Protein AF-A0A0F9J992-F1 (afdb_monomer_lite)

Radius of gyration: 27.51 Å; chains: 1; bounding box: 79×53×74 Å

Secondary structure (DSSP, 8-state):
--------SS----EE--SGGGGGGGGG-S-EEEPPPPBPTTS-BS---SSPPPPGGG-GGGTTSS-EEE-EE--S---TT--HHHHHHTTEE--TT-HHHHHHHHHHHTT-SEEEEETB-S-TT-B-TTS----TTPPTTHHHHHHHHHHHHHHHHT-EEEEE-GGGGS-PPPSEEEEE--SS--HHHHHHHHHHHHH-TTSEEEEE-SPPP--HHHHHHHHT-SBHHHHHHHHHHHHHHHH-EEEE-TTEEE-S--GGGGGT-SEEEEBSSTT--PBP-SEEEE-TT-HHHHHHHHHHHHHHHHHHHHT---TTTTTHHHHIIIIIIT---SSEEE-GGGT-SS-GGGHHHHHGGGTS-HHHHHHHHHHGGGG-TTSPPPSEEE----TTTTT-B--S----

Structure (mmCIF, N/CA/C/O backbone):
data_AF-A0A0F9J992-F1
#
_entry.id   AF-A0A0F9J992-F1
#
loop_
_atom_site.group_PDB
_atom_site.id
_atom_site.type_symbol
_atom_site.label_atom_id
_atom_site.label_alt_id
_atom_site.label_comp_id
_atom_site.label_asym_id
_atom_site.label_entity_id
_atom_site.label_seq_id
_atom_site.pdbx_PDB_ins_code
_atom_site.Cartn_x
_atom_site.Cartn_y
_atom_site.Cartn_z
_atom_site.occupancy
_atom_site.B_iso_or_equiv
_atom_site.auth_seq_id
_atom_site.auth_comp_id
_atom_site.auth_asym_id
_atom_site.auth_atom_id
_atom_site.pdbx_PDB_model_num
ATOM 1 N N . VAL A 1 1 ? -15.199 -30.678 34.421 1.00 35.31 1 VAL A N 1
ATOM 2 C CA . VAL A 1 1 ? -14.205 -30.899 33.346 1.00 35.31 1 VAL A CA 1
ATOM 3 C C . VAL A 1 1 ? -13.360 -29.644 33.270 1.00 35.31 1 VAL A C 1
ATOM 5 O O . VAL A 1 1 ? -13.901 -28.582 32.999 1.00 35.31 1 VAL A O 1
ATOM 8 N N . GLN A 1 2 ? -12.106 -29.754 33.705 1.00 25.53 2 GLN A N 1
ATOM 9 C CA . GLN A 1 2 ? -11.169 -28.647 33.888 1.00 25.53 2 GLN A CA 1
ATOM 10 C C . GLN A 1 2 ? -10.833 -28.001 32.538 1.00 25.53 2 GLN A C 1
ATOM 12 O O . GLN A 1 2 ? -10.327 -28.669 31.642 1.00 25.53 2 GLN A O 1
ATOM 17 N N . LEU A 1 3 ? -11.100 -26.701 32.407 1.00 29.53 3 LEU A N 1
ATOM 18 C CA . LEU A 1 3 ? -10.503 -25.858 31.373 1.00 29.53 3 LEU A CA 1
ATOM 19 C C . LEU A 1 3 ? -9.068 -25.552 31.812 1.00 29.53 3 LEU A C 1
ATOM 21 O O . LEU A 1 3 ? -8.793 -24.552 32.473 1.00 29.53 3 LEU A O 1
ATOM 25 N N . GLU A 1 4 ? -8.156 -26.474 31.514 1.00 32.84 4 GLU A N 1
ATOM 26 C CA . GLU A 1 4 ? -6.731 -26.217 31.661 1.00 32.84 4 GLU A CA 1
ATOM 27 C C . GLU A 1 4 ? -6.272 -25.183 30.630 1.00 32.84 4 GLU A C 1
ATOM 29 O O . GLU A 1 4 ? -6.379 -25.363 29.418 1.00 32.84 4 GLU A O 1
ATOM 34 N N . ARG A 1 5 ? -5.749 -24.088 31.184 1.00 39.53 5 ARG A N 1
ATOM 35 C CA . ARG A 1 5 ? -4.789 -23.132 30.626 1.00 39.53 5 ARG A CA 1
ATOM 36 C C . ARG A 1 5 ? -4.160 -23.566 29.293 1.00 39.53 5 ARG A C 1
ATOM 38 O O . ARG A 1 5 ? -3.114 -24.211 29.267 1.00 39.53 5 ARG A O 1
ATOM 45 N N . ARG A 1 6 ? -4.695 -23.049 28.188 1.00 32.31 6 ARG A N 1
ATOM 46 C CA . ARG A 1 6 ? -3.885 -22.708 27.015 1.00 32.31 6 ARG A CA 1
ATOM 47 C C . ARG A 1 6 ? -3.824 -21.195 26.903 1.00 32.31 6 ARG A C 1
ATOM 49 O O . ARG A 1 6 ? -4.733 -20.554 26.400 1.00 32.31 6 ARG A O 1
ATOM 56 N N . ALA A 1 7 ? -2.728 -20.636 27.406 1.00 33.66 7 ALA A N 1
ATOM 57 C CA . ALA A 1 7 ? -2.295 -19.298 27.048 1.00 33.66 7 ALA A CA 1
ATOM 58 C C . ALA A 1 7 ? -1.817 -19.334 25.589 1.00 33.66 7 ALA A C 1
ATOM 60 O O . ALA A 1 7 ? -0.647 -19.590 25.314 1.00 33.66 7 ALA A O 1
ATOM 61 N N . THR A 1 8 ? -2.731 -19.141 24.641 1.00 34.56 8 THR A N 1
ATOM 62 C CA . THR A 1 8 ? -2.375 -18.802 23.261 1.00 34.56 8 THR A CA 1
ATOM 63 C C . THR A 1 8 ? -2.476 -17.296 23.097 1.00 34.56 8 THR A C 1
ATOM 65 O O . THR A 1 8 ? -3.529 -16.703 23.289 1.00 34.56 8 THR A O 1
ATOM 68 N N . ASN A 1 9 ? -1.348 -16.686 22.738 1.00 35.44 9 ASN A N 1
ATOM 69 C CA . ASN A 1 9 ? -1.116 -15.247 22.586 1.00 35.44 9 ASN A CA 1
ATOM 70 C C . ASN A 1 9 ? -1.857 -14.609 21.385 1.00 35.44 9 ASN A C 1
ATOM 72 O O . ASN A 1 9 ? -1.446 -13.574 20.866 1.00 35.44 9 ASN A O 1
ATOM 76 N N . SER A 1 10 ? -2.937 -15.227 20.906 1.00 39.41 10 SER A N 1
ATOM 77 C CA . SER A 1 10 ? -3.894 -14.586 20.012 1.00 39.41 10 SER A CA 1
ATOM 78 C C . SER A 1 10 ? -4.966 -13.966 20.892 1.00 39.41 10 SER A C 1
ATOM 80 O O . SER A 1 10 ? -5.672 -14.704 21.571 1.00 39.41 10 SER A O 1
ATOM 82 N N . ALA A 1 11 ? -5.093 -12.640 20.901 1.00 43.09 11 ALA A N 1
ATOM 83 C CA . ALA A 1 11 ? -6.225 -11.981 21.544 1.00 43.09 11 ALA A CA 1
ATOM 84 C C . ALA A 1 11 ? -7.520 -12.587 20.976 1.00 43.09 11 ALA A C 1
ATOM 86 O O . ALA A 1 11 ? -7.867 -12.330 19.821 1.00 43.09 11 ALA A O 1
ATOM 87 N N . GLU A 1 12 ? -8.167 -13.466 21.741 1.00 47.00 12 GLU A N 1
ATOM 88 C CA . GLU A 1 12 ? -9.389 -14.139 21.322 1.00 47.00 12 GLU A CA 1
ATOM 89 C C . GLU A 1 12 ? -10.444 -13.064 21.063 1.00 47.00 12 GLU A C 1
ATOM 91 O O . GLU A 1 12 ? -10.779 -12.255 21.930 1.00 47.00 12 GLU A O 1
ATOM 96 N N . ARG A 1 13 ? -10.909 -12.990 19.815 1.00 43.50 13 ARG A N 1
ATOM 97 C CA . ARG A 1 13 ? -11.912 -12.013 19.400 1.00 43.50 13 ARG A CA 1
ATOM 98 C C . ARG A 1 13 ? -13.280 -12.649 19.569 1.00 43.50 13 ARG A C 1
ATOM 100 O O . ARG A 1 13 ? -13.627 -13.589 18.856 1.00 43.50 13 ARG A O 1
ATOM 107 N N . PHE A 1 14 ? -14.050 -12.122 20.508 1.00 47.00 14 PHE A N 1
ATOM 108 C CA . PHE A 1 14 ? -15.417 -12.551 20.765 1.00 47.00 14 PHE A CA 1
ATOM 109 C C . PHE A 1 14 ? -16.395 -11.686 19.966 1.00 47.00 14 PHE A C 1
ATOM 111 O O . PHE A 1 14 ? -16.237 -10.468 19.886 1.00 47.00 14 PHE A O 1
ATOM 118 N N . PHE A 1 15 ? -17.411 -12.313 19.375 1.00 46.41 15 PHE A N 1
ATOM 119 C CA . PHE A 1 15 ? -18.495 -11.623 18.679 1.00 46.41 15 PHE A CA 1
ATOM 120 C C . PHE A 1 15 ? -19.804 -11.831 19.438 1.00 46.41 15 PHE A C 1
ATOM 122 O O . PHE A 1 15 ? -20.145 -12.955 19.811 1.00 46.41 15 PHE A O 1
ATOM 129 N N . PHE A 1 16 ? -20.536 -10.741 19.655 1.00 50.75 16 PHE A N 1
ATOM 130 C CA . PHE A 1 16 ? -21.818 -10.739 20.346 1.00 50.75 16 PHE A CA 1
ATOM 131 C C . PHE A 1 16 ? -22.928 -10.437 19.336 1.00 50.75 16 PHE A C 1
ATOM 133 O O . PHE A 1 16 ? -23.025 -9.312 18.848 1.00 50.75 16 PHE A O 1
ATOM 140 N N . ALA A 1 17 ? -23.741 -11.446 19.014 1.00 47.53 17 ALA A N 1
ATOM 141 C CA . ALA A 1 17 ? -24.901 -11.305 18.139 1.00 47.53 17 ALA A CA 1
ATOM 142 C C . ALA A 1 17 ? -26.158 -11.040 18.980 1.00 47.53 17 ALA A C 1
ATOM 144 O O . ALA A 1 17 ? -26.460 -11.794 19.903 1.00 47.53 17 ALA A O 1
ATOM 145 N N . HIS A 1 18 ? -26.901 -9.984 18.662 1.00 51.16 18 HIS A N 1
ATOM 146 C CA . HIS A 1 18 ? -28.066 -9.547 19.430 1.00 51.16 18 HIS A CA 1
ATOM 147 C C . HIS A 1 18 ? -29.374 -9.499 18.628 1.00 51.16 18 HIS A C 1
ATOM 149 O O . HIS A 1 18 ? -30.433 -9.277 19.211 1.00 51.16 18 HIS A O 1
ATOM 155 N N . ASP A 1 19 ? -29.314 -9.657 17.304 1.00 48.47 19 ASP A N 1
ATOM 156 C CA . ASP A 1 19 ? -30.484 -9.755 16.428 1.00 48.47 19 ASP A CA 1
ATOM 157 C C . ASP A 1 19 ? -30.247 -10.727 15.261 1.00 48.47 19 ASP A C 1
ATOM 159 O O . ASP A 1 19 ? -29.107 -11.086 14.946 1.00 48.47 19 ASP A O 1
ATOM 163 N N . ASP A 1 20 ? -31.338 -11.140 14.610 1.00 49.56 20 ASP A N 1
ATOM 164 C CA . ASP A 1 20 ? -31.317 -12.059 13.466 1.00 49.56 20 ASP A CA 1
ATOM 165 C C . ASP A 1 20 ? -30.449 -11.542 12.306 1.00 49.56 20 ASP A C 1
ATOM 167 O O . ASP A 1 20 ? -29.869 -12.336 11.565 1.00 49.56 20 ASP A O 1
ATOM 171 N N . CYS A 1 21 ? -30.302 -10.223 12.143 1.00 45.94 21 CYS A N 1
ATOM 172 C CA . CYS A 1 21 ? -29.504 -9.624 11.071 1.00 45.94 21 CYS A CA 1
ATOM 173 C C . CYS A 1 21 ? -27.996 -9.832 11.284 1.00 45.94 21 CYS A C 1
ATOM 175 O O . CYS A 1 21 ? -27.225 -9.804 10.320 1.00 45.94 21 CYS A O 1
ATOM 177 N N . GLN A 1 22 ? -27.563 -10.053 12.527 1.00 47.12 22 GLN A N 1
ATOM 178 C CA . GLN A 1 22 ? -26.169 -10.323 12.882 1.00 47.12 22 GLN A CA 1
ATOM 179 C C . GLN A 1 22 ? -25.774 -11.800 12.723 1.00 47.12 22 GLN A C 1
ATOM 181 O O . GLN A 1 22 ? -24.580 -12.107 12.734 1.00 47.12 22 GLN A O 1
ATOM 186 N N . SER A 1 23 ? -26.735 -12.702 12.480 1.00 52.25 23 SER A N 1
ATOM 187 C CA . SER A 1 23 ? -26.487 -14.131 12.208 1.00 52.25 23 SER A CA 1
ATOM 188 C C . SER A 1 23 ? -25.513 -14.364 11.043 1.00 52.25 23 SER A C 1
ATOM 190 O O . SER A 1 23 ? -24.700 -15.286 11.086 1.00 52.25 23 SER A O 1
ATOM 192 N N . ARG A 1 24 ? -25.500 -13.464 10.050 1.00 53.06 24 ARG A N 1
ATOM 193 C CA . ARG A 1 24 ? -24.595 -13.510 8.886 1.00 53.06 24 ARG A CA 1
ATOM 194 C C . ARG A 1 24 ? -23.103 -13.461 9.232 1.00 53.06 24 ARG A C 1
ATOM 196 O O . ARG A 1 24 ? -22.276 -13.813 8.396 1.00 53.06 24 ARG A O 1
ATOM 203 N N . TYR A 1 25 ? -22.750 -13.007 10.434 1.00 48.34 25 TYR A N 1
ATOM 204 C CA . TYR A 1 25 ? -21.362 -12.918 10.890 1.00 48.34 25 TYR A CA 1
ATOM 205 C C . TYR A 1 25 ? -20.925 -14.132 11.720 1.00 48.34 25 TYR A C 1
ATOM 207 O O . TYR A 1 25 ? -19.733 -14.299 11.953 1.00 48.34 25 TYR A O 1
ATOM 215 N N . VAL A 1 26 ? -21.853 -15.015 12.117 1.00 51.19 26 VAL A N 1
ATOM 216 C CA . VAL A 1 26 ? -21.596 -16.163 13.012 1.00 51.19 26 VAL A CA 1
ATOM 217 C C . VAL A 1 26 ? -20.560 -17.132 12.442 1.00 51.19 26 VAL A C 1
ATOM 219 O O . VAL A 1 26 ? -19.774 -17.716 13.192 1.00 51.19 26 VAL A O 1
ATOM 222 N N . SER A 1 27 ? -20.502 -17.292 11.118 1.00 51.50 27 SER A N 1
ATOM 223 C CA . SER A 1 27 ? -19.497 -18.129 10.448 1.00 51.50 27 SER A CA 1
ATOM 224 C C . SER A 1 27 ? -18.062 -17.642 10.684 1.00 51.50 27 SER A C 1
ATOM 226 O O . SER A 1 27 ? -17.146 -18.458 10.695 1.00 51.50 27 SER A O 1
ATOM 228 N N . GLN A 1 28 ? -17.876 -16.350 10.965 1.00 45.25 28 GLN A N 1
ATOM 229 C CA . GLN A 1 28 ? -16.576 -15.707 11.178 1.00 45.25 28 GLN A CA 1
ATOM 230 C C . GLN A 1 28 ? -16.123 -15.747 12.648 1.00 45.25 28 GLN A C 1
ATOM 232 O O . GLN A 1 28 ? -15.045 -15.261 12.983 1.00 45.25 28 GLN A O 1
ATOM 237 N N . CYS A 1 29 ? -16.942 -16.309 13.542 1.00 45.56 29 CYS A N 1
ATOM 238 C CA . CYS A 1 29 ? -16.702 -16.307 14.981 1.00 45.56 29 CYS A CA 1
ATOM 239 C C . CYS A 1 29 ? -16.107 -17.633 15.468 1.00 45.56 29 CYS A C 1
ATOM 241 O O . CYS A 1 29 ? -16.583 -18.713 15.097 1.00 45.56 29 CYS A O 1
ATOM 243 N N . VAL A 1 30 ? -15.124 -17.532 16.369 1.00 41.19 30 VAL A N 1
ATOM 244 C CA . VAL A 1 30 ? -14.524 -18.669 17.094 1.00 41.19 30 VAL A CA 1
ATOM 245 C C . VAL A 1 30 ? -15.463 -19.179 18.198 1.00 41.19 30 VAL A C 1
ATOM 247 O O . VAL A 1 30 ? -15.529 -20.378 18.449 1.00 41.19 30 VAL A O 1
ATOM 250 N N . ALA A 1 31 ? -16.248 -18.282 18.803 1.00 45.59 31 ALA A N 1
ATOM 251 C CA . ALA A 1 31 ? -17.290 -18.593 19.779 1.00 45.59 31 ALA A CA 1
ATOM 252 C C . ALA A 1 31 ? -18.469 -17.610 19.643 1.00 45.59 31 ALA A C 1
ATOM 254 O O . ALA A 1 31 ? -18.282 -16.468 19.214 1.00 45.59 31 ALA A O 1
ATOM 255 N N . THR A 1 32 ? -19.680 -18.046 20.005 1.00 49.09 32 THR A N 1
ATOM 256 C CA . THR A 1 32 ? -20.909 -17.239 19.917 1.00 49.09 32 THR A CA 1
ATOM 257 C C . THR A 1 32 ? -21.755 -17.452 21.168 1.00 49.09 32 THR A C 1
ATOM 259 O O . THR A 1 32 ? -22.108 -18.583 21.491 1.00 49.09 32 THR A O 1
ATOM 262 N N . ALA A 1 33 ? -22.110 -16.370 21.860 1.00 50.81 33 ALA A N 1
ATOM 263 C CA . ALA A 1 33 ? -23.090 -16.409 22.941 1.00 50.81 33 ALA A CA 1
ATOM 264 C C . ALA A 1 33 ? -24.429 -15.850 22.482 1.00 50.81 33 ALA A C 1
ATOM 266 O O . ALA A 1 33 ? -24.483 -14.869 21.741 1.00 50.81 33 ALA A O 1
ATOM 267 N N . VAL A 1 34 ? -25.503 -16.490 22.941 1.00 51.31 34 VAL A N 1
ATOM 268 C CA . VAL A 1 34 ? -26.868 -16.191 22.516 1.00 51.31 34 VAL A CA 1
ATOM 269 C C . VAL A 1 34 ? -27.725 -15.957 23.752 1.00 51.31 34 VAL A C 1
ATOM 271 O O . VAL A 1 34 ? -27.772 -16.781 24.666 1.00 51.31 34 VAL A O 1
ATOM 274 N N . LEU A 1 35 ? -28.445 -14.840 23.765 1.00 50.41 35 LEU A N 1
ATOM 275 C CA . LEU A 1 35 ? -29.527 -14.613 24.715 1.00 50.41 35 LEU A CA 1
ATOM 276 C C . LEU A 1 35 ? -30.754 -15.427 24.278 1.00 50.41 35 LEU A C 1
ATOM 278 O O . LEU A 1 35 ? -31.278 -15.162 23.196 1.00 50.41 35 LEU A O 1
ATOM 282 N N . PRO A 1 36 ? -31.240 -16.402 25.065 1.00 49.19 36 PRO A N 1
ATOM 283 C CA . PRO A 1 36 ? -32.439 -17.133 24.692 1.00 49.19 36 PRO A CA 1
ATOM 284 C C . PRO A 1 36 ? -33.660 -16.208 24.715 1.00 49.19 36 PRO A C 1
ATOM 286 O O . PRO A 1 36 ? -33.842 -15.395 25.627 1.00 49.19 36 PRO A O 1
ATOM 289 N N . GLY A 1 37 ? -34.539 -16.366 23.725 1.00 47.72 37 GLY A N 1
ATOM 290 C CA . GLY A 1 37 ? -35.885 -15.814 23.796 1.00 47.72 37 GLY A CA 1
ATOM 291 C C . GLY A 1 37 ? -36.647 -16.429 24.974 1.00 47.72 37 GLY A C 1
ATOM 292 O O . GLY A 1 37 ? -36.711 -17.649 25.119 1.00 47.72 37 GLY A O 1
ATOM 293 N N . VAL A 1 38 ? -37.226 -15.590 25.833 1.00 44.75 38 VAL A N 1
ATOM 294 C CA . VAL A 1 38 ? -38.049 -16.049 26.960 1.00 44.75 38 VAL A CA 1
ATOM 295 C C . VAL A 1 38 ? -39.442 -16.415 26.449 1.00 44.75 38 VAL A C 1
ATOM 297 O O . VAL A 1 38 ? -40.130 -15.587 25.842 1.00 44.75 38 VAL A O 1
ATOM 300 N N . ARG A 1 39 ? -39.866 -17.652 26.724 1.00 44.75 39 ARG A N 1
ATOM 301 C CA . ARG A 1 39 ? -41.284 -18.020 26.744 1.00 44.75 39 ARG A CA 1
ATOM 302 C C . ARG A 1 39 ? -41.830 -17.730 28.142 1.00 44.75 39 ARG A C 1
ATOM 304 O O . ARG A 1 39 ? -41.157 -18.014 29.127 1.00 44.75 39 ARG A O 1
ATOM 311 N N . LEU A 1 40 ? -43.017 -17.140 28.210 1.00 42.88 40 LEU A N 1
ATOM 312 C CA . LEU A 1 40 ? -43.847 -17.086 29.408 1.00 42.88 40 LEU A CA 1
ATOM 313 C C . LEU A 1 40 ? -44.065 -18.506 29.952 1.00 42.88 40 LEU A C 1
ATOM 315 O O . LEU A 1 40 ? -43.948 -19.479 29.204 1.00 42.88 40 LEU A O 1
ATOM 319 N N . ASP A 1 41 ? -44.442 -18.622 31.225 1.00 41.81 41 ASP A N 1
ATOM 320 C CA . ASP A 1 41 ? -44.742 -19.913 31.871 1.00 41.81 41 ASP A CA 1
ATOM 321 C C . ASP A 1 41 ? -45.839 -20.716 31.137 1.00 41.81 41 ASP A C 1
ATOM 323 O O . ASP A 1 41 ? -45.936 -21.931 31.281 1.00 41.81 41 ASP A O 1
ATOM 327 N N . ASP A 1 42 ? -46.634 -20.051 30.294 1.00 48.22 42 ASP A N 1
ATOM 328 C CA . ASP A 1 42 ? -47.663 -20.642 29.431 1.00 48.22 42 ASP A CA 1
ATOM 329 C C . ASP A 1 42 ? -47.179 -20.997 28.007 1.00 48.22 42 ASP A C 1
ATOM 331 O O . ASP A 1 42 ? -47.975 -21.347 27.134 1.00 48.22 42 ASP A O 1
ATOM 335 N N . GLY A 1 43 ? -45.875 -20.898 27.745 1.00 51.66 43 GLY A N 1
ATOM 336 C CA . GLY A 1 43 ? -45.254 -21.233 26.466 1.00 51.66 43 GLY A CA 1
ATOM 337 C C . GLY A 1 43 ? -45.343 -20.150 25.386 1.00 51.66 43 GLY A C 1
ATOM 338 O O . GLY A 1 43 ? -44.780 -20.362 24.303 1.00 51.66 43 GLY A O 1
ATOM 339 N N . ARG A 1 44 ? -45.991 -19.003 25.644 1.00 49.19 44 ARG A N 1
ATOM 340 C CA . ARG A 1 44 ? -46.085 -17.880 24.693 1.00 49.19 44 ARG A CA 1
ATOM 341 C C . ARG A 1 44 ? -44.816 -17.016 24.706 1.00 49.19 44 ARG A C 1
ATOM 343 O O . ARG A 1 44 ? -44.224 -16.830 25.763 1.00 49.19 44 ARG A O 1
ATOM 350 N N . PRO A 1 45 ? -44.368 -16.444 23.576 1.00 49.94 45 PRO A N 1
ATOM 351 C CA . PRO A 1 45 ? -43.257 -15.490 23.574 1.00 49.94 45 PRO A CA 1
ATOM 352 C C . PRO A 1 45 ? -43.581 -14.261 24.436 1.00 49.94 45 PRO A C 1
ATOM 354 O O . PRO A 1 45 ? -44.671 -13.696 24.332 1.00 49.94 45 PRO A O 1
ATOM 357 N N . TRP A 1 46 ? -42.643 -13.820 25.279 1.00 39.72 46 TRP A N 1
ATOM 358 C CA . TRP A 1 46 ? -42.819 -12.590 26.053 1.00 39.72 46 TRP A CA 1
ATOM 359 C C . TRP A 1 46 ? -42.678 -11.360 25.129 1.00 39.72 46 TRP A C 1
ATOM 361 O O . TRP A 1 46 ? -41.565 -10.919 24.837 1.00 39.72 46 TRP A O 1
ATOM 371 N N . ALA A 1 47 ? -43.839 -10.843 24.700 1.00 40.78 47 ALA A N 1
ATOM 372 C CA . ALA A 1 47 ? -44.127 -9.674 23.849 1.00 40.78 47 ALA A CA 1
ATOM 373 C C . ALA A 1 47 ? -44.146 -9.890 22.316 1.00 40.78 47 ALA A C 1
ATOM 375 O O . ALA A 1 47 ? -43.140 -10.221 21.697 1.00 40.78 47 ALA A O 1
ATOM 376 N N . GLU A 1 48 ? -45.284 -9.548 21.694 1.00 41.25 48 GLU A N 1
ATOM 377 C CA . GLU A 1 48 ? -45.484 -9.324 20.246 1.00 41.25 48 GLU A CA 1
ATOM 378 C C . GLU A 1 48 ? -44.797 -8.028 19.749 1.00 41.25 48 G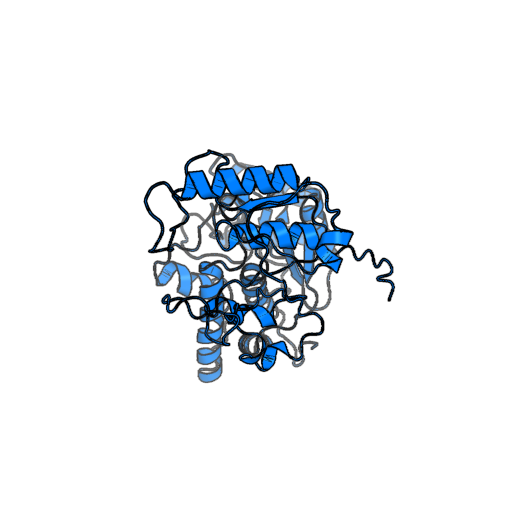LU A C 1
ATOM 380 O O . GLU A 1 48 ? -45.339 -7.286 18.927 1.00 41.25 48 GLU A O 1
ATOM 385 N N . SER A 1 49 ? -43.618 -7.674 20.270 1.00 41.25 49 SER A N 1
ATOM 386 C CA . SER A 1 49 ? -42.898 -6.503 19.765 1.00 41.25 49 SER A CA 1
ATOM 387 C C . SER A 1 49 ? -42.118 -6.869 18.499 1.00 41.25 49 SER A C 1
ATOM 389 O O . SER A 1 49 ? -41.549 -7.949 18.380 1.00 41.25 49 SER A O 1
ATOM 391 N N . ARG A 1 50 ? -42.116 -5.951 17.525 1.00 40.41 50 ARG A N 1
ATOM 392 C CA . ARG A 1 50 ? -41.650 -6.089 16.126 1.00 40.41 50 ARG A CA 1
ATOM 393 C C . ARG A 1 50 ? -40.183 -6.521 15.908 1.00 40.41 50 ARG A C 1
ATOM 395 O O . ARG A 1 50 ? -39.718 -6.494 14.773 1.00 40.41 50 ARG A O 1
ATOM 402 N N . GLN A 1 51 ? -39.444 -6.908 16.943 1.00 42.66 51 GLN A N 1
ATOM 403 C CA . GLN A 1 51 ? -38.099 -7.468 16.822 1.00 42.66 51 GLN A CA 1
ATOM 404 C C . GLN A 1 51 ? -38.189 -8.994 16.898 1.00 42.66 51 GLN A C 1
ATOM 406 O O . GLN A 1 51 ? -38.387 -9.549 17.977 1.00 42.66 51 GLN A O 1
ATOM 411 N N . LYS A 1 52 ? -38.048 -9.674 15.751 1.00 44.50 52 LYS A N 1
ATOM 412 C CA . LYS A 1 52 ? -37.823 -11.127 15.717 1.00 44.50 52 LYS A CA 1
ATOM 413 C C . LYS A 1 52 ? -36.597 -11.432 16.587 1.00 44.50 52 LYS A C 1
ATOM 415 O O . LYS A 1 52 ? -35.550 -10.814 16.404 1.00 44.50 52 LYS A O 1
ATOM 420 N N . ARG A 1 53 ? -36.777 -12.268 17.612 1.00 51.84 53 ARG A N 1
ATOM 421 C CA . ARG A 1 53 ? -35.718 -12.653 18.554 1.00 51.84 53 ARG A CA 1
ATOM 422 C C . ARG A 1 53 ? -35.169 -14.021 18.162 1.00 51.84 53 ARG A C 1
ATOM 424 O O . ARG A 1 53 ? -35.947 -14.926 17.871 1.00 51.84 53 ARG A O 1
ATOM 431 N N . LEU A 1 54 ? -33.848 -14.154 18.253 1.00 50.00 54 LEU A N 1
ATOM 432 C CA . LEU A 1 54 ? -33.078 -15.360 17.962 1.00 50.00 54 LEU A CA 1
ATOM 433 C C . LEU A 1 54 ? -33.434 -16.504 18.926 1.00 50.00 54 LEU A C 1
ATOM 435 O O . LEU A 1 54 ? -33.145 -16.434 20.123 1.00 50.00 54 LEU A O 1
ATOM 439 N N . PHE A 1 55 ? -33.995 -17.594 18.407 1.00 53.06 55 PHE A N 1
ATOM 440 C CA . PHE A 1 55 ? -34.034 -18.873 19.114 1.00 53.06 55 PHE A CA 1
ATOM 441 C C . PHE A 1 55 ? -32.984 -19.805 18.508 1.00 53.06 55 PHE A C 1
ATOM 443 O O . PHE A 1 55 ? -32.968 -20.039 17.303 1.00 53.06 55 PHE A O 1
ATOM 450 N N . VAL A 1 56 ? -32.117 -20.382 19.348 1.00 50.94 56 VAL A N 1
ATOM 451 C CA . VAL A 1 56 ? -31.086 -21.348 18.912 1.00 50.94 56 VAL A CA 1
ATOM 452 C C . VAL A 1 56 ? -31.712 -22.546 18.184 1.00 50.94 56 VAL A C 1
ATOM 454 O O . VAL A 1 56 ? -31.108 -23.109 17.276 1.00 50.94 56 VAL A O 1
ATOM 457 N N . SER A 1 57 ? -32.943 -22.924 18.548 1.00 51.72 57 SER A N 1
ATOM 458 C CA . SER A 1 57 ? -33.701 -23.994 17.888 1.00 51.72 57 SER A CA 1
ATOM 459 C C . SER A 1 57 ? -34.009 -23.720 16.417 1.00 51.72 57 SER A C 1
ATOM 461 O O . SER A 1 57 ? -34.184 -24.676 15.660 1.00 51.72 57 SER A O 1
ATOM 463 N N . ASP A 1 58 ? -34.052 -22.448 16.026 1.00 57.03 58 ASP A N 1
ATOM 464 C CA . ASP A 1 58 ? -34.577 -21.992 14.739 1.00 57.03 58 ASP A CA 1
ATOM 465 C C . ASP A 1 58 ? -33.452 -21.781 13.706 1.00 57.03 58 ASP A C 1
ATOM 467 O O . ASP A 1 58 ? -33.724 -21.550 12.530 1.00 57.03 58 ASP A O 1
ATOM 471 N N . HIS A 1 59 ? -32.187 -21.935 14.123 1.00 57.03 59 HIS A N 1
ATOM 472 C CA . HIS A 1 59 ? -31.001 -21.828 13.272 1.00 57.03 59 HIS A CA 1
ATOM 473 C C . HIS A 1 59 ? -30.209 -23.149 13.265 1.00 57.03 59 HIS A C 1
ATOM 475 O O . HIS A 1 59 ? -29.405 -23.393 14.167 1.00 57.03 59 HIS A O 1
ATOM 481 N N . PRO A 1 60 ? -30.400 -24.018 12.250 1.00 62.91 60 PRO A N 1
ATOM 482 C CA . PRO A 1 60 ? -29.733 -25.324 12.153 1.00 62.91 60 PRO A CA 1
ATOM 483 C C . PRO A 1 60 ? -28.205 -25.235 12.251 1.00 62.91 60 PRO A C 1
ATOM 485 O O . PRO A 1 60 ? -27.570 -26.071 12.879 1.00 62.91 60 PRO A O 1
ATOM 488 N N . GLU A 1 61 ? -27.643 -24.162 11.706 1.00 56.56 61 GLU A N 1
ATOM 489 C CA . GLU A 1 61 ? -26.208 -23.863 11.627 1.00 56.56 61 GLU A CA 1
ATOM 490 C C . GLU A 1 61 ? -25.566 -23.561 12.992 1.00 56.56 61 GLU A C 1
ATOM 492 O O . GLU A 1 61 ? -24.344 -23.529 13.122 1.00 56.56 61 GLU A O 1
ATOM 497 N N . TRP A 1 62 ? -26.376 -23.347 14.032 1.00 58.44 62 TRP A N 1
ATOM 498 C CA . TRP A 1 62 ? -25.895 -23.079 15.388 1.00 58.44 62 TRP A CA 1
ATOM 499 C C . TRP A 1 62 ? -25.748 -24.357 16.216 1.00 58.44 62 TRP A C 1
ATOM 501 O O . TRP A 1 62 ? -25.043 -24.346 17.223 1.00 58.44 62 TRP A O 1
ATOM 511 N N . LYS A 1 63 ? -26.375 -25.462 15.789 1.00 55.81 63 LYS A N 1
ATOM 512 C CA . LYS A 1 63 ? -26.315 -26.758 16.485 1.00 55.81 63 LYS A CA 1
ATOM 513 C C . LYS A 1 63 ? -24.934 -27.408 16.407 1.00 55.81 63 LYS A C 1
ATOM 515 O O . LYS A 1 63 ? -24.561 -28.130 17.326 1.00 55.81 63 LYS A O 1
ATOM 520 N N . ASP A 1 64 ? -24.178 -27.099 15.357 1.00 53.00 64 ASP A N 1
ATOM 521 C CA . ASP A 1 64 ? -22.882 -27.721 15.077 1.00 53.00 64 ASP A CA 1
ATOM 522 C C . ASP A 1 64 ? -21.693 -26.929 15.657 1.00 53.00 64 ASP A C 1
ATOM 524 O O . ASP A 1 64 ? -20.550 -27.383 15.598 1.00 53.00 64 ASP A O 1
ATOM 528 N N . LYS A 1 65 ? -21.928 -25.748 16.253 1.00 53.94 65 LYS A N 1
ATOM 529 C CA . LYS A 1 65 ? -20.872 -24.966 16.916 1.00 53.94 65 LYS A CA 1
ATOM 530 C C . LYS A 1 65 ? -20.744 -25.376 18.384 1.00 53.94 65 LYS A C 1
ATOM 532 O O . LYS A 1 65 ? -21.663 -25.211 19.178 1.00 53.94 65 LYS A O 1
ATOM 537 N N . HIS A 1 66 ? -19.561 -25.865 18.754 1.00 41.50 66 HIS A N 1
ATOM 538 C CA . HIS A 1 66 ? -19.288 -26.570 20.013 1.00 41.50 66 HIS A CA 1
ATOM 539 C C . HIS A 1 66 ? -19.518 -25.795 21.331 1.00 41.50 66 HIS A C 1
ATOM 541 O O . HIS A 1 66 ? -19.423 -26.405 22.394 1.00 41.50 66 HIS A O 1
ATOM 547 N N . HIS A 1 67 ? -19.853 -24.498 21.315 1.00 49.81 67 HIS A N 1
ATOM 548 C CA . HIS A 1 67 ? -19.984 -23.693 22.538 1.00 49.81 67 HIS A CA 1
ATOM 549 C C . HIS A 1 67 ? -21.109 -22.650 22.457 1.00 49.81 67 HIS A C 1
ATOM 551 O O . HIS A 1 67 ? -20.850 -21.449 22.458 1.00 49.81 67 HIS A O 1
ATOM 557 N N . VAL A 1 68 ? -22.367 -23.097 22.406 1.00 46.81 68 VAL A N 1
ATOM 558 C CA . VAL A 1 68 ? -23.519 -22.209 22.634 1.00 46.81 68 VAL A CA 1
ATOM 559 C C . VAL A 1 68 ? -23.833 -22.182 24.130 1.00 46.81 68 VAL A C 1
ATOM 561 O O . VAL A 1 68 ? -24.234 -23.194 24.703 1.00 46.81 68 VAL A O 1
ATOM 564 N N . VAL A 1 69 ? -23.661 -21.024 24.771 1.00 49.81 69 VAL A N 1
ATOM 565 C CA . VAL A 1 69 ? -24.057 -20.806 26.172 1.00 49.81 69 VAL A CA 1
ATOM 566 C C . VAL A 1 69 ? -25.358 -20.012 26.200 1.00 49.81 69 VAL A C 1
ATOM 568 O O . VAL A 1 69 ? -25.420 -18.895 25.688 1.00 49.81 69 VAL A O 1
ATOM 571 N N . THR A 1 70 ? -26.400 -20.599 26.790 1.00 48.09 70 THR A N 1
ATOM 572 C CA . THR A 1 70 ? -27.702 -19.956 27.003 1.00 48.09 70 THR A CA 1
ATOM 573 C C . THR A 1 70 ? -27.780 -19.377 28.408 1.00 48.09 70 THR A C 1
ATOM 575 O O . THR A 1 70 ? -27.434 -20.066 29.367 1.00 48.09 70 THR A O 1
ATOM 578 N N . TYR A 1 71 ? -28.301 -18.159 28.542 1.00 52.00 71 TYR A N 1
ATOM 579 C CA . TYR A 1 71 ? -28.426 -17.485 29.833 1.00 52.00 71 TYR A CA 1
ATOM 580 C C . TYR A 1 71 ? -29.884 -17.255 30.248 1.00 52.00 71 TYR A C 1
ATOM 582 O O . TYR A 1 71 ? -30.715 -16.869 29.433 1.00 52.00 71 TYR A O 1
ATOM 590 N N . LYS A 1 72 ? -30.205 -17.449 31.528 1.00 51.28 72 LYS A N 1
ATOM 591 C CA . LYS A 1 72 ? -31.511 -17.145 32.120 1.00 51.28 72 LYS A CA 1
ATOM 592 C C . LYS A 1 72 ? -31.651 -15.648 32.392 1.00 51.28 72 LYS A C 1
ATOM 594 O O . LYS A 1 72 ? -30.701 -14.972 32.793 1.00 51.28 72 LYS A O 1
ATOM 599 N N . TRP A 1 73 ? -32.866 -15.142 32.202 1.00 48.91 73 TRP A N 1
ATOM 600 C CA . TRP A 1 73 ? -33.198 -13.747 32.455 1.00 48.91 73 TRP A CA 1
ATOM 601 C C . TRP A 1 73 ? -33.396 -13.507 33.961 1.00 48.91 73 TRP A C 1
ATOM 603 O O . TRP A 1 73 ? -34.368 -13.980 34.545 1.00 48.91 73 TRP A O 1
ATOM 613 N N . GLY A 1 74 ? -32.457 -12.798 34.594 1.00 49.78 74 GLY A N 1
ATOM 614 C CA . GLY A 1 74 ? -32.540 -12.403 36.004 1.00 49.78 74 GLY A CA 1
ATOM 615 C C . GLY A 1 74 ? -33.164 -11.015 36.168 1.00 49.78 74 GLY A C 1
ATOM 616 O O . GLY A 1 74 ? -32.698 -10.036 35.578 1.00 49.78 74 GLY A O 1
ATOM 617 N N . GLY A 1 75 ? -34.227 -10.911 36.966 1.00 43.69 75 GLY A N 1
ATOM 618 C CA . GLY A 1 75 ? -34.843 -9.633 37.316 1.00 43.69 75 GLY A CA 1
ATOM 619 C C . GLY A 1 75 ? -33.947 -8.775 38.219 1.00 43.69 75 GLY A C 1
ATOM 620 O O . GLY A 1 75 ? -33.440 -9.242 39.227 1.00 43.69 75 GLY A O 1
ATOM 621 N N . LEU A 1 76 ? -33.795 -7.501 37.844 1.00 41.06 76 LEU A N 1
ATOM 622 C CA . LEU A 1 76 ? -33.498 -6.334 38.690 1.00 41.06 76 LEU A CA 1
ATOM 623 C C . LEU A 1 76 ? -32.550 -6.515 39.894 1.00 41.06 76 LEU A C 1
ATOM 625 O O . LEU A 1 76 ? -32.942 -6.407 41.050 1.00 41.06 76 LEU A O 1
ATOM 629 N N . GLY A 1 77 ? -31.257 -6.563 39.579 1.00 45.34 77 GLY A N 1
ATOM 630 C CA . GLY A 1 77 ? -30.181 -6.184 40.489 1.00 45.34 77 GLY A CA 1
ATOM 631 C C . GLY A 1 77 ? -29.034 -7.167 40.400 1.00 45.34 77 GLY A C 1
ATOM 632 O O . GLY A 1 77 ? -29.189 -8.312 40.797 1.00 45.34 77 GLY A O 1
ATOM 633 N N . LEU A 1 78 ? -27.868 -6.717 39.932 1.00 47.94 78 LEU A N 1
ATOM 634 C CA . LEU A 1 78 ? -26.629 -7.332 40.393 1.00 47.94 78 LEU A CA 1
ATOM 635 C C . LEU A 1 78 ? -26.623 -7.139 41.913 1.00 47.94 78 LEU A C 1
ATOM 637 O O . LEU A 1 78 ? -26.263 -6.075 42.419 1.00 47.94 78 LEU A O 1
ATOM 641 N N . SER A 1 79 ? -27.122 -8.129 42.646 1.00 47.25 79 SER A N 1
ATOM 642 C CA . SER A 1 79 ? -26.725 -8.302 44.027 1.00 47.25 79 SER A CA 1
ATOM 643 C C . SER A 1 79 ? -25.238 -8.611 43.939 1.00 47.25 79 SER A C 1
ATOM 645 O O . SER A 1 79 ? -24.867 -9.710 43.548 1.00 47.25 79 SER A O 1
ATOM 647 N N . LEU A 1 80 ? -24.406 -7.619 44.261 1.00 49.59 80 LEU A N 1
ATOM 648 C CA . LEU A 1 80 ? -22.934 -7.634 44.350 1.00 49.59 80 LEU A CA 1
ATOM 649 C C . LEU A 1 80 ? -22.345 -8.746 45.257 1.00 49.59 80 LEU A C 1
ATOM 651 O O . LEU A 1 80 ? -21.209 -8.653 45.705 1.00 49.59 80 LEU A O 1
ATOM 655 N N . LYS A 1 81 ? -23.134 -9.765 45.599 1.00 55.81 81 LYS A N 1
ATOM 656 C CA . LYS A 1 81 ? -22.770 -10.885 46.461 1.00 55.81 81 LYS A CA 1
ATOM 657 C C . LYS A 1 81 ? -22.306 -12.114 45.684 1.00 55.81 81 LYS A C 1
ATOM 659 O O . LYS A 1 81 ? -21.679 -12.962 46.299 1.00 55.81 81 LYS A O 1
ATOM 664 N N . GLU A 1 82 ? -22.627 -12.216 44.395 1.00 62.44 82 GLU A N 1
ATOM 665 C CA . GLU A 1 82 ? -22.267 -13.372 43.570 1.00 62.44 82 GLU A CA 1
ATOM 666 C C . GLU A 1 82 ? -20.942 -13.116 42.832 1.00 62.44 82 GLU A C 1
ATOM 668 O O . GLU A 1 82 ? -20.733 -12.070 42.216 1.00 62.44 82 GLU A O 1
ATOM 673 N N . THR A 1 83 ? -20.039 -14.084 42.909 1.00 72.56 83 THR A N 1
ATOM 674 C CA . THR A 1 83 ? -18.774 -14.166 42.172 1.00 72.56 83 THR A CA 1
ATOM 675 C C . THR A 1 83 ? -19.016 -14.492 40.696 1.00 72.56 83 THR A C 1
ATOM 677 O O . THR A 1 83 ? -20.082 -14.977 40.310 1.00 72.56 83 THR A O 1
ATOM 680 N N . ARG A 1 84 ? -18.008 -14.275 39.840 1.00 69.06 84 ARG A N 1
ATOM 681 C CA . ARG A 1 84 ? -18.070 -14.667 38.421 1.00 69.06 84 ARG A CA 1
ATOM 682 C C . ARG A 1 84 ? -18.410 -16.146 38.263 1.00 69.06 84 ARG A C 1
ATOM 684 O O . ARG A 1 84 ? -19.225 -16.500 37.417 1.00 69.06 84 ARG A O 1
ATOM 691 N N . GLU A 1 85 ? -17.819 -16.996 39.090 1.00 74.00 85 GLU A N 1
ATOM 692 C CA . GLU A 1 85 ? -18.036 -18.438 39.104 1.00 74.00 85 GLU A CA 1
ATOM 693 C C . GLU A 1 85 ? -19.487 -18.787 39.462 1.00 74.00 85 GLU A C 1
ATOM 695 O O . GLU A 1 85 ? -20.080 -19.656 38.821 1.00 74.00 85 GLU A O 1
ATOM 700 N N . GLU A 1 86 ? -20.089 -18.076 40.417 1.00 69.81 86 GLU A N 1
ATOM 701 C CA . GLU A 1 86 ? -21.494 -18.253 40.806 1.00 69.81 86 GLU A CA 1
ATOM 702 C C . GLU A 1 86 ? -22.457 -17.794 39.703 1.00 69.81 86 GLU A C 1
ATOM 704 O O . GLU A 1 86 ? -23.414 -18.504 39.386 1.00 69.81 86 GLU A O 1
ATOM 709 N N . VAL A 1 87 ? -22.164 -16.673 39.036 1.00 65.56 87 VAL A N 1
ATOM 710 C CA . VAL A 1 87 ? -22.959 -16.184 37.895 1.00 65.56 87 VAL A CA 1
ATOM 711 C C . VAL A 1 87 ? -22.868 -17.136 36.695 1.00 65.56 87 VAL A C 1
ATOM 713 O O . VAL A 1 87 ? -23.884 -17.420 36.053 1.00 65.56 87 VAL A O 1
ATOM 716 N N . VAL A 1 88 ? -21.674 -17.674 36.408 1.00 65.19 88 VAL A N 1
ATOM 717 C CA . VAL A 1 88 ? -21.461 -18.697 35.367 1.00 65.19 88 VAL A CA 1
ATOM 718 C C . VAL A 1 88 ? -22.226 -19.977 35.707 1.00 65.19 88 VAL A C 1
ATOM 720 O O . VAL A 1 88 ? -22.934 -20.505 34.848 1.00 65.19 88 VAL A O 1
ATOM 723 N N . ALA A 1 89 ? -22.133 -20.457 36.950 1.00 68.81 89 ALA A N 1
ATOM 724 C CA . ALA A 1 89 ? -22.836 -21.655 37.405 1.00 68.81 89 ALA A CA 1
ATOM 725 C C . ALA A 1 89 ? -24.365 -21.485 37.358 1.00 68.81 89 ALA A C 1
ATOM 727 O O . ALA A 1 89 ? -25.085 -22.415 36.995 1.00 68.81 89 ALA A O 1
ATOM 728 N N . GLY A 1 90 ? -24.859 -20.284 37.669 1.00 65.88 90 GLY A N 1
ATOM 729 C CA . GLY A 1 90 ? -26.272 -19.923 37.585 1.00 65.88 90 GLY A CA 1
ATOM 730 C C . GLY A 1 90 ? -26.774 -19.624 36.168 1.00 65.88 90 GLY A C 1
ATOM 731 O O . GLY A 1 90 ? -27.983 -19.457 35.986 1.00 65.88 90 GLY A O 1
ATOM 732 N N . GLN A 1 91 ? -25.876 -19.551 35.176 1.00 63.06 91 GLN A N 1
ATOM 733 C CA . GLN A 1 91 ? -26.163 -19.136 33.799 1.00 63.06 91 GLN A CA 1
ATOM 734 C C . GLN A 1 91 ? -26.960 -17.823 33.736 1.00 63.06 91 GLN A C 1
ATOM 736 O O . GLN A 1 91 ? -27.893 -17.706 32.948 1.00 63.06 91 GLN A O 1
ATOM 741 N N . GLN A 1 92 ? -26.646 -16.827 34.565 1.00 61.28 92 GLN A N 1
ATOM 742 C CA . GLN A 1 92 ? -27.408 -15.572 34.603 1.00 61.28 92 GLN A CA 1
ATOM 743 C C . GLN A 1 92 ? -26.750 -14.492 33.734 1.00 61.28 92 GLN A C 1
ATOM 745 O O . GLN A 1 92 ? -25.526 -14.376 33.708 1.00 61.28 92 GLN A O 1
ATOM 750 N N . LEU A 1 93 ? -27.545 -13.688 33.014 1.00 60.00 93 LEU A N 1
ATOM 751 C CA . LEU A 1 93 ? -27.030 -12.546 32.246 1.00 60.00 93 LEU A CA 1
ATOM 752 C C . LEU A 1 93 ? -27.817 -11.269 32.537 1.00 60.00 93 LEU A C 1
ATOM 754 O O . LEU A 1 93 ? -29.047 -11.273 32.588 1.00 60.00 93 LEU A O 1
ATOM 758 N N . PHE A 1 94 ? -27.096 -10.162 32.725 1.00 59.94 94 PHE A N 1
ATOM 759 C CA . PHE A 1 94 ? -27.702 -8.860 32.979 1.00 59.94 94 PHE A CA 1
ATOM 760 C C . PHE A 1 94 ? -28.200 -8.231 31.669 1.00 59.94 94 PHE A C 1
ATOM 762 O O . PHE A 1 94 ? -27.439 -8.036 30.721 1.00 59.94 94 PHE A O 1
ATOM 769 N N . VAL A 1 95 ? -29.494 -7.902 31.605 1.00 55.62 95 VAL A N 1
ATOM 770 C CA . VAL A 1 95 ? -30.152 -7.437 30.361 1.00 55.62 95 VAL A CA 1
ATOM 771 C C . VAL A 1 95 ? -30.935 -6.130 30.554 1.00 55.62 95 VAL A C 1
ATOM 773 O O . VAL A 1 95 ? -31.742 -5.755 29.708 1.00 55.62 95 VAL A O 1
ATOM 776 N N . ARG A 1 96 ? -30.735 -5.419 31.676 1.00 51.22 96 ARG A N 1
ATOM 777 C CA . ARG A 1 96 ? -31.666 -4.379 32.167 1.00 51.22 96 ARG A CA 1
ATOM 778 C C . ARG A 1 96 ? -31.875 -3.181 31.221 1.00 51.22 96 ARG A C 1
ATOM 780 O O . ARG A 1 96 ? -32.843 -2.452 31.407 1.00 51.22 96 ARG A O 1
ATOM 787 N N . SER A 1 97 ? -31.018 -2.952 30.226 1.00 53.22 97 SER A N 1
ATOM 788 C CA . SER A 1 97 ? -31.027 -1.675 29.491 1.00 53.22 97 SER A CA 1
ATOM 789 C C . SER A 1 97 ? -30.636 -1.759 28.007 1.00 53.22 97 SER A C 1
ATOM 791 O O . SER A 1 97 ? -30.208 -0.767 27.425 1.00 53.22 97 SER A O 1
ATOM 793 N N . GLY A 1 98 ? -30.783 -2.920 27.364 1.00 61.81 98 GLY A N 1
ATOM 794 C CA . GLY A 1 98 ? -30.529 -3.087 25.923 1.00 61.81 98 GLY A CA 1
ATOM 795 C C . GLY A 1 98 ? -29.240 -3.844 25.596 1.00 61.81 98 GLY A C 1
ATOM 796 O O . GLY A 1 98 ? -28.459 -4.182 26.484 1.00 61.81 98 GLY A O 1
ATOM 797 N N . THR A 1 99 ? -29.039 -4.119 24.306 1.00 65.94 99 THR A N 1
ATOM 798 C CA . THR A 1 99 ? -28.093 -5.116 23.767 1.00 65.94 99 THR A CA 1
ATOM 799 C C . THR A 1 99 ? -26.638 -4.917 24.193 1.00 65.94 99 THR A C 1
ATOM 801 O O . THR A 1 99 ? -25.929 -5.887 24.451 1.00 65.94 99 THR A O 1
ATOM 804 N N . ILE A 1 100 ? -26.197 -3.670 24.352 1.00 72.31 100 ILE A N 1
ATOM 805 C CA . ILE A 1 100 ? -24.817 -3.354 24.733 1.00 72.31 100 ILE A CA 1
ATOM 806 C C . ILE A 1 100 ? -24.464 -3.739 26.178 1.00 72.31 100 ILE A C 1
ATOM 808 O O . ILE A 1 100 ? -23.331 -4.114 26.460 1.00 72.31 100 ILE A O 1
ATOM 812 N N . HIS A 1 101 ? -25.430 -3.721 27.095 1.00 78.38 101 HIS A N 1
ATOM 813 C CA . HIS A 1 101 ? -25.203 -4.123 28.488 1.00 78.38 101 HIS A CA 1
ATOM 814 C C . HIS A 1 101 ? -24.945 -5.621 28.599 1.00 78.38 101 HIS A C 1
ATOM 816 O O . HIS A 1 101 ? -24.092 -6.070 29.363 1.00 78.38 101 HIS A O 1
ATOM 822 N N . SER A 1 102 ? -25.650 -6.393 27.779 1.00 74.00 102 SER A N 1
ATOM 823 C CA . SER A 1 102 ? -25.446 -7.828 27.694 1.00 74.00 102 SER A CA 1
ATOM 824 C C . SER A 1 102 ? -24.083 -8.184 27.109 1.00 74.00 102 SER A C 1
ATOM 826 O O . SER A 1 102 ? -23.454 -9.120 27.595 1.00 74.00 102 SER A O 1
ATOM 828 N N . ALA A 1 103 ? -23.588 -7.396 26.149 1.00 75.94 103 ALA A N 1
ATOM 829 C CA . ALA A 1 103 ? -22.236 -7.546 25.617 1.00 75.94 103 ALA A CA 1
ATOM 830 C C . ALA A 1 103 ? -21.155 -7.280 26.682 1.00 75.94 103 ALA A C 1
ATOM 832 O O . ALA A 1 103 ? -20.209 -8.056 26.790 1.00 75.94 103 ALA A O 1
ATOM 833 N N . ILE A 1 104 ? -21.320 -6.239 27.510 1.00 81.06 104 ILE A N 1
ATOM 834 C CA . ILE A 1 104 ? -20.404 -5.930 28.626 1.00 81.06 104 ILE A CA 1
ATOM 835 C C . ILE A 1 104 ? -20.344 -7.095 29.618 1.00 81.06 104 ILE A C 1
ATOM 837 O O . ILE A 1 104 ? -19.265 -7.564 29.977 1.00 81.06 104 ILE A O 1
ATOM 841 N N . HIS A 1 105 ? -21.511 -7.600 30.025 1.00 76.88 105 HIS A N 1
ATOM 842 C CA . HIS A 1 105 ? -21.587 -8.727 30.949 1.00 76.88 105 HIS A CA 1
ATOM 843 C C . HIS A 1 105 ? -20.972 -9.999 30.350 1.00 76.88 105 HIS A C 1
ATOM 845 O O . HIS A 1 105 ? -20.266 -10.731 31.038 1.00 76.88 105 HIS A O 1
ATOM 851 N N . PHE A 1 106 ? -21.191 -10.245 29.057 1.00 76.88 106 PHE A N 1
ATOM 852 C CA . PHE A 1 106 ? -20.575 -11.365 28.354 1.00 76.88 106 PHE A CA 1
ATOM 853 C C . PHE A 1 106 ? -19.045 -11.250 28.299 1.00 76.88 106 PHE A C 1
ATOM 855 O O . PHE A 1 106 ? -18.358 -12.215 28.620 1.00 76.88 106 PHE A O 1
ATOM 862 N N . ALA A 1 107 ? -18.500 -10.073 27.973 1.00 78.12 107 ALA A N 1
ATOM 863 C CA . ALA A 1 107 ? -17.054 -9.851 27.944 1.00 78.12 107 ALA A CA 1
ATOM 864 C C . ALA A 1 107 ? -16.407 -10.135 29.313 1.00 78.12 107 ALA A C 1
ATOM 866 O O . ALA A 1 107 ? -15.380 -10.811 29.392 1.00 78.12 107 ALA A O 1
ATOM 867 N N . TRP A 1 108 ? -17.057 -9.703 30.398 1.00 82.62 108 TRP A N 1
ATOM 868 C CA . TRP A 1 108 ? -16.645 -10.027 31.764 1.00 82.62 108 TRP A CA 1
ATOM 869 C C . TRP A 1 108 ? -16.698 -11.530 32.065 1.00 82.62 108 TRP A C 1
ATOM 871 O O . TRP A 1 108 ? -15.738 -12.092 32.593 1.00 82.62 108 TRP A O 1
ATOM 881 N N . LEU A 1 109 ? -17.773 -12.220 31.665 1.00 75.25 109 LEU A N 1
ATOM 882 C CA . LEU A 1 109 ? -17.884 -13.677 31.807 1.00 75.25 109 LEU A CA 1
ATOM 883 C C . LEU A 1 109 ? -16.801 -14.428 31.020 1.00 75.25 109 LEU A C 1
ATOM 885 O O . LEU A 1 109 ? -16.373 -15.495 31.463 1.00 75.25 109 LEU A O 1
ATOM 889 N N . CYS A 1 110 ? -16.316 -13.867 29.911 1.00 73.75 110 CYS A N 1
ATOM 890 C CA . CYS A 1 110 ? -15.169 -14.365 29.146 1.00 73.75 110 CYS A CA 1
ATOM 891 C C . CYS A 1 110 ? -13.811 -14.023 29.781 1.00 73.75 110 CYS A C 1
ATOM 893 O O . CYS A 1 110 ? -12.799 -14.604 29.407 1.00 73.75 110 CYS A O 1
ATOM 895 N N . GLY A 1 111 ? -13.773 -13.156 30.794 1.00 78.69 111 GLY A N 1
ATOM 896 C CA . GLY A 1 111 ? -12.554 -12.795 31.516 1.00 78.69 111 GLY A CA 1
ATOM 897 C C . GLY A 1 111 ? -11.786 -11.645 30.895 1.00 78.69 111 GLY A C 1
ATOM 898 O O . GLY A 1 111 ? -10.592 -11.514 31.153 1.00 78.69 111 GLY A O 1
ATOM 899 N N . ALA A 1 112 ? -12.460 -10.816 30.097 1.00 77.00 112 ALA A N 1
ATOM 900 C CA . ALA A 1 112 ? -11.909 -9.531 29.712 1.00 77.00 112 ALA A CA 1
ATOM 901 C C . ALA A 1 112 ? -11.644 -8.685 30.966 1.00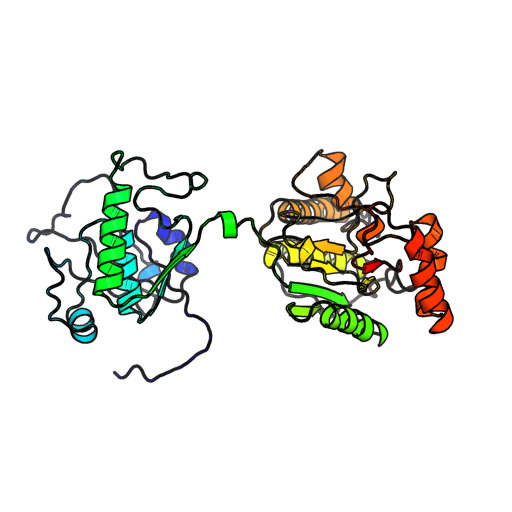 77.00 112 ALA A C 1
ATOM 903 O O . ALA A 1 112 ? -12.459 -8.661 31.887 1.00 77.00 112 ALA A O 1
ATOM 904 N N . SER A 1 113 ? -10.511 -7.988 30.979 1.00 81.50 113 SER A N 1
ATOM 905 C CA . SER A 1 113 ? -10.180 -6.978 31.987 1.00 81.50 113 SER A CA 1
ATOM 906 C C . SER A 1 113 ? -10.427 -5.553 31.491 1.00 81.50 113 SER A C 1
ATOM 908 O O . SER A 1 113 ? -10.470 -4.643 32.303 1.00 81.50 113 SER A O 1
ATOM 910 N N . GLU A 1 114 ? -10.600 -5.352 30.178 1.00 84.88 114 GLU A N 1
ATOM 911 C CA . GLU A 1 114 ? -10.836 -4.047 29.548 1.00 84.88 114 GLU A CA 1
ATOM 912 C C . GLU A 1 114 ? -11.991 -4.128 28.534 1.00 84.88 114 GLU A C 1
ATOM 914 O O . GLU A 1 114 ? -12.122 -5.113 27.802 1.00 84.88 114 GLU A O 1
ATOM 919 N N . ILE A 1 115 ? -12.788 -3.060 28.439 1.00 81.69 115 ILE A N 1
ATOM 920 C CA . ILE A 1 115 ? -13.706 -2.791 27.328 1.00 81.69 115 ILE A CA 1
ATOM 921 C C . ILE A 1 115 ? -13.349 -1.460 26.661 1.00 81.69 115 ILE A C 1
ATOM 923 O O . ILE A 1 115 ? -13.308 -0.407 27.300 1.00 81.69 115 ILE A O 1
ATOM 927 N N . ALA A 1 116 ? -13.172 -1.501 25.338 1.00 77.25 116 ALA A N 1
ATOM 928 C CA . ALA A 1 116 ? -13.008 -0.316 24.507 1.00 77.25 116 ALA A CA 1
ATOM 929 C C . ALA A 1 116 ? -14.322 0.037 23.789 1.00 77.25 116 ALA A C 1
ATOM 931 O O . ALA A 1 116 ? -14.799 -0.715 22.937 1.00 77.25 116 ALA A O 1
ATOM 932 N N . PHE A 1 117 ? -14.888 1.202 24.096 1.00 77.50 117 PHE A N 1
ATOM 933 C CA . PHE A 1 117 ? -16.051 1.749 23.400 1.00 77.50 117 PHE A CA 1
ATOM 934 C C . PHE A 1 117 ? -15.583 2.616 22.229 1.00 77.50 117 PHE A C 1
ATOM 936 O O . PHE A 1 117 ? -15.082 3.728 22.413 1.00 77.50 117 PHE A O 1
ATOM 943 N N . ILE A 1 118 ? -15.728 2.082 21.018 1.00 67.81 118 ILE A N 1
ATOM 944 C CA . ILE A 1 118 ? -15.353 2.756 19.774 1.00 67.81 118 ILE A CA 1
ATOM 945 C C . ILE A 1 118 ? -16.472 3.704 19.356 1.00 67.81 118 ILE A C 1
ATOM 947 O O . ILE A 1 118 ? -17.638 3.309 19.338 1.00 67.81 118 ILE A O 1
ATOM 951 N N . GLY A 1 119 ? -16.112 4.932 18.981 1.00 62.66 119 GLY A N 1
ATOM 952 C CA . GLY A 1 119 ? -17.092 5.903 18.511 1.00 62.66 119 GLY A CA 1
ATOM 953 C C . GLY A 1 119 ? -17.767 6.725 19.595 1.00 62.66 119 GLY A C 1
ATOM 954 O O . GLY A 1 119 ? -18.781 7.374 19.346 1.00 62.66 119 GLY A O 1
ATOM 955 N N . CYS A 1 120 ? -17.195 6.682 20.791 1.00 66.94 120 CYS A N 1
ATOM 956 C CA . CYS A 1 120 ? -17.615 7.453 21.943 1.00 66.94 120 CYS A CA 1
ATOM 957 C C . CYS A 1 120 ? -16.468 8.394 22.308 1.00 66.94 120 CYS A C 1
ATOM 959 O O . CYS A 1 120 ? -15.318 7.964 22.408 1.00 66.94 120 CYS A O 1
ATOM 961 N N . ASP A 1 121 ? -16.782 9.662 22.542 1.00 62.84 121 ASP A N 1
ATOM 962 C CA . ASP A 1 121 ? -15.808 10.694 22.908 1.00 62.84 121 ASP A CA 1
ATOM 963 C C . ASP A 1 121 ? -15.514 10.752 24.417 1.00 62.84 121 ASP A C 1
ATOM 965 O O . ASP A 1 121 ? -14.810 11.636 24.902 1.00 62.84 121 ASP A O 1
ATOM 969 N N . GLY A 1 122 ? -16.082 9.815 25.181 1.00 59.69 122 GLY A N 1
ATOM 970 C CA . GLY A 1 122 ? -16.017 9.803 26.638 1.00 59.69 122 GLY A CA 1
ATOM 971 C C . GLY A 1 122 ? -16.876 10.881 27.304 1.00 59.69 122 GLY A C 1
ATOM 972 O O . GLY A 1 122 ? -16.900 10.944 28.534 1.00 59.69 122 GLY A O 1
ATOM 973 N N . LYS A 1 123 ? -17.615 11.709 26.549 1.00 67.69 123 LYS A N 1
ATOM 974 C CA . LYS A 1 123 ? -18.534 12.683 27.136 1.00 67.69 123 LYS A CA 1
ATOM 975 C C . LYS A 1 123 ? -19.852 11.997 27.515 1.00 67.69 123 LYS A C 1
ATOM 977 O O . LYS A 1 123 ? -20.291 11.064 26.843 1.00 67.69 123 LYS A O 1
ATOM 982 N N . PRO A 1 124 ? -20.530 12.453 28.584 1.00 58.00 124 PRO A N 1
ATOM 983 C CA . PRO A 1 124 ? -21.723 11.780 29.102 1.00 58.00 124 PRO A CA 1
ATOM 984 C C . PRO A 1 124 ? -22.916 11.727 28.141 1.00 58.00 124 PRO A C 1
ATOM 986 O O . PRO A 1 124 ? -23.851 10.980 28.412 1.00 58.00 124 PRO A O 1
ATOM 989 N N . ASN A 1 125 ? -22.921 12.529 27.068 1.00 58.69 125 ASN A N 1
ATOM 990 C CA . ASN A 1 125 ? -24.147 12.862 26.345 1.00 58.69 125 ASN A CA 1
ATOM 991 C C . ASN A 1 125 ? -24.126 12.649 24.829 1.00 58.69 125 ASN A C 1
ATOM 993 O O . ASN A 1 125 ? -25.169 12.893 24.229 1.00 58.69 125 ASN A O 1
ATOM 997 N N . ASP A 1 126 ? -23.031 12.199 24.210 1.00 58.75 126 ASP A N 1
ATOM 998 C CA . ASP A 1 126 ? -23.011 12.099 22.749 1.00 58.75 126 ASP A CA 1
ATOM 999 C C . ASP A 1 126 ? -22.215 10.910 22.212 1.00 58.75 126 ASP A C 1
ATOM 1001 O O . ASP A 1 126 ? -21.212 10.478 22.781 1.00 58.75 126 ASP A O 1
ATOM 1005 N N . TYR A 1 127 ? -22.709 10.363 21.104 1.00 62.66 127 TYR A N 1
ATOM 1006 C CA . TYR A 1 127 ? -21.879 9.560 20.214 1.00 62.66 127 TYR A CA 1
ATOM 1007 C C . TYR A 1 127 ? -21.001 10.513 19.413 1.00 62.66 127 TYR A C 1
ATOM 1009 O O . TYR A 1 127 ? -21.306 11.695 19.272 1.00 62.66 127 TYR A O 1
ATOM 1017 N N . GLU A 1 128 ? -19.924 9.997 18.836 1.00 60.19 128 GLU A N 1
ATOM 1018 C CA . GLU A 1 128 ? -19.235 10.736 17.793 1.00 60.19 128 GLU A CA 1
ATOM 1019 C C . GLU A 1 128 ? -20.247 11.175 16.705 1.00 60.19 128 GLU A C 1
ATOM 1021 O O . GLU A 1 128 ? -20.896 10.305 16.116 1.00 60.19 128 GLU A O 1
ATOM 1026 N N . PRO A 1 129 ? -20.330 12.476 16.357 1.00 60.25 129 PRO A N 1
ATOM 1027 C CA . PRO A 1 129 ? -21.281 12.987 15.362 1.00 60.25 129 PRO A CA 1
ATOM 1028 C C . PRO A 1 129 ? -21.177 12.332 13.975 1.00 60.25 129 PRO A C 1
ATOM 1030 O O . PRO A 1 129 ? -22.115 12.386 13.185 1.00 60.25 129 PRO A O 1
ATOM 1033 N N . ARG A 1 130 ? -20.028 11.716 13.666 1.00 53.53 130 ARG A N 1
ATOM 1034 C CA . ARG A 1 130 ? -19.764 10.994 12.411 1.00 53.53 130 ARG A CA 1
ATOM 1035 C C . ARG A 1 130 ? -20.352 9.584 12.373 1.00 53.53 130 ARG A C 1
ATOM 1037 O O . ARG A 1 130 ? -20.441 8.999 11.297 1.00 53.53 130 ARG A O 1
ATOM 1044 N N . ILE A 1 131 ? -20.738 9.019 13.514 1.00 56.03 131 ILE A N 1
ATOM 1045 C CA . ILE A 1 131 ? -21.398 7.717 13.557 1.00 56.03 131 ILE A CA 1
ATOM 1046 C C . ILE A 1 131 ? -22.892 7.946 13.396 1.00 56.03 131 ILE A C 1
ATOM 1048 O O . ILE A 1 131 ? -23.585 8.360 14.324 1.00 56.03 131 ILE A O 1
ATOM 1052 N N . GLU A 1 132 ? -23.394 7.651 12.198 1.00 53.81 132 GLU A N 1
ATOM 1053 C CA . GLU A 1 132 ? -24.826 7.661 11.925 1.00 53.81 132 GLU A CA 1
ATOM 1054 C C . GLU A 1 132 ? -25.520 6.619 12.814 1.00 53.81 132 GLU A C 1
ATOM 1056 O O . GLU A 1 132 ? -25.443 5.406 12.585 1.00 53.81 132 GLU A O 1
ATOM 1061 N N . ASN A 1 133 ? -26.226 7.086 13.842 1.00 56.84 133 ASN A N 1
ATOM 1062 C CA . ASN A 1 133 ? -27.061 6.210 14.639 1.00 56.84 133 ASN A CA 1
ATOM 1063 C C . ASN A 1 133 ? -28.322 5.825 13.847 1.00 56.84 133 ASN A C 1
ATOM 1065 O O . ASN A 1 133 ? -29.284 6.583 13.758 1.00 56.84 133 ASN A O 1
ATOM 1069 N N . ARG A 1 134 ? -28.338 4.598 13.321 1.00 60.38 134 ARG A N 1
ATOM 1070 C CA . ARG A 1 134 ? -29.483 4.036 12.584 1.00 60.38 134 ARG A CA 1
ATOM 1071 C C . ARG A 1 134 ? -30.562 3.408 13.464 1.00 60.38 134 ARG A C 1
ATOM 1073 O O . ARG A 1 134 ? -31.523 2.847 12.938 1.00 60.38 134 ARG A O 1
ATOM 1080 N N . SER A 1 135 ? -30.432 3.461 14.790 1.00 59.88 135 SER A N 1
ATOM 1081 C CA . SER A 1 135 ? -31.480 2.964 15.684 1.00 59.88 135 SER A CA 1
ATOM 1082 C C . SER A 1 135 ? -32.684 3.913 15.649 1.00 59.88 135 SER A C 1
ATOM 1084 O O . SER A 1 135 ? -32.779 4.882 16.390 1.00 59.88 135 SER A O 1
ATOM 1086 N N . GLN A 1 136 ? -33.643 3.618 14.770 1.00 48.91 136 GLN A N 1
ATOM 1087 C CA . GLN A 1 136 ? -34.849 4.431 14.543 1.00 48.91 136 GLN A CA 1
ATOM 1088 C C . GLN A 1 136 ? -35.843 4.471 15.726 1.00 48.91 136 GLN A C 1
ATOM 1090 O O . GLN A 1 136 ? -36.987 4.879 15.557 1.00 48.91 136 GLN A O 1
ATOM 1095 N N . GLY A 1 137 ? -35.452 4.012 16.918 1.00 54.81 137 GLY A N 1
ATOM 1096 C CA . GLY A 1 137 ? -36.368 3.766 18.036 1.00 54.81 137 GLY A CA 1
ATOM 1097 C C . GLY A 1 137 ? -35.958 4.366 19.376 1.00 54.81 137 GLY A C 1
ATOM 1098 O O . GLY A 1 137 ? -36.613 4.075 20.374 1.00 54.81 137 GLY A O 1
ATOM 1099 N N . ILE A 1 138 ? -34.883 5.154 19.444 1.00 58.25 138 ILE A N 1
ATOM 1100 C CA . ILE A 1 138 ? -34.395 5.676 20.722 1.00 58.25 138 ILE A CA 1
ATOM 1101 C C . ILE A 1 138 ? -34.844 7.129 20.900 1.00 58.25 138 ILE A C 1
ATOM 1103 O O . ILE A 1 138 ? -34.504 7.997 20.102 1.00 58.25 138 ILE A O 1
ATOM 1107 N N . ASN A 1 139 ? -35.610 7.387 21.966 1.00 67.19 139 ASN A N 1
ATOM 1108 C CA . ASN A 1 139 ? -35.998 8.739 22.368 1.00 67.19 139 ASN A CA 1
ATOM 1109 C C . ASN A 1 139 ? -34.752 9.637 22.510 1.00 67.19 139 ASN A C 1
ATOM 1111 O O . ASN A 1 139 ? -33.756 9.186 23.092 1.00 67.19 139 ASN A O 1
ATOM 1115 N N . PRO A 1 140 ? -34.810 10.910 22.071 1.00 59.25 140 PRO A N 1
ATOM 1116 C CA . PRO A 1 140 ? -33.772 11.892 22.367 1.00 59.25 140 PRO A CA 1
ATOM 1117 C C . PRO A 1 140 ? -33.438 11.866 23.868 1.00 59.25 140 PRO A C 1
ATOM 1119 O O . PRO A 1 140 ? -34.321 12.040 24.706 1.00 59.25 140 PRO A O 1
ATOM 1122 N N . GLY A 1 141 ? -32.182 11.571 24.214 1.00 65.50 141 GLY A N 1
ATOM 1123 C CA . GLY A 1 141 ? -31.717 11.476 25.606 1.00 65.50 141 GLY A CA 1
ATOM 1124 C C . GLY A 1 141 ? -31.560 10.064 26.190 1.00 65.50 141 GLY A C 1
ATOM 1125 O O . GLY A 1 141 ? -31.026 9.934 27.292 1.00 65.50 141 GLY A O 1
ATOM 1126 N N . ALA A 1 142 ? -31.925 8.987 25.483 1.00 71.62 142 ALA A N 1
ATOM 1127 C CA . ALA A 1 142 ? -31.653 7.638 26.002 1.00 71.62 142 ALA A CA 1
ATOM 1128 C C . ALA A 1 142 ? -30.165 7.245 25.934 1.00 71.62 142 ALA A C 1
ATOM 1130 O O . ALA A 1 142 ? -29.728 6.399 26.711 1.00 71.62 142 ALA A O 1
ATOM 1131 N N . HIS A 1 143 ? -29.365 7.881 25.075 1.00 72.50 143 HIS A N 1
ATOM 1132 C CA . HIS A 1 143 ? -27.921 7.633 24.988 1.00 72.50 143 HIS A CA 1
ATOM 1133 C C . HIS A 1 143 ? -27.159 7.995 26.269 1.00 72.50 143 HIS A C 1
ATOM 1135 O O . HIS A 1 143 ? -26.481 7.106 26.784 1.00 72.50 143 HIS A O 1
ATOM 1141 N N . PRO A 1 144 ? -27.326 9.198 26.858 1.00 73.94 144 PRO A N 1
ATOM 1142 C CA . PRO A 1 144 ? -26.762 9.503 28.170 1.00 73.94 144 PRO A CA 1
ATOM 1143 C C . PRO A 1 144 ? -27.114 8.479 29.251 1.00 73.94 144 PRO A C 1
ATOM 1145 O O . PRO A 1 144 ? -26.278 8.088 30.067 1.00 73.94 144 PRO A O 1
ATOM 1148 N N . TYR A 1 145 ? -28.365 8.010 29.251 1.00 77.19 145 TYR A N 1
ATOM 1149 C CA . TYR A 1 145 ? -28.817 7.000 30.199 1.00 77.19 145 TYR A CA 1
ATOM 1150 C C . TYR A 1 145 ? -28.125 5.653 29.968 1.00 77.19 145 TYR A C 1
ATOM 1152 O O . TYR A 1 145 ? -27.579 5.085 30.912 1.00 77.19 145 TYR A O 1
ATOM 1160 N N . ILE A 1 146 ? -28.104 5.164 28.723 1.00 77.25 146 ILE A N 1
ATOM 1161 C CA . ILE A 1 146 ? -27.401 3.933 28.337 1.00 77.25 146 ILE A CA 1
ATOM 1162 C C . ILE A 1 146 ? -25.933 4.029 28.755 1.00 77.25 146 ILE A C 1
ATOM 1164 O O . ILE A 1 146 ? -25.432 3.129 29.419 1.00 77.25 146 ILE A O 1
ATOM 1168 N N . ARG A 1 147 ? -25.272 5.151 28.459 1.00 79.06 147 ARG A N 1
ATOM 1169 C CA . ARG A 1 147 ? -23.872 5.408 28.802 1.00 79.06 147 ARG A CA 1
ATOM 1170 C C . ARG A 1 147 ? -23.614 5.318 30.303 1.00 79.06 147 ARG A C 1
ATOM 1172 O O . ARG A 1 147 ? -22.751 4.569 30.744 1.00 79.06 147 ARG A O 1
ATOM 1179 N N . LYS A 1 148 ? -24.434 6.001 31.103 1.00 80.75 148 LYS A N 1
ATOM 1180 C CA . LYS A 1 148 ? -24.346 5.955 32.566 1.00 80.75 148 LYS A CA 1
ATOM 1181 C C . LYS A 1 148 ? -24.508 4.535 33.113 1.00 80.75 148 LYS A C 1
ATOM 1183 O O . LYS A 1 148 ? -23.892 4.190 34.119 1.00 80.75 148 LYS A O 1
ATOM 1188 N N . VAL A 1 149 ? -25.350 3.715 32.482 1.00 80.19 149 VAL A N 1
ATOM 1189 C CA . VAL A 1 149 ? -25.516 2.315 32.882 1.00 80.19 149 VAL A CA 1
ATOM 1190 C C . VAL A 1 149 ? -24.322 1.460 32.448 1.00 80.19 149 VAL A C 1
ATOM 1192 O O . VAL A 1 149 ? -23.879 0.645 33.252 1.00 80.19 149 VAL A O 1
ATOM 1195 N N . GLN A 1 150 ? -23.763 1.667 31.252 1.00 84.38 150 GLN A N 1
ATOM 1196 C CA . GLN A 1 150 ? -22.533 1.000 30.801 1.00 84.38 150 GLN A CA 1
ATOM 1197 C C . GLN A 1 150 ? -21.370 1.258 31.760 1.00 84.38 150 GLN A C 1
ATOM 1199 O O . GLN A 1 150 ? -20.758 0.305 32.229 1.00 84.38 150 GLN A O 1
ATOM 1204 N N . ASP A 1 151 ? -21.117 2.523 32.098 1.00 83.50 151 ASP A N 1
ATOM 1205 C CA . ASP A 1 151 ? -19.987 2.911 32.949 1.00 83.50 151 ASP A CA 1
ATOM 1206 C C . ASP A 1 151 ? -20.130 2.303 34.342 1.00 83.50 151 ASP A C 1
ATOM 1208 O O . ASP A 1 151 ? -19.203 1.682 34.856 1.00 83.50 151 ASP A O 1
ATOM 1212 N N . ARG A 1 152 ? -21.342 2.375 34.908 1.00 82.75 152 ARG A N 1
ATOM 1213 C CA . ARG A 1 152 ? -21.652 1.730 36.185 1.00 82.75 152 ARG A CA 1
ATOM 1214 C C . ARG A 1 152 ? -21.462 0.218 36.115 1.00 82.75 152 ARG A C 1
ATOM 1216 O O . ARG A 1 152 ? -21.009 -0.371 37.090 1.00 82.75 152 ARG A O 1
ATOM 1223 N N . MET A 1 153 ? -21.841 -0.429 35.013 1.00 84.12 153 MET A N 1
ATOM 1224 C CA . MET A 1 153 ? -21.631 -1.866 34.841 1.00 84.12 153 MET A CA 1
ATOM 1225 C C . MET A 1 153 ? -20.147 -2.207 34.775 1.00 84.12 153 MET A C 1
ATOM 1227 O O . MET A 1 153 ? -19.731 -3.102 35.498 1.00 84.12 153 MET A O 1
ATOM 1231 N N . CYS A 1 154 ? -19.354 -1.497 33.970 1.00 85.88 154 CYS A N 1
ATOM 1232 C CA . CYS A 1 154 ? -17.914 -1.724 33.898 1.00 85.88 154 CYS A CA 1
ATOM 1233 C C . CYS A 1 154 ? -17.243 -1.528 35.263 1.00 85.88 154 CYS A C 1
ATOM 1235 O O . CYS A 1 154 ? -16.519 -2.413 35.705 1.00 85.88 154 CYS A O 1
ATOM 1237 N N . GLU A 1 155 ? -17.570 -0.446 35.975 1.00 84.75 155 GLU A N 1
ATOM 1238 C CA . GLU A 1 155 ? -17.087 -0.190 37.339 1.00 84.75 155 GLU A CA 1
ATOM 1239 C C . GLU A 1 155 ? -17.475 -1.326 38.300 1.00 84.75 155 GLU A C 1
ATOM 1241 O O . GLU A 1 155 ? -16.630 -1.868 39.007 1.00 84.75 155 GLU A O 1
ATOM 1246 N N . THR A 1 156 ? -18.746 -1.744 38.281 1.00 79.56 156 THR A N 1
ATOM 1247 C CA . THR A 1 156 ? -19.267 -2.823 39.144 1.00 79.56 156 THR A CA 1
ATOM 1248 C C . THR A 1 156 ? -18.589 -4.165 38.857 1.00 79.56 156 THR A C 1
ATOM 1250 O O . THR A 1 156 ? -18.381 -4.957 39.772 1.00 79.56 156 THR A O 1
ATOM 1253 N N . LEU A 1 157 ? -18.263 -4.435 37.592 1.00 81.94 157 LEU A N 1
ATOM 1254 C CA . LEU A 1 157 ? -17.658 -5.689 37.140 1.00 81.94 157 LEU A CA 1
ATOM 1255 C C . LEU A 1 157 ? -16.120 -5.671 37.194 1.00 81.94 157 LEU A C 1
ATOM 1257 O O . LEU A 1 157 ? -15.499 -6.687 36.884 1.00 81.94 157 LEU A O 1
ATOM 1261 N N . GLY A 1 158 ? -15.504 -4.549 37.583 1.00 85.50 158 GLY A N 1
ATOM 1262 C CA . GLY A 1 158 ? -14.049 -4.391 37.608 1.00 85.50 158 GLY A CA 1
ATOM 1263 C C . GLY A 1 158 ? -13.411 -4.406 36.215 1.00 85.50 158 GLY A C 1
ATOM 1264 O O . GLY A 1 158 ? -12.319 -4.942 36.053 1.00 85.50 158 GLY A O 1
ATOM 1265 N N . LEU A 1 159 ? -14.109 -3.876 35.207 1.00 83.56 159 LEU A N 1
ATOM 1266 C CA . LEU A 1 159 ? -13.608 -3.742 33.840 1.00 83.56 159 LEU A CA 1
ATOM 1267 C C . LEU A 1 159 ? -13.003 -2.352 33.639 1.00 83.56 159 LEU A C 1
ATOM 1269 O O . LEU A 1 159 ? -13.703 -1.339 33.762 1.00 83.56 159 LEU A O 1
ATOM 1273 N N . ASP A 1 160 ? -11.739 -2.304 33.232 1.00 84.62 160 ASP A N 1
ATOM 1274 C CA . ASP A 1 160 ? -11.128 -1.076 32.743 1.00 84.62 160 ASP A CA 1
ATOM 1275 C C . ASP A 1 160 ? -11.889 -0.594 31.511 1.00 84.62 160 ASP A C 1
ATOM 1277 O O . ASP A 1 160 ? -12.256 -1.370 30.626 1.00 84.62 160 ASP A O 1
ATOM 1281 N N . THR A 1 161 ? -12.168 0.704 31.454 1.00 84.06 161 THR A N 1
ATOM 1282 C CA . THR A 1 161 ? -12.947 1.265 30.356 1.00 84.06 161 THR A CA 1
ATOM 1283 C C . THR A 1 161 ? -12.143 2.283 29.577 1.00 84.06 161 THR A C 1
ATOM 1285 O O . THR A 1 161 ? -11.621 3.244 30.139 1.00 84.06 161 THR A O 1
ATOM 1288 N N . ARG A 1 162 ? -12.094 2.100 28.257 1.00 78.94 162 ARG A N 1
ATOM 1289 C CA . ARG A 1 162 ? -11.427 3.013 27.331 1.00 78.94 162 ARG A CA 1
ATOM 1290 C C . ARG A 1 162 ? -12.410 3.549 26.296 1.00 78.94 162 ARG A C 1
ATOM 1292 O O . ARG A 1 162 ? -13.144 2.786 25.674 1.00 78.94 162 ARG A O 1
ATOM 1299 N N . TYR A 1 163 ? -12.386 4.858 26.071 1.00 74.25 163 TYR A N 1
ATOM 1300 C CA . TYR A 1 163 ? -13.164 5.516 25.017 1.00 74.25 163 TYR A CA 1
ATOM 1301 C C . TYR A 1 163 ? -12.256 5.836 23.848 1.00 74.25 163 TYR A C 1
ATOM 1303 O O . TYR A 1 163 ? -11.230 6.496 24.012 1.00 74.25 163 TYR A O 1
ATOM 1311 N N . VAL A 1 164 ? -12.612 5.323 22.675 1.00 61.19 164 VAL A N 1
ATOM 1312 C CA . VAL A 1 164 ? -11.834 5.518 21.456 1.00 61.19 164 VAL A CA 1
ATOM 1313 C C . VAL A 1 164 ? -12.635 6.426 20.535 1.00 61.19 164 VAL A C 1
ATOM 1315 O O . VAL A 1 164 ? -13.563 5.986 19.852 1.00 61.19 164 VAL A O 1
ATOM 1318 N N . HIS A 1 165 ? -12.260 7.704 20.537 1.00 57.00 165 HIS A N 1
ATOM 1319 C CA . HIS A 1 165 ? -12.766 8.715 19.613 1.00 57.00 165 HIS A CA 1
ATOM 1320 C C . HIS A 1 165 ? -12.473 8.291 18.171 1.00 57.00 165 HIS A C 1
ATOM 1322 O O . HIS A 1 165 ? -11.364 7.827 17.884 1.00 57.00 165 HIS A O 1
ATOM 1328 N N . THR A 1 166 ? -13.402 8.502 17.235 1.00 51.59 166 THR A N 1
ATOM 1329 C CA . THR A 1 166 ? -13.107 8.206 15.823 1.00 51.59 166 THR A CA 1
ATOM 1330 C C . THR A 1 166 ? -12.185 9.243 15.178 1.00 51.59 166 THR A C 1
ATOM 1332 O O . THR A 1 166 ? -11.697 9.010 14.083 1.00 51.59 166 THR A O 1
ATOM 1335 N N . GLU A 1 167 ? -11.856 10.358 15.850 1.00 43.91 167 GLU A N 1
ATOM 1336 C CA . GLU A 1 167 ? -10.769 11.260 15.408 1.00 43.91 167 GLU A CA 1
ATOM 1337 C C . GLU A 1 167 ? -9.408 10.558 15.503 1.00 43.91 167 GLU A C 1
ATOM 1339 O O . GLU A 1 167 ? -8.509 10.829 14.720 1.00 43.91 167 GLU A O 1
ATOM 1344 N N . SER A 1 168 ? -9.282 9.561 16.388 1.00 45.12 168 SER A N 1
ATOM 1345 C CA . SER A 1 168 ? -8.134 8.643 16.403 1.00 45.12 168 SER A CA 1
ATOM 1346 C C . SER A 1 168 ? -8.249 7.492 15.389 1.00 45.12 168 SER A C 1
ATOM 1348 O O . SER A 1 168 ? -7.362 6.640 15.319 1.00 45.12 168 SER A O 1
ATOM 1350 N N . LEU A 1 169 ? -9.342 7.460 14.618 1.00 50.16 169 LEU A N 1
ATOM 1351 C CA . LEU A 1 169 ? -9.664 6.464 13.597 1.00 50.16 169 LEU A CA 1
ATOM 1352 C C . LEU A 1 169 ? -9.831 7.091 12.214 1.00 50.16 169 LEU A C 1
ATOM 1354 O O . LEU A 1 169 ? -10.455 6.446 11.375 1.00 50.16 169 LEU A O 1
ATOM 1358 N N . ASP A 1 170 ? -9.288 8.284 11.936 1.00 56.75 170 ASP A N 1
ATOM 1359 C CA . ASP A 1 170 ? -8.938 8.577 10.542 1.00 56.75 170 ASP A CA 1
ATOM 1360 C C . ASP A 1 170 ? -8.121 7.376 10.087 1.00 56.75 170 ASP A C 1
ATOM 1362 O O . ASP A 1 170 ? -7.114 7.094 10.743 1.00 56.75 170 ASP A O 1
ATOM 1366 N N . PRO A 1 171 ? -8.584 6.578 9.106 1.00 60.88 171 PRO A N 1
ATOM 1367 C CA . PRO A 1 171 ? -7.937 5.306 8.859 1.00 60.88 171 PRO A CA 1
ATOM 1368 C C . PRO A 1 171 ? -6.463 5.567 8.562 1.00 60.88 171 PRO A C 1
ATOM 1370 O O . PRO A 1 171 ? -6.109 6.178 7.556 1.00 60.88 171 PRO A O 1
ATOM 1373 N N . VAL A 1 172 ? -5.616 5.175 9.513 1.00 87.50 172 VAL A N 1
ATOM 1374 C CA . VAL A 1 172 ? -4.184 5.404 9.441 1.00 87.50 172 VAL A CA 1
ATOM 1375 C C . VAL A 1 172 ? -3.613 4.195 8.743 1.00 87.50 172 VAL A C 1
ATOM 1377 O O . VAL A 1 172 ? -3.809 3.065 9.200 1.00 87.50 172 VAL A O 1
ATOM 1380 N N . ILE A 1 173 ? -2.867 4.428 7.671 1.00 95.44 173 ILE A N 1
ATOM 1381 C CA . ILE A 1 173 ? -2.192 3.362 6.936 1.00 95.44 173 ILE A CA 1
ATOM 1382 C C . ILE A 1 173 ? -1.410 2.481 7.931 1.00 95.44 173 ILE A C 1
ATOM 1384 O O . ILE A 1 173 ? -0.627 3.005 8.737 1.00 95.44 173 ILE A O 1
ATOM 1388 N N . PRO A 1 174 ? -1.643 1.158 7.962 1.00 95.06 174 PRO A N 1
ATOM 1389 C CA . PRO A 1 174 ? -0.932 0.243 8.848 1.00 95.06 174 PRO A CA 1
ATOM 1390 C C . PRO A 1 174 ? 0.586 0.327 8.683 1.00 95.06 174 PRO A C 1
ATOM 1392 O O . PRO A 1 174 ? 1.094 0.640 7.611 1.00 95.06 174 PRO A O 1
ATOM 1395 N N . ARG A 1 175 ? 1.339 0.010 9.740 1.00 97.19 175 ARG A N 1
ATOM 1396 C CA . ARG A 1 175 ? 2.808 -0.070 9.669 1.00 97.19 175 ARG A CA 1
ATOM 1397 C C . ARG A 1 175 ? 3.256 -1.396 9.057 1.00 97.19 175 ARG A C 1
ATOM 1399 O O . ARG A 1 175 ? 3.927 -2.190 9.709 1.00 97.19 175 ARG A O 1
ATOM 1406 N N . ILE A 1 176 ? 2.818 -1.655 7.835 1.00 98.31 176 ILE A N 1
ATOM 1407 C CA . ILE A 1 176 ? 3.163 -2.841 7.056 1.00 98.31 176 ILE A CA 1
ATOM 1408 C C . ILE A 1 176 ? 3.829 -2.339 5.785 1.00 98.31 176 ILE A C 1
ATOM 1410 O O . ILE A 1 176 ? 3.242 -1.526 5.079 1.00 98.31 176 ILE A O 1
ATOM 1414 N N . ALA A 1 177 ? 5.040 -2.801 5.504 1.00 98.62 177 ALA A N 1
ATOM 1415 C CA . ALA A 1 177 ? 5.733 -2.513 4.256 1.00 98.62 177 ALA A CA 1
ATOM 1416 C C . ALA A 1 177 ? 5.942 -3.816 3.491 1.00 98.62 177 ALA A C 1
ATOM 1418 O O . ALA A 1 177 ? 6.510 -4.768 4.025 1.00 98.62 177 ALA A O 1
ATOM 1419 N N . THR A 1 178 ? 5.444 -3.867 2.260 1.00 98.69 178 THR A N 1
ATOM 1420 C CA . THR A 1 178 ? 5.474 -5.061 1.418 1.00 98.69 178 THR A CA 1
ATOM 1421 C C . THR A 1 178 ? 6.324 -4.813 0.185 1.00 98.69 178 THR A C 1
ATOM 1423 O O . THR A 1 178 ? 6.038 -3.928 -0.616 1.00 98.69 178 THR A O 1
ATOM 1426 N N . PHE A 1 179 ? 7.331 -5.653 0.012 1.00 98.44 179 PHE A N 1
ATOM 1427 C CA . PHE A 1 179 ? 8.154 -5.728 -1.184 1.00 98.44 179 PHE A CA 1
ATOM 1428 C C . PHE A 1 179 ? 7.848 -7.031 -1.914 1.00 98.44 179 PHE A C 1
ATOM 1430 O O . PHE A 1 179 ? 7.472 -8.016 -1.278 1.00 98.44 179 PHE A O 1
ATOM 1437 N N . VAL A 1 180 ? 8.026 -7.063 -3.231 1.00 97.31 180 VAL A N 1
ATOM 1438 C CA . VAL A 1 180 ? 7.836 -8.274 -4.039 1.00 97.31 180 VAL A CA 1
ATOM 1439 C C . VAL A 1 180 ? 9.106 -8.535 -4.837 1.00 97.31 180 VAL A C 1
ATOM 1441 O O . VAL A 1 180 ? 9.591 -7.657 -5.543 1.00 97.31 180 VAL A O 1
ATOM 1444 N N . TRP A 1 181 ? 9.627 -9.757 -4.744 1.00 96.00 181 TRP A N 1
ATOM 1445 C CA . TRP A 1 181 ? 10.693 -10.245 -5.611 1.00 96.00 181 TRP A CA 1
ATOM 1446 C C . TRP A 1 181 ? 10.475 -11.718 -5.938 1.00 96.00 181 TRP A C 1
ATOM 1448 O O . TRP A 1 181 ? 10.685 -12.573 -5.084 1.00 96.00 181 TRP A O 1
ATOM 1458 N N . LEU A 1 182 ? 10.085 -12.031 -7.171 1.00 93.75 182 LEU A N 1
ATOM 1459 C CA . LEU A 1 182 ? 9.810 -13.407 -7.585 1.00 93.75 182 LEU A CA 1
ATOM 1460 C C . LEU A 1 182 ? 10.988 -13.974 -8.388 1.00 93.75 182 LEU A C 1
ATOM 1462 O O . LEU A 1 182 ? 11.445 -13.357 -9.352 1.00 93.75 182 LEU A O 1
ATOM 1466 N N . GLY A 1 183 ? 11.453 -15.165 -8.004 1.00 90.50 183 GLY A N 1
ATOM 1467 C CA . GLY A 1 183 ? 12.607 -15.842 -8.605 1.00 90.50 183 GLY A CA 1
ATOM 1468 C C . GLY A 1 183 ? 13.921 -15.584 -7.861 1.00 90.50 183 GLY A C 1
ATOM 1469 O O . GLY A 1 183 ? 13.923 -15.280 -6.667 1.00 90.50 183 GLY A O 1
ATOM 1470 N N . ASP A 1 184 ? 15.048 -15.721 -8.565 1.00 90.88 184 ASP A N 1
ATOM 1471 C CA . ASP A 1 184 ? 16.382 -15.579 -7.970 1.00 90.88 184 ASP A CA 1
ATOM 1472 C C . ASP A 1 18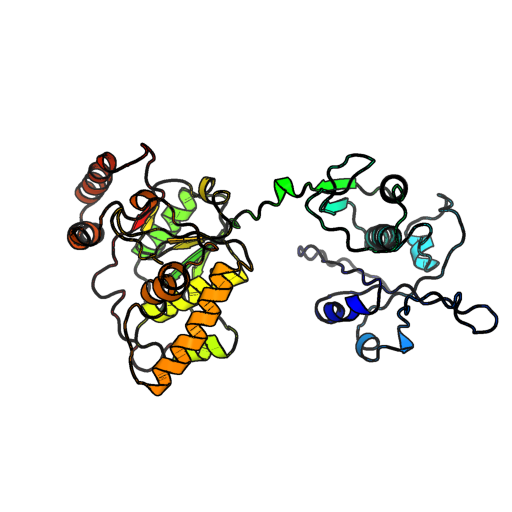4 ? 16.604 -14.170 -7.425 1.00 90.88 184 ASP A C 1
ATOM 1474 O O . ASP A 1 184 ? 16.592 -13.187 -8.172 1.00 90.88 184 ASP A O 1
ATOM 1478 N N . LYS A 1 185 ? 16.800 -14.077 -6.109 1.00 91.69 185 LYS A N 1
ATOM 1479 C CA . LYS A 1 185 ? 16.931 -12.816 -5.380 1.00 91.69 185 LYS A CA 1
ATOM 1480 C C . LYS A 1 185 ? 18.387 -12.359 -5.285 1.00 91.69 185 LYS A C 1
ATOM 1482 O O . LYS A 1 185 ? 19.165 -13.017 -4.594 1.00 91.69 185 LYS A O 1
ATOM 1487 N N . PRO A 1 186 ? 18.767 -11.231 -5.910 1.00 91.06 186 PRO A N 1
ATOM 1488 C CA . PRO A 1 186 ? 20.097 -10.669 -5.753 1.00 91.06 186 PRO A CA 1
ATOM 1489 C C . PRO A 1 186 ? 20.255 -10.025 -4.370 1.00 91.06 186 PRO A C 1
ATOM 1491 O O . PRO A 1 186 ? 19.282 -9.597 -3.749 1.00 91.06 186 PRO A O 1
ATOM 1494 N N . GLN A 1 187 ? 21.500 -9.924 -3.903 1.00 91.19 187 GLN A N 1
ATOM 1495 C CA . GLN A 1 187 ? 21.827 -9.419 -2.566 1.00 91.19 187 GLN A CA 1
ATOM 1496 C C . GLN A 1 187 ? 21.297 -8.000 -2.304 1.00 91.19 187 GLN A C 1
ATOM 1498 O O . GLN A 1 187 ? 20.777 -7.733 -1.224 1.00 91.19 187 GLN A O 1
ATOM 1503 N N . TRP A 1 188 ? 21.358 -7.107 -3.296 1.00 90.19 188 TRP A N 1
ATOM 1504 C CA . TRP A 1 188 ? 20.922 -5.715 -3.138 1.00 90.19 188 TRP A CA 1
ATOM 1505 C C . TRP A 1 188 ? 19.431 -5.576 -2.789 1.00 90.19 188 TRP A C 1
ATOM 1507 O O . TRP A 1 188 ? 19.035 -4.562 -2.224 1.00 90.19 188 TRP A O 1
ATOM 1517 N N . VAL A 1 189 ? 18.594 -6.587 -3.062 1.00 94.00 189 VAL A N 1
ATOM 1518 C CA . VAL A 1 189 ? 17.190 -6.581 -2.616 1.00 94.00 189 VAL A CA 1
ATOM 1519 C C . VAL A 1 189 ? 17.112 -6.626 -1.091 1.00 94.00 189 VAL A C 1
ATOM 1521 O O . VAL A 1 189 ? 16.332 -5.877 -0.507 1.00 94.00 189 VAL A O 1
ATOM 1524 N N . ASP A 1 190 ? 17.935 -7.449 -0.432 1.00 95.50 190 ASP A N 1
ATOM 1525 C CA . ASP A 1 190 ? 17.974 -7.494 1.036 1.00 95.50 190 ASP A CA 1
ATOM 1526 C C . ASP A 1 190 ? 18.505 -6.185 1.614 1.00 95.50 190 ASP A C 1
ATOM 1528 O O . ASP A 1 190 ? 17.993 -5.714 2.626 1.00 95.50 190 ASP A O 1
ATOM 1532 N N . GLU A 1 191 ? 19.487 -5.572 0.951 1.00 94.31 191 GLU A N 1
ATOM 1533 C CA . GLU A 1 191 ? 20.042 -4.276 1.354 1.00 94.31 191 GLU A CA 1
ATOM 1534 C C . GLU A 1 191 ? 18.970 -3.179 1.308 1.00 94.31 191 GLU A C 1
ATOM 1536 O O . GLU A 1 191 ? 18.853 -2.393 2.246 1.00 94.31 191 GLU A O 1
ATOM 1541 N N . ILE A 1 192 ? 18.126 -3.159 0.272 1.00 94.81 192 ILE A N 1
ATOM 1542 C CA . ILE A 1 192 ? 17.031 -2.186 0.151 1.00 94.81 192 ILE A CA 1
ATOM 1543 C C . ILE A 1 192 ? 15.937 -2.415 1.192 1.00 94.81 192 ILE A C 1
ATOM 1545 O O . ILE A 1 192 ? 15.489 -1.468 1.845 1.00 94.81 192 ILE A O 1
ATOM 1549 N N . VAL A 1 193 ? 15.520 -3.668 1.380 1.00 97.62 193 VAL A N 1
ATOM 1550 C CA . VAL A 1 193 ? 14.513 -4.025 2.388 1.00 97.62 193 VAL A CA 1
ATOM 1551 C C . VAL A 1 193 ? 15.034 -3.724 3.801 1.00 97.62 193 VAL A C 1
ATOM 1553 O O . VAL A 1 193 ? 14.296 -3.189 4.632 1.00 97.62 193 VAL A O 1
ATOM 1556 N N . GLY A 1 194 ? 16.313 -4.008 4.064 1.00 97.69 194 GLY A N 1
ATOM 1557 C CA . GLY A 1 194 ? 17.002 -3.690 5.314 1.00 97.69 194 GLY A CA 1
ATOM 1558 C C . GLY A 1 194 ? 17.076 -2.186 5.569 1.00 97.69 194 GLY A C 1
ATOM 1559 O O . GLY A 1 194 ? 16.635 -1.725 6.621 1.00 97.69 194 GLY A O 1
ATOM 1560 N N . ALA A 1 195 ? 17.510 -1.405 4.576 1.00 95.81 195 ALA A N 1
ATOM 1561 C CA . ALA A 1 195 ? 17.570 0.053 4.668 1.00 95.81 195 ALA A CA 1
ATOM 1562 C C . ALA A 1 195 ? 16.192 0.680 4.942 1.00 95.81 195 ALA A C 1
ATOM 1564 O O . ALA A 1 195 ? 16.089 1.651 5.698 1.00 95.81 195 ALA A O 1
ATOM 1565 N N . PHE A 1 196 ? 15.110 0.125 4.377 1.00 98.00 196 PHE A N 1
ATOM 1566 C CA . PHE A 1 196 ? 13.756 0.553 4.731 1.00 98.00 196 PHE A CA 1
ATOM 1567 C C . PHE A 1 196 ? 13.467 0.315 6.216 1.00 98.00 196 PHE A C 1
ATOM 1569 O O . PHE A 1 196 ? 12.993 1.229 6.895 1.00 98.00 196 PHE A O 1
ATOM 1576 N N . ALA A 1 197 ? 13.752 -0.888 6.724 1.00 97.81 197 ALA A N 1
ATOM 1577 C CA . ALA A 1 197 ? 13.497 -1.260 8.114 1.00 97.81 197 ALA A CA 1
ATOM 1578 C C . ALA A 1 197 ? 14.312 -0.415 9.109 1.00 97.81 197 ALA A C 1
ATOM 1580 O O . ALA A 1 197 ? 13.777 -0.016 10.143 1.00 97.81 197 ALA A O 1
ATOM 1581 N N . GLU A 1 198 ? 15.559 -0.069 8.778 1.00 97.75 198 GLU A N 1
ATOM 1582 C CA . GLU A 1 198 ? 16.410 0.818 9.584 1.00 97.75 198 GLU A CA 1
ATOM 1583 C C . GLU A 1 198 ? 15.797 2.215 9.759 1.00 97.75 198 GLU A C 1
ATOM 1585 O O . GLU A 1 198 ? 15.736 2.741 10.871 1.00 97.75 198 GLU A O 1
ATOM 1590 N N . HIS A 1 199 ? 15.264 2.799 8.682 1.00 97.12 199 HIS A N 1
ATOM 1591 C CA . HIS A 1 199 ? 14.575 4.095 8.732 1.00 97.12 199 HIS A CA 1
ATOM 1592 C C . HIS A 1 199 ? 13.164 4.011 9.334 1.00 97.12 199 HIS A C 1
ATOM 1594 O O . HIS A 1 199 ? 12.556 5.035 9.663 1.00 97.12 199 HIS A O 1
ATOM 1600 N N . ASN A 1 200 ? 12.616 2.801 9.460 1.00 97.62 200 ASN A N 1
ATOM 1601 C CA . ASN A 1 200 ? 11.239 2.543 9.860 1.00 97.62 200 ASN A CA 1
ATOM 1602 C C . ASN A 1 200 ? 11.154 1.417 10.908 1.00 97.62 200 ASN A C 1
ATOM 1604 O O . ASN A 1 200 ? 10.412 0.454 10.713 1.00 97.62 200 ASN A O 1
ATOM 1608 N N . PRO A 1 201 ? 11.814 1.541 12.076 1.00 96.38 201 PRO A N 1
ATOM 1609 C CA . PRO A 1 201 ? 11.976 0.436 13.033 1.00 96.38 201 PRO A CA 1
ATOM 1610 C C . PRO A 1 201 ? 10.661 -0.051 13.664 1.00 96.38 201 PRO A C 1
ATOM 1612 O O . PRO A 1 201 ? 10.610 -1.101 14.297 1.00 96.38 201 PRO A O 1
ATOM 1615 N N . ARG A 1 202 ? 9.576 0.720 13.518 1.00 94.44 202 ARG A N 1
ATOM 1616 C CA . ARG A 1 202 ? 8.227 0.371 13.996 1.00 94.44 202 ARG A CA 1
ATOM 1617 C C . ARG A 1 202 ? 7.383 -0.357 12.948 1.00 94.44 202 ARG A C 1
ATOM 1619 O O . ARG A 1 202 ? 6.218 -0.648 13.224 1.00 94.44 202 ARG A O 1
ATOM 1626 N N . TRP A 1 203 ? 7.915 -0.566 11.747 1.00 97.19 203 TRP A N 1
ATOM 1627 C CA . TRP A 1 203 ? 7.201 -1.174 10.634 1.00 97.19 203 TRP A CA 1
ATOM 1628 C C . TRP A 1 203 ? 7.466 -2.669 10.555 1.00 97.19 203 TRP A C 1
ATOM 1630 O O . TRP A 1 203 ? 8.592 -3.135 10.708 1.00 97.19 203 TRP A O 1
ATOM 1640 N N . HIS A 1 204 ? 6.404 -3.424 10.292 1.00 97.69 204 HIS A N 1
ATOM 1641 C CA . HIS A 1 204 ? 6.514 -4.814 9.899 1.00 97.69 204 HIS A CA 1
ATOM 1642 C C . HIS A 1 204 ? 6.851 -4.872 8.409 1.00 97.69 204 HIS A C 1
ATOM 1644 O O . HIS A 1 204 ? 5.989 -4.677 7.549 1.00 97.69 204 HIS A O 1
ATOM 1650 N N . THR A 1 205 ? 8.126 -5.101 8.122 1.00 98.31 205 THR A N 1
ATOM 1651 C CA . THR A 1 205 ? 8.647 -5.189 6.761 1.00 98.31 205 THR A CA 1
ATOM 1652 C C . THR A 1 205 ? 8.634 -6.639 6.299 1.00 98.31 205 THR A C 1
ATOM 1654 O O . THR A 1 205 ? 9.116 -7.519 7.013 1.00 98.31 205 THR A O 1
ATOM 1657 N N . ARG A 1 206 ? 8.097 -6.897 5.105 1.00 97.94 206 ARG A N 1
ATOM 1658 C CA . ARG A 1 206 ? 8.074 -8.231 4.497 1.00 97.94 206 ARG A CA 1
ATOM 1659 C C . ARG A 1 206 ? 8.489 -8.185 3.034 1.00 97.94 206 ARG A C 1
ATOM 1661 O O . ARG A 1 206 ? 8.103 -7.281 2.294 1.00 97.94 206 ARG A O 1
ATOM 1668 N N . LEU A 1 207 ? 9.224 -9.212 2.629 1.00 98.31 207 LEU A N 1
ATOM 1669 C CA . LEU A 1 207 ? 9.566 -9.486 1.244 1.00 98.31 207 LEU A CA 1
ATOM 1670 C C . LEU A 1 207 ? 8.804 -10.727 0.784 1.00 98.31 207 LEU A C 1
ATOM 1672 O O . LEU A 1 207 ? 8.936 -11.801 1.367 1.00 98.31 207 LEU A O 1
ATOM 1676 N N . ILE A 1 208 ? 7.997 -10.564 -0.253 1.00 98.12 208 ILE A N 1
ATOM 1677 C CA . ILE A 1 208 ? 7.189 -11.621 -0.844 1.00 98.12 208 ILE A CA 1
ATOM 1678 C C . ILE A 1 208 ? 7.993 -12.258 -1.968 1.00 98.12 208 ILE A C 1
ATOM 1680 O O . ILE A 1 208 ? 8.274 -11.612 -2.978 1.00 98.12 208 ILE A O 1
ATOM 1684 N N . THR A 1 209 ? 8.361 -13.521 -1.775 1.00 96.75 209 THR A N 1
ATOM 1685 C CA . THR A 1 209 ? 9.177 -14.291 -2.725 1.00 96.75 209 THR A CA 1
ATOM 1686 C C . THR A 1 209 ? 8.399 -15.345 -3.502 1.00 96.75 209 THR A C 1
ATOM 1688 O O . THR A 1 209 ? 8.935 -15.963 -4.419 1.00 96.75 209 THR A O 1
ATOM 1691 N N . GLN A 1 210 ? 7.129 -15.539 -3.149 1.00 96.06 210 GLN A N 1
ATOM 1692 C CA . GLN A 1 210 ? 6.217 -16.495 -3.765 1.00 96.06 210 GLN A CA 1
ATOM 1693 C C . GLN A 1 210 ? 4.840 -15.860 -3.910 1.00 96.06 210 GLN A C 1
ATOM 1695 O O . GLN A 1 210 ? 4.448 -15.017 -3.099 1.00 96.06 210 GLN A O 1
ATOM 1700 N N . VAL A 1 211 ? 4.111 -16.272 -4.945 1.00 96.69 211 VAL A N 1
ATOM 1701 C CA . VAL A 1 211 ? 2.736 -15.829 -5.163 1.00 96.69 211 VAL A CA 1
ATOM 1702 C C . VAL A 1 211 ? 1.852 -16.481 -4.092 1.00 96.69 211 VAL A C 1
ATOM 1704 O O . VAL A 1 211 ? 1.786 -17.705 -4.023 1.00 96.69 211 VAL A O 1
ATOM 1707 N N . PRO A 1 212 ? 1.186 -15.705 -3.225 1.00 95.62 212 PRO A N 1
ATOM 1708 C CA . PRO A 1 212 ? 0.274 -16.260 -2.236 1.00 95.62 212 PRO A CA 1
ATOM 1709 C C . PRO A 1 212 ? -1.035 -16.715 -2.890 1.00 95.62 212 PRO A C 1
ATOM 1711 O O . PRO A 1 212 ? -1.400 -16.248 -3.967 1.00 95.62 212 PRO A O 1
ATOM 1714 N N . THR A 1 213 ? -1.794 -17.557 -2.190 1.00 94.50 213 THR A N 1
ATOM 1715 C CA . THR A 1 213 ? -3.177 -17.876 -2.572 1.00 94.50 213 THR A CA 1
ATOM 1716 C C . THR A 1 213 ? -4.043 -16.618 -2.535 1.00 94.50 213 THR A C 1
ATOM 1718 O O . THR A 1 213 ? -4.006 -15.852 -1.564 1.00 94.50 213 THR A O 1
ATOM 1721 N N . MET A 1 214 ? -4.843 -16.420 -3.580 1.00 94.69 214 MET A N 1
ATOM 1722 C CA . MET A 1 214 ? -5.742 -15.276 -3.736 1.00 94.69 214 MET A CA 1
ATOM 1723 C C . MET A 1 214 ? -7.153 -15.772 -4.089 1.00 94.69 214 MET A C 1
ATOM 1725 O O . MET A 1 214 ? -7.429 -16.964 -4.152 1.00 94.69 214 MET A O 1
ATOM 1729 N N . TRP A 1 215 ? -8.097 -14.860 -4.300 1.00 92.44 215 TRP A N 1
ATOM 1730 C CA . TRP A 1 215 ? -9.343 -15.216 -4.986 1.00 92.44 215 TRP A CA 1
ATOM 1731 C C . TRP A 1 215 ? -9.074 -15.659 -6.437 1.00 92.44 215 TRP A C 1
ATOM 1733 O O . TRP A 1 215 ? -8.128 -15.222 -7.096 1.00 92.44 215 TRP A O 1
ATOM 1743 N N . LYS A 1 216 ? -9.937 -16.539 -6.944 1.00 94.19 216 LYS A N 1
ATOM 1744 C CA . LYS A 1 216 ? -9.705 -17.268 -8.194 1.00 94.19 216 LYS A CA 1
ATOM 1745 C C . LYS A 1 216 ? -9.420 -16.367 -9.406 1.00 94.19 216 LYS A C 1
ATOM 1747 O O . LYS A 1 216 ? -8.532 -16.665 -10.196 1.00 94.19 216 LYS A O 1
ATOM 1752 N N . SER A 1 217 ? -10.136 -15.256 -9.530 1.00 95.62 217 SER A N 1
ATOM 1753 C CA . SER A 1 217 ? -10.001 -14.302 -10.635 1.00 95.62 217 SER A CA 1
ATOM 1754 C C . SER A 1 217 ? -8.608 -13.668 -10.728 1.00 95.62 217 SER A C 1
ATOM 1756 O O . SER A 1 217 ? -8.047 -13.604 -11.820 1.00 95.62 217 SER A O 1
ATOM 1758 N N . LEU A 1 218 ? -7.998 -13.251 -9.610 1.00 97.00 218 LEU A N 1
ATOM 1759 C CA . LEU A 1 218 ? -6.617 -12.747 -9.652 1.00 97.00 218 LEU A CA 1
ATOM 1760 C C . LEU A 1 218 ? -5.581 -13.853 -9.806 1.00 97.00 218 LEU A C 1
ATOM 1762 O O . LEU A 1 218 ? -4.537 -13.598 -10.395 1.00 97.00 218 LEU A O 1
ATOM 1766 N N . GLU A 1 219 ? -5.833 -15.061 -9.299 1.00 96.94 219 GLU A N 1
ATOM 1767 C CA . GLU A 1 219 ? -4.942 -16.196 -9.575 1.00 96.94 219 GLU A CA 1
ATOM 1768 C C . GLU A 1 219 ? -4.892 -16.495 -11.075 1.00 96.94 219 GLU A C 1
ATOM 1770 O O . GLU A 1 219 ? -3.822 -16.757 -11.623 1.00 96.94 219 GLU A O 1
ATOM 1775 N N . ASP A 1 220 ? -6.038 -16.407 -11.752 1.00 95.81 220 ASP A N 1
ATOM 1776 C CA . ASP A 1 220 ? -6.120 -16.542 -13.202 1.00 95.81 220 ASP A CA 1
ATOM 1777 C C . ASP A 1 220 ? -5.380 -15.391 -13.909 1.00 95.81 220 ASP A C 1
ATOM 1779 O O . ASP A 1 220 ? -4.571 -15.651 -14.799 1.00 95.81 220 ASP A O 1
ATOM 1783 N N . ALA A 1 221 ? -5.546 -14.144 -13.450 1.00 96.75 221 ALA A N 1
ATOM 1784 C CA . ALA A 1 221 ? -4.799 -13.000 -13.981 1.00 96.75 221 ALA A CA 1
ATOM 1785 C C . ALA A 1 221 ? -3.277 -13.136 -13.805 1.00 96.75 221 ALA A C 1
ATOM 1787 O O . ALA A 1 221 ? -2.527 -12.827 -14.729 1.00 96.75 221 ALA A O 1
ATOM 1788 N N . VAL A 1 222 ? -2.820 -13.619 -12.645 1.00 96.56 222 VAL A N 1
ATOM 1789 C CA . VAL A 1 222 ? -1.400 -13.861 -12.352 1.00 96.56 222 VAL A CA 1
ATOM 1790 C C . VAL A 1 222 ? -0.833 -14.988 -13.206 1.00 96.56 222 VAL A C 1
ATOM 1792 O O . VAL A 1 222 ? 0.275 -14.849 -13.721 1.00 96.56 222 VAL A O 1
ATOM 1795 N N . ARG A 1 223 ? -1.576 -16.086 -13.383 1.00 95.06 223 ARG A N 1
ATOM 1796 C CA . ARG A 1 223 ? -1.142 -17.218 -14.214 1.00 95.06 223 ARG A CA 1
ATOM 1797 C C . ARG A 1 223 ? -0.918 -16.810 -15.669 1.00 95.06 223 ARG A C 1
ATOM 1799 O O . ARG A 1 223 ? -0.002 -17.327 -16.301 1.00 95.06 223 ARG A O 1
ATOM 1806 N N . ASP A 1 224 ? -1.738 -15.896 -16.177 1.00 94.38 224 ASP A N 1
ATOM 1807 C CA . ASP A 1 224 ? -1.689 -15.474 -17.577 1.00 94.38 224 ASP A CA 1
ATOM 1808 C C . ASP A 1 224 ? -0.699 -14.313 -17.827 1.00 94.38 224 ASP A C 1
ATOM 1810 O O . ASP A 1 224 ? -0.464 -13.932 -18.977 1.00 94.38 224 ASP A O 1
ATOM 1814 N N . CYS A 1 225 ? -0.086 -13.751 -16.776 1.00 94.12 225 CYS A N 1
ATOM 1815 C CA . CYS A 1 225 ? 0.968 -12.744 -16.910 1.00 94.12 225 CYS A CA 1
ATOM 1816 C C . CYS A 1 225 ? 2.137 -13.258 -17.768 1.00 94.12 225 CYS A C 1
ATOM 1818 O O . CYS A 1 225 ? 2.578 -14.400 -17.658 1.00 94.12 225 CYS A O 1
ATOM 1820 N N . ARG A 1 226 ? 2.708 -12.366 -18.585 1.00 92.12 226 ARG A N 1
ATOM 1821 C CA . ARG A 1 226 ? 3.888 -12.633 -19.428 1.00 92.12 226 ARG A CA 1
ATOM 1822 C C . ARG A 1 226 ? 5.196 -12.164 -18.795 1.00 92.12 226 ARG A C 1
ATOM 1824 O O . ARG A 1 226 ? 6.271 -12.565 -19.235 1.00 92.12 226 ARG A O 1
ATOM 1831 N N . GLN A 1 227 ? 5.120 -11.281 -17.802 1.00 91.56 227 GLN A N 1
ATOM 1832 C CA . GLN A 1 227 ? 6.275 -10.681 -17.135 1.00 91.56 227 GLN A CA 1
ATOM 1833 C C . GLN A 1 227 ? 6.077 -10.662 -15.622 1.00 91.56 227 GLN A C 1
ATOM 1835 O O . GLN A 1 227 ? 4.978 -10.420 -15.128 1.00 91.56 227 GLN A O 1
ATOM 1840 N N . VAL A 1 228 ? 7.170 -10.841 -14.879 1.00 92.44 228 VAL A N 1
ATOM 1841 C CA . VAL A 1 228 ? 7.148 -10.844 -13.406 1.00 92.44 228 VAL A CA 1
ATOM 1842 C C . VAL A 1 228 ? 6.630 -9.520 -12.832 1.00 92.44 228 VAL A C 1
ATOM 1844 O O . VAL A 1 228 ? 5.912 -9.523 -11.834 1.00 92.44 228 VAL A O 1
ATOM 1847 N N . CYS A 1 229 ? 6.923 -8.387 -13.482 1.00 92.94 229 CYS A N 1
ATOM 1848 C CA . CYS A 1 229 ? 6.416 -7.087 -13.036 1.00 92.94 229 CYS A CA 1
ATOM 1849 C C . CYS A 1 229 ? 4.883 -7.000 -13.072 1.00 92.94 229 CYS A C 1
ATOM 1851 O O . CYS A 1 229 ? 4.297 -6.409 -12.177 1.00 92.94 229 CYS A O 1
ATOM 1853 N N . GLN A 1 230 ? 4.220 -7.663 -14.025 1.00 95.62 230 GLN A N 1
ATOM 1854 C CA . GLN A 1 230 ? 2.756 -7.703 -14.078 1.00 95.62 230 GLN A CA 1
ATOM 1855 C C . GLN A 1 230 ? 2.174 -8.445 -12.866 1.00 95.62 230 GLN A C 1
ATOM 1857 O O . GLN A 1 230 ? 1.148 -8.037 -12.331 1.00 95.62 230 GLN A O 1
ATOM 1862 N N . ILE A 1 231 ? 2.845 -9.509 -12.404 1.00 96.62 231 ILE A N 1
ATOM 1863 C CA . ILE A 1 231 ? 2.459 -10.219 -11.178 1.00 96.62 231 ILE A CA 1
ATOM 1864 C C . ILE A 1 231 ? 2.646 -9.304 -9.963 1.00 96.62 231 ILE A C 1
ATOM 1866 O O . ILE A 1 231 ? 1.744 -9.209 -9.134 1.00 96.62 231 ILE A O 1
ATOM 1870 N N . ALA A 1 232 ? 3.783 -8.607 -9.864 1.00 96.62 232 ALA A N 1
ATOM 1871 C CA . ALA A 1 232 ? 4.038 -7.668 -8.772 1.00 96.62 232 ALA A CA 1
ATOM 1872 C C . ALA A 1 232 ? 2.974 -6.558 -8.705 1.00 96.62 232 ALA A C 1
ATOM 1874 O O . ALA A 1 232 ? 2.444 -6.300 -7.626 1.00 96.62 232 ALA A O 1
ATOM 1875 N N . ASP A 1 233 ? 2.584 -5.990 -9.850 1.00 97.81 233 ASP A N 1
ATOM 1876 C CA . ASP A 1 233 ? 1.534 -4.970 -9.945 1.00 97.81 233 ASP A CA 1
ATOM 1877 C C . ASP A 1 233 ? 0.186 -5.466 -9.378 1.00 97.81 233 ASP A C 1
ATOM 1879 O O . ASP A 1 233 ? -0.478 -4.751 -8.617 1.00 97.81 233 ASP A O 1
ATOM 1883 N N . ILE A 1 234 ? -0.203 -6.712 -9.695 1.00 98.31 234 ILE A N 1
ATOM 1884 C CA . ILE A 1 234 ? -1.410 -7.348 -9.140 1.00 98.31 234 ILE A CA 1
ATOM 1885 C C . ILE A 1 234 ? -1.271 -7.539 -7.626 1.00 98.31 234 ILE A C 1
ATOM 1887 O O . ILE A 1 234 ? -2.170 -7.170 -6.864 1.00 98.31 234 ILE A O 1
ATOM 1891 N N . LEU A 1 235 ? -0.144 -8.106 -7.184 1.00 98.44 235 LEU A N 1
ATOM 1892 C CA . LEU A 1 235 ? 0.112 -8.383 -5.772 1.00 98.44 235 LEU A CA 1
ATOM 1893 C C . LEU A 1 235 ? 0.089 -7.105 -4.938 1.00 98.44 235 LEU A C 1
ATOM 1895 O O . LEU A 1 235 ? -0.475 -7.106 -3.847 1.00 98.44 235 LEU A O 1
ATOM 1899 N N . TYR A 1 236 ? 0.636 -6.005 -5.449 1.00 98.50 236 TYR A N 1
ATOM 1900 C CA . TYR A 1 236 ? 0.596 -4.710 -4.782 1.00 98.50 236 TYR A CA 1
ATOM 1901 C C . TYR A 1 236 ? -0.830 -4.233 -4.526 1.00 98.50 236 TYR A C 1
ATOM 1903 O O . TYR A 1 236 ? -1.166 -3.916 -3.383 1.00 98.50 236 TYR A O 1
ATOM 1911 N N . CYS A 1 237 ? -1.691 -4.250 -5.545 1.00 98.50 237 CYS A N 1
ATOM 1912 C CA . CYS A 1 237 ? -3.091 -3.864 -5.374 1.00 98.50 237 CYS A CA 1
ATOM 1913 C C . CYS A 1 237 ? -3.814 -4.788 -4.381 1.00 98.50 237 CYS A C 1
ATOM 1915 O O . CYS A 1 237 ? -4.555 -4.318 -3.515 1.00 98.50 237 CYS A O 1
ATOM 1917 N N . TRP A 1 238 ? -3.554 -6.096 -4.456 1.00 98.56 238 TRP A N 1
ATOM 1918 C CA . TRP A 1 238 ? -4.154 -7.078 -3.557 1.00 98.56 238 TRP A CA 1
ATOM 1919 C C . TRP A 1 238 ? -3.712 -6.908 -2.099 1.00 98.56 238 TRP A C 1
ATOM 1921 O O . TRP A 1 238 ? -4.558 -6.894 -1.204 1.00 98.56 238 TRP A O 1
ATOM 1931 N N . PHE A 1 239 ? -2.415 -6.720 -1.839 1.00 98.56 239 PHE A N 1
ATOM 1932 C CA . PHE A 1 239 ? -1.903 -6.490 -0.488 1.00 98.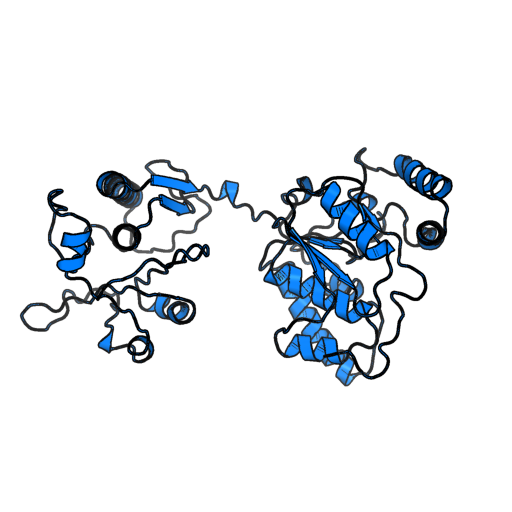56 239 PHE A CA 1
ATOM 1933 C C . PHE A 1 239 ? -2.407 -5.175 0.102 1.00 98.56 239 PHE A C 1
ATOM 1935 O O . PHE A 1 239 ? -2.807 -5.161 1.264 1.00 98.56 239 PHE A O 1
ATOM 1942 N N . LEU A 1 240 ? -2.444 -4.094 -0.682 1.00 98.50 240 LEU A N 1
ATOM 1943 C CA . LEU A 1 240 ? -2.964 -2.809 -0.212 1.00 98.50 240 LEU A CA 1
ATOM 1944 C C . LEU A 1 240 ? -4.456 -2.869 0.110 1.00 98.50 240 LEU A C 1
ATOM 1946 O O . LEU A 1 240 ? -4.882 -2.301 1.112 1.00 98.50 240 LEU A O 1
ATOM 1950 N N . TYR A 1 241 ? -5.248 -3.593 -0.679 1.00 97.94 241 TYR A N 1
ATOM 1951 C CA . TYR A 1 241 ? -6.653 -3.810 -0.348 1.00 97.94 241 TYR A CA 1
ATOM 1952 C C . TYR A 1 241 ? -6.823 -4.707 0.886 1.00 97.94 241 TYR A C 1
ATOM 1954 O O . TYR A 1 241 ? -7.593 -4.376 1.782 1.00 97.94 241 TYR A O 1
ATOM 1962 N N . ARG A 1 242 ? -6.117 -5.839 0.968 1.00 96.50 242 ARG A N 1
ATOM 1963 C CA . ARG A 1 242 ? -6.310 -6.823 2.045 1.00 96.50 242 ARG A CA 1
ATOM 1964 C C . ARG A 1 242 ? -5.759 -6.345 3.389 1.00 96.50 242 ARG A C 1
ATOM 1966 O O . ARG A 1 242 ? -6.443 -6.440 4.404 1.00 96.50 242 ARG A O 1
ATOM 1973 N N . ASP A 1 243 ? -4.524 -5.854 3.385 1.00 96.06 243 ASP A N 1
ATOM 1974 C CA . ASP A 1 243 ? -3.750 -5.565 4.596 1.00 96.06 243 ASP A CA 1
ATOM 1975 C C . ASP A 1 243 ? -3.545 -4.068 4.830 1.00 96.06 243 ASP A C 1
ATOM 1977 O O . ASP A 1 243 ? -3.133 -3.676 5.923 1.00 96.06 243 ASP A O 1
ATOM 1981 N N . GLY A 1 244 ? -3.780 -3.230 3.816 1.00 97.50 244 GLY A N 1
ATOM 1982 C CA . GLY A 1 244 ? -3.283 -1.861 3.813 1.00 97.50 244 GLY A CA 1
ATOM 1983 C C . GLY A 1 244 ? -1.754 -1.810 3.858 1.00 97.50 244 GLY A C 1
ATOM 1984 O O . GLY A 1 244 ? -1.050 -2.719 3.417 1.00 97.50 244 GLY A O 1
ATOM 1985 N N . GLY A 1 245 ? -1.237 -0.730 4.428 1.00 98.19 245 GLY A N 1
ATOM 1986 C CA . GLY A 1 245 ? 0.188 -0.486 4.558 1.00 98.19 245 GLY A CA 1
ATOM 1987 C C . GLY A 1 245 ? 0.750 0.219 3.337 1.00 98.19 245 GLY A C 1
ATOM 1988 O O . GLY A 1 245 ? 0.084 1.048 2.718 1.00 98.19 245 GLY A O 1
ATOM 1989 N N . ILE A 1 246 ? 2.001 -0.087 3.029 1.00 98.50 246 ILE A N 1
ATOM 1990 C CA . ILE A 1 246 ? 2.742 0.459 1.901 1.00 98.50 246 ILE A CA 1
ATOM 1991 C C . ILE A 1 246 ? 3.308 -0.698 1.095 1.00 98.50 246 ILE A C 1
ATOM 1993 O O . ILE A 1 246 ? 3.762 -1.702 1.648 1.00 98.50 246 ILE A O 1
ATOM 1997 N N . VAL A 1 247 ? 3.284 -0.542 -0.219 1.00 98.69 247 VAL A N 1
ATOM 1998 C CA . VAL A 1 247 ? 4.024 -1.383 -1.155 1.00 98.69 247 VAL A CA 1
ATOM 1999 C C . VAL A 1 247 ? 5.111 -0.548 -1.802 1.00 98.69 247 VAL A C 1
ATOM 2001 O O . VAL A 1 247 ? 4.926 0.651 -2.029 1.00 98.69 247 VAL A O 1
ATOM 2004 N N . MET A 1 248 ? 6.248 -1.178 -2.068 1.00 97.94 248 MET A N 1
ATOM 2005 C CA . MET A 1 248 ? 7.386 -0.503 -2.667 1.00 97.94 248 MET A CA 1
ATOM 2006 C C . MET A 1 248 ? 8.150 -1.446 -3.594 1.00 97.94 248 MET A C 1
ATOM 2008 O O . MET A 1 248 ? 8.318 -2.635 -3.292 1.00 97.94 248 MET A O 1
ATOM 2012 N N . ASP A 1 249 ? 8.610 -0.909 -4.721 1.00 96.81 249 ASP A N 1
ATOM 2013 C CA . ASP A 1 249 ? 9.541 -1.593 -5.608 1.00 96.81 249 ASP A CA 1
ATOM 2014 C C . ASP A 1 249 ? 10.860 -1.846 -4.868 1.00 96.81 249 ASP A C 1
ATOM 2016 O O . ASP A 1 249 ? 11.348 -1.027 -4.084 1.00 96.81 249 ASP A O 1
ATOM 2020 N N . THR A 1 250 ? 11.486 -2.988 -5.137 1.00 95.69 250 THR A N 1
ATOM 2021 C CA . THR A 1 250 ? 12.760 -3.369 -4.506 1.00 95.69 250 THR A CA 1
ATOM 2022 C C . THR A 1 250 ? 13.950 -2.540 -4.983 1.00 95.69 250 THR A C 1
ATOM 2024 O O . THR A 1 250 ? 15.059 -2.740 -4.507 1.00 95.69 250 THR A O 1
ATOM 2027 N N . ASP A 1 251 ? 13.747 -1.627 -5.927 1.00 94.12 251 ASP A N 1
ATOM 2028 C CA . ASP A 1 251 ? 14.742 -0.697 -6.454 1.00 94.12 251 ASP A CA 1
ATOM 2029 C C . ASP A 1 251 ? 14.569 0.728 -5.889 1.00 94.12 251 ASP A C 1
ATOM 2031 O O . ASP A 1 251 ? 15.041 1.693 -6.488 1.00 94.12 251 ASP A O 1
ATOM 2035 N N . SER A 1 252 ? 13.866 0.872 -4.763 1.00 95.44 252 SER A N 1
ATOM 2036 C CA . SER A 1 252 ? 13.602 2.163 -4.127 1.00 95.44 252 SER A CA 1
ATOM 2037 C C . SER A 1 252 ? 14.447 2.353 -2.868 1.00 95.44 252 SER A C 1
ATOM 2039 O O . SER A 1 252 ? 14.237 1.696 -1.849 1.00 95.44 252 SER A O 1
ATOM 2041 N N . VAL A 1 253 ? 15.402 3.285 -2.915 1.00 94.44 253 VAL A N 1
ATOM 2042 C CA . VAL A 1 253 ? 16.336 3.561 -1.811 1.00 94.44 253 VAL A CA 1
ATOM 2043 C C . VAL A 1 253 ? 15.661 4.447 -0.769 1.00 94.44 253 VAL A C 1
ATOM 2045 O O . VAL A 1 253 ? 15.348 5.600 -1.056 1.00 94.44 253 VAL A O 1
ATOM 2048 N N . THR A 1 254 ? 15.447 3.938 0.445 1.00 96.00 254 THR A N 1
ATOM 2049 C CA . THR A 1 254 ? 14.817 4.704 1.537 1.00 96.00 254 THR A CA 1
ATOM 2050 C C . THR A 1 254 ? 15.774 5.753 2.099 1.00 96.00 254 THR A C 1
ATOM 2052 O O . THR A 1 254 ? 16.908 5.428 2.435 1.00 96.00 254 THR A O 1
ATOM 2055 N N . LEU A 1 255 ? 15.306 6.998 2.232 1.00 93.69 255 LEU A N 1
ATOM 2056 C CA . LEU A 1 255 ? 16.101 8.129 2.731 1.00 93.69 255 LEU A CA 1
ATOM 2057 C C . LEU A 1 255 ? 15.585 8.716 4.054 1.00 93.69 255 LEU A C 1
ATOM 2059 O O . LEU A 1 255 ? 16.316 9.443 4.729 1.00 93.69 255 LEU A O 1
ATOM 2063 N N . ARG A 1 256 ? 14.320 8.462 4.419 1.00 94.69 256 ARG A N 1
ATOM 2064 C CA . ARG A 1 256 ? 13.750 8.847 5.722 1.00 94.69 256 ARG A CA 1
ATOM 2065 C C . ARG A 1 256 ? 12.535 8.001 6.095 1.00 94.69 256 ARG A C 1
ATOM 2067 O O . ARG A 1 256 ? 12.027 7.218 5.299 1.00 94.69 256 ARG A O 1
ATOM 2074 N N . SER A 1 257 ? 12.051 8.192 7.322 1.00 96.56 257 SER A N 1
ATOM 2075 C CA . SER A 1 257 ? 10.870 7.491 7.826 1.00 96.56 257 SER A CA 1
ATOM 2076 C C . SER A 1 257 ? 9.597 7.845 7.054 1.00 96.56 257 SER A C 1
ATOM 2078 O O . SER A 1 257 ? 9.321 9.015 6.799 1.00 96.56 257 SER A O 1
ATOM 2080 N N . PHE A 1 258 ? 8.784 6.828 6.776 1.00 97.25 258 PHE A N 1
ATOM 2081 C CA . PHE A 1 258 ? 7.478 6.906 6.123 1.00 97.25 258 PHE A CA 1
ATOM 2082 C C . PHE A 1 258 ? 6.330 7.179 7.109 1.00 97.25 258 PHE A C 1
ATOM 2084 O O . PHE A 1 258 ? 5.180 7.314 6.697 1.00 97.25 258 PHE A O 1
ATOM 2091 N N . GLU A 1 259 ? 6.608 7.285 8.414 1.00 94.62 259 GLU A N 1
ATOM 2092 C CA . GLU A 1 259 ? 5.587 7.531 9.442 1.00 94.62 259 GLU A CA 1
ATOM 2093 C C . GLU A 1 259 ? 4.663 8.731 9.127 1.00 94.62 259 GLU A C 1
ATOM 2095 O O . GLU A 1 259 ? 3.448 8.569 9.272 1.00 94.62 259 GLU A O 1
ATOM 2100 N N . PRO A 1 260 ? 5.156 9.885 8.621 1.00 94.00 260 PRO A N 1
ATOM 2101 C CA . PRO A 1 260 ? 4.291 11.024 8.300 1.00 94.00 260 PRO A CA 1
ATOM 2102 C C . PRO A 1 260 ? 3.319 10.780 7.139 1.00 94.00 260 PRO A C 1
ATOM 2104 O O . PRO A 1 260 ? 2.335 11.504 7.022 1.00 94.00 260 PRO A O 1
ATOM 2107 N N . LEU A 1 261 ? 3.575 9.791 6.273 1.00 94.81 261 LEU A N 1
ATOM 2108 C CA . LEU A 1 261 ? 2.701 9.475 5.136 1.00 94.81 261 LEU A CA 1
ATOM 2109 C C . LEU A 1 261 ? 1.444 8.715 5.553 1.00 94.81 261 LEU A C 1
ATOM 2111 O O . LEU A 1 261 ? 0.477 8.647 4.793 1.00 94.81 261 LEU A O 1
ATOM 2115 N N . ARG A 1 262 ? 1.435 8.145 6.761 1.00 93.94 262 ARG A N 1
ATOM 2116 C CA . ARG A 1 262 ? 0.357 7.262 7.205 1.00 93.94 262 ARG A CA 1
ATOM 2117 C C . ARG A 1 262 ? -0.975 7.976 7.423 1.00 93.94 262 ARG A C 1
ATOM 2119 O O . ARG A 1 262 ? -2.014 7.328 7.360 1.00 93.94 262 ARG A O 1
ATOM 2126 N N . SER A 1 263 ? -0.928 9.276 7.699 1.00 89.69 263 SER A N 1
ATOM 2127 C CA . SER A 1 263 ? -2.090 10.131 7.959 1.00 89.69 263 SER A CA 1
ATOM 2128 C C . SER A 1 263 ? -2.380 11.118 6.824 1.00 89.69 263 SER A C 1
ATOM 2130 O O . SER A 1 263 ? -3.236 11.981 6.978 1.00 89.69 263 SER A O 1
ATOM 2132 N N . LYS A 1 264 ? -1.673 11.029 5.686 1.00 86.69 264 LYS A N 1
ATOM 2133 C CA . LYS A 1 264 ? -1.867 11.963 4.561 1.00 86.69 264 LYS A CA 1
ATOM 2134 C C . LYS A 1 264 ? -3.152 11.691 3.783 1.00 86.69 264 LYS A C 1
ATOM 2136 O O . LYS A 1 264 ? -3.755 12.636 3.290 1.00 86.69 264 LYS A O 1
ATOM 2141 N N . ALA A 1 265 ? -3.534 10.421 3.640 1.00 90.44 265 ALA A N 1
ATOM 2142 C CA . ALA A 1 265 ? -4.715 10.003 2.892 1.00 90.44 265 ALA A CA 1
ATOM 2143 C C . ALA A 1 265 ? -5.112 8.556 3.215 1.00 90.44 265 ALA A C 1
ATOM 2145 O O . ALA A 1 265 ? -4.308 7.781 3.731 1.00 90.44 265 ALA A O 1
ATOM 2146 N N . GLN A 1 266 ? -6.337 8.193 2.828 1.00 92.69 266 GLN A N 1
ATOM 2147 C CA . GLN A 1 266 ? -6.853 6.820 2.870 1.00 92.69 266 GLN A CA 1
ATOM 2148 C C . GLN A 1 266 ? -6.106 5.879 1.926 1.00 92.69 266 GLN A C 1
ATOM 2150 O O . GLN A 1 266 ? -5.817 4.737 2.273 1.00 92.69 266 GLN A O 1
ATOM 2155 N N . ALA A 1 267 ? -5.800 6.373 0.732 1.00 96.56 267 ALA A N 1
ATOM 2156 C CA . ALA A 1 267 ? -4.987 5.711 -0.265 1.00 96.56 267 ALA A CA 1
ATOM 2157 C C . ALA A 1 267 ? -4.203 6.775 -1.026 1.00 96.56 267 ALA A C 1
ATOM 2159 O O . ALA A 1 267 ? -4.719 7.863 -1.301 1.00 96.56 267 ALA A O 1
ATOM 2160 N N . TRP A 1 268 ? -2.956 6.472 -1.361 1.00 97.31 268 TRP A N 1
ATOM 2161 C CA . TRP A 1 268 ? -2.114 7.376 -2.117 1.00 97.31 268 TRP A CA 1
ATOM 2162 C C . TRP A 1 268 ? -1.141 6.657 -3.040 1.00 97.31 268 TRP A C 1
ATOM 2164 O O . TRP A 1 268 ? -0.736 5.515 -2.820 1.00 97.31 268 TRP A O 1
ATOM 2174 N N . THR A 1 269 ? -0.740 7.392 -4.066 1.00 96.94 269 THR A N 1
ATOM 2175 C CA . THR A 1 269 ? 0.409 7.106 -4.921 1.00 96.94 269 THR A CA 1
ATOM 2176 C C . THR A 1 269 ? 1.084 8.433 -5.279 1.00 96.94 269 THR A C 1
ATOM 2178 O O . THR A 1 269 ? 0.849 9.453 -4.631 1.00 96.94 269 THR A O 1
ATOM 2181 N N . THR A 1 270 ? 1.942 8.454 -6.287 1.00 94.50 270 THR A N 1
ATOM 2182 C CA . THR A 1 270 ? 2.610 9.648 -6.791 1.00 94.50 270 THR A CA 1
ATOM 2183 C C . THR A 1 270 ? 2.626 9.658 -8.323 1.00 94.50 270 THR A C 1
ATOM 2185 O O . THR A 1 270 ? 2.067 8.778 -8.977 1.00 94.50 270 THR A O 1
ATOM 2188 N N . LYS A 1 271 ? 3.241 10.688 -8.904 1.00 92.31 271 LYS A N 1
ATOM 2189 C CA . LYS A 1 271 ? 3.452 10.891 -10.345 1.00 92.31 271 LYS A CA 1
ATOM 2190 C C . LYS A 1 271 ? 4.953 10.946 -10.640 1.00 92.31 271 LYS A C 1
ATOM 2192 O O . LYS A 1 271 ? 5.760 11.175 -9.747 1.00 92.31 271 LYS A O 1
ATOM 2197 N N . HIS A 1 272 ? 5.346 10.769 -11.900 1.00 88.25 272 HIS A N 1
ATOM 2198 C CA . HIS A 1 272 ? 6.767 10.784 -12.277 1.00 88.25 272 HIS A CA 1
ATOM 2199 C C . HIS A 1 272 ? 7.407 12.181 -12.320 1.00 88.25 272 HIS A C 1
ATOM 2201 O O . HIS A 1 272 ? 8.627 12.282 -12.250 1.00 88.25 272 HIS A O 1
ATOM 2207 N N . ASN A 1 273 ? 6.616 13.237 -12.519 1.00 85.38 273 ASN A N 1
ATOM 2208 C CA . ASN A 1 273 ? 7.052 14.636 -12.512 1.00 85.38 273 ASN A CA 1
ATOM 2209 C C . ASN A 1 273 ? 5.831 15.568 -12.433 1.00 85.38 273 ASN A C 1
ATOM 2211 O O . ASN A 1 273 ? 4.688 15.111 -12.517 1.00 85.38 273 ASN A O 1
ATOM 2215 N N . ASP A 1 274 ? 6.055 16.878 -12.313 1.00 79.88 274 ASP A N 1
ATOM 2216 C CA . ASP A 1 274 ? 4.958 17.836 -12.157 1.00 79.88 274 ASP A CA 1
ATOM 2217 C C . ASP A 1 274 ? 4.019 17.973 -13.356 1.00 79.88 274 ASP A C 1
ATOM 2219 O O . ASP A 1 274 ? 2.838 18.257 -13.154 1.00 79.88 274 ASP A O 1
ATOM 2223 N N . GLY A 1 275 ? 4.503 17.699 -14.569 1.00 80.25 275 GLY A N 1
ATOM 2224 C CA . GLY A 1 275 ? 3.736 17.810 -15.811 1.00 80.25 275 GLY A CA 1
ATOM 2225 C C . GLY A 1 275 ? 2.920 16.569 -16.183 1.00 80.25 275 GLY A C 1
ATOM 2226 O O . GLY A 1 275 ? 2.260 16.568 -17.222 1.00 80.25 275 GLY A O 1
ATOM 2227 N N . HIS A 1 276 ? 2.959 15.501 -15.381 1.00 79.88 276 HIS A N 1
ATOM 2228 C CA . HIS A 1 276 ? 2.248 14.258 -15.673 1.00 79.88 276 HIS A CA 1
ATOM 2229 C C . HIS A 1 276 ? 1.182 13.946 -14.630 1.00 79.88 276 HIS A C 1
ATOM 2231 O O . HIS A 1 276 ? 1.464 13.840 -13.445 1.00 79.88 276 HIS A O 1
ATOM 2237 N N . THR A 1 277 ? -0.044 13.698 -15.086 1.00 82.81 277 THR A N 1
ATOM 2238 C CA . THR A 1 277 ? -1.147 13.209 -14.244 1.00 82.81 277 THR A CA 1
ATOM 2239 C C . THR A 1 277 ? -1.143 11.692 -14.076 1.00 82.81 277 THR A C 1
ATOM 2241 O O . THR A 1 277 ? -1.900 11.172 -13.267 1.00 82.81 277 THR A O 1
ATOM 2244 N N . ARG A 1 278 ? -0.292 10.972 -14.823 1.00 91.00 278 ARG A N 1
ATOM 2245 C CA . ARG A 1 278 ? -0.232 9.507 -14.805 1.00 91.00 278 ARG A CA 1
ATOM 2246 C C . ARG A 1 278 ? 0.259 9.007 -13.436 1.00 91.00 278 ARG A C 1
ATOM 2248 O O . ARG A 1 278 ? 1.415 9.288 -13.098 1.00 91.00 278 ARG A O 1
ATOM 2255 N N . PRO A 1 279 ? -0.560 8.235 -12.698 1.00 94.69 279 PRO A N 1
ATOM 2256 C CA . PRO A 1 279 ? -0.139 7.630 -11.446 1.00 94.69 279 PRO A CA 1
ATOM 2257 C C . PRO A 1 279 ? 0.972 6.610 -11.667 1.00 94.69 279 PRO A C 1
ATOM 2259 O O . PRO A 1 279 ? 0.983 5.890 -12.669 1.00 94.69 279 PRO A O 1
ATOM 2262 N N . THR A 1 280 ? 1.905 6.541 -10.728 1.00 94.94 280 THR A N 1
ATOM 2263 C CA . THR A 1 280 ? 2.911 5.482 -10.672 1.00 94.94 280 THR A CA 1
ATOM 2264 C C . THR A 1 280 ? 2.448 4.384 -9.722 1.00 94.94 280 THR A C 1
ATOM 2266 O O . THR A 1 280 ? 1.453 4.532 -9.015 1.00 94.94 280 THR A O 1
ATOM 2269 N N . ASN A 1 281 ? 3.148 3.257 -9.718 1.00 96.06 281 ASN A N 1
ATOM 2270 C CA . ASN A 1 281 ? 2.858 2.145 -8.820 1.00 96.06 281 ASN A CA 1
ATOM 2271 C C . ASN A 1 281 ? 4.099 1.608 -8.097 1.00 96.06 281 ASN A C 1
ATOM 2273 O O . ASN A 1 281 ? 3.998 0.592 -7.419 1.00 96.06 281 ASN A O 1
ATOM 2277 N N . GLY A 1 282 ? 5.243 2.291 -8.222 1.00 95.25 282 GLY A N 1
ATOM 2278 C CA . GLY A 1 282 ? 6.485 1.857 -7.581 1.00 95.25 282 GLY A CA 1
ATOM 2279 C C . GLY A 1 282 ? 6.529 2.142 -6.081 1.00 95.25 282 GLY A C 1
ATOM 2280 O O . GLY A 1 282 ? 7.267 1.485 -5.358 1.00 95.25 282 GLY A O 1
ATOM 2281 N N . VAL A 1 283 ? 5.725 3.093 -5.591 1.00 97.69 283 VAL A N 1
ATOM 2282 C CA . VAL A 1 283 ? 5.478 3.295 -4.157 1.00 97.69 283 VAL A CA 1
ATOM 2283 C C . VAL A 1 283 ? 4.032 3.732 -3.965 1.00 97.69 283 VAL A C 1
ATOM 2285 O O . VAL A 1 283 ? 3.618 4.763 -4.494 1.00 97.69 283 VAL A O 1
ATOM 2288 N N . MET A 1 284 ? 3.259 2.956 -3.211 1.00 98.44 284 MET A N 1
ATOM 2289 C CA . MET A 1 284 ? 1.844 3.237 -2.953 1.00 98.44 284 MET A CA 1
ATOM 2290 C C . MET A 1 284 ? 1.491 2.903 -1.509 1.00 98.44 284 MET A C 1
ATOM 2292 O O . MET A 1 284 ? 2.097 2.016 -0.909 1.00 98.44 284 MET A O 1
ATOM 2296 N N . GLY A 1 285 ? 0.483 3.573 -0.960 1.00 98.31 285 GLY A N 1
ATOM 2297 C CA . GLY A 1 285 ? 0.012 3.332 0.400 1.00 98.31 285 GLY A CA 1
ATOM 2298 C C . GLY A 1 285 ? -1.502 3.325 0.497 1.00 98.31 285 GLY A C 1
ATOM 2299 O O . GLY A 1 285 ? -2.187 3.992 -0.274 1.00 98.31 285 GLY A O 1
ATOM 2300 N N . SER A 1 286 ? -2.038 2.556 1.442 1.00 97.88 286 SER A N 1
ATOM 2301 C CA . SER A 1 286 ? -3.479 2.448 1.650 1.00 97.88 286 SER A CA 1
ATOM 2302 C C . SER A 1 286 ? -3.841 1.946 3.036 1.00 97.88 286 SER A C 1
ATOM 2304 O O . SER A 1 286 ? -3.097 1.204 3.675 1.00 97.88 286 SER A O 1
ATOM 2306 N N . VAL A 1 287 ? -5.037 2.288 3.490 1.00 95.69 287 VAL A N 1
ATOM 2307 C CA . VAL A 1 287 ? -5.705 1.551 4.561 1.00 95.69 287 VAL A CA 1
ATOM 2308 C C . VAL A 1 287 ? -6.267 0.228 4.029 1.00 95.69 287 VAL A C 1
ATOM 2310 O O . VAL A 1 287 ? -6.524 0.125 2.823 1.00 95.69 287 VAL A O 1
ATOM 2313 N N . PRO A 1 288 ? -6.477 -0.781 4.891 1.00 94.88 288 PRO A N 1
ATOM 2314 C CA . PRO A 1 288 ? -7.168 -2.000 4.494 1.00 94.88 288 PRO A CA 1
ATOM 2315 C C . PRO A 1 288 ? -8.586 -1.681 4.011 1.00 94.88 288 PRO A C 1
ATOM 2317 O O . PRO A 1 288 ? -9.281 -0.855 4.602 1.00 94.88 288 PRO A O 1
ATOM 2320 N N . GLY A 1 289 ? -9.027 -2.357 2.956 1.00 92.19 289 GLY A N 1
ATOM 2321 C CA . GLY A 1 289 ? -10.366 -2.228 2.394 1.00 92.19 289 GLY A CA 1
ATOM 2322 C C . GLY A 1 289 ? -10.628 -0.909 1.666 1.00 92.19 289 GLY A C 1
ATOM 2323 O O . GLY A 1 289 ? -11.794 -0.553 1.493 1.00 92.19 289 GLY A O 1
ATOM 2324 N N . SER A 1 290 ? -9.591 -0.165 1.263 1.00 94.56 290 SER A N 1
ATOM 2325 C CA . SER A 1 290 ? -9.795 1.131 0.610 1.00 94.56 290 SER A CA 1
ATOM 2326 C C . SER A 1 290 ? -10.588 1.010 -0.691 1.00 94.56 290 SER A C 1
ATOM 2328 O O . SER A 1 290 ? -10.433 0.062 -1.468 1.00 94.56 290 SER A O 1
ATOM 2330 N N . VAL A 1 291 ? -11.434 2.014 -0.939 1.00 93.50 291 VAL A N 1
ATOM 2331 C CA . VAL A 1 291 ? -12.255 2.084 -2.155 1.00 93.50 291 VAL A CA 1
ATOM 2332 C C . VAL A 1 291 ? -11.367 2.149 -3.398 1.00 93.50 291 VAL A C 1
ATOM 2334 O O . VAL A 1 291 ? -11.644 1.448 -4.370 1.00 93.50 291 VAL A O 1
ATOM 2337 N N . ALA A 1 292 ? -10.256 2.892 -3.340 1.00 96.12 292 ALA A N 1
ATOM 2338 C CA . ALA A 1 292 ? -9.295 2.966 -4.434 1.00 96.12 292 ALA A CA 1
ATOM 2339 C C . ALA A 1 292 ? -8.753 1.581 -4.816 1.00 96.12 292 ALA A C 1
ATOM 2341 O O . ALA A 1 292 ? -8.944 1.132 -5.944 1.00 96.12 292 ALA A O 1
ATOM 2342 N N . PHE A 1 293 ? -8.135 0.843 -3.890 1.00 97.50 293 PHE A N 1
ATOM 2343 C CA . PHE A 1 293 ? -7.539 -0.444 -4.260 1.00 97.50 293 PHE A CA 1
ATOM 2344 C C . PHE A 1 293 ? -8.575 -1.532 -4.534 1.00 97.50 293 PHE A C 1
ATOM 2346 O O . PHE A 1 293 ? -8.296 -2.430 -5.322 1.00 97.50 293 PHE A O 1
ATOM 2353 N N . ARG A 1 294 ? -9.803 -1.407 -4.018 1.00 96.38 294 ARG A N 1
ATOM 2354 C CA . ARG A 1 294 ? -10.926 -2.213 -4.507 1.00 96.38 294 ARG A CA 1
ATOM 2355 C C . ARG A 1 294 ? -11.194 -1.974 -5.997 1.00 96.38 294 ARG A C 1
ATOM 2357 O O . ARG A 1 294 ? -11.266 -2.939 -6.751 1.00 96.38 294 ARG A O 1
ATOM 2364 N N . ARG A 1 295 ? -11.293 -0.713 -6.431 1.00 95.69 295 ARG A N 1
ATOM 2365 C CA . ARG A 1 295 ? -11.505 -0.355 -7.847 1.00 95.69 295 ARG A CA 1
ATOM 2366 C C . ARG A 1 295 ? -10.337 -0.775 -8.732 1.00 95.69 295 ARG A C 1
ATOM 2368 O O . ARG A 1 295 ? -10.556 -1.225 -9.851 1.00 95.69 295 ARG A O 1
ATOM 2375 N N . ALA A 1 296 ? -9.104 -0.674 -8.234 1.00 97.44 296 ALA A N 1
ATOM 2376 C CA . ALA A 1 296 ? -7.936 -1.186 -8.947 1.00 97.44 296 ALA A CA 1
ATOM 2377 C C . ALA A 1 296 ? -8.056 -2.701 -9.182 1.00 97.44 296 ALA A C 1
ATOM 2379 O O . ALA A 1 296 ? -7.860 -3.159 -10.301 1.00 97.44 296 ALA A O 1
ATOM 2380 N N . LEU A 1 297 ? -8.451 -3.472 -8.165 1.00 97.94 297 LEU A N 1
ATOM 2381 C CA . LEU A 1 297 ? -8.666 -4.914 -8.294 1.00 97.94 297 LEU A CA 1
ATOM 2382 C C . LEU A 1 297 ? -9.797 -5.262 -9.274 1.00 97.94 297 LEU A C 1
ATOM 2384 O O . LEU A 1 297 ? -9.591 -6.089 -10.158 1.00 97.94 297 LEU A O 1
ATOM 2388 N N . GLU A 1 298 ? -10.941 -4.581 -9.187 1.00 96.19 298 GLU A N 1
ATOM 2389 C CA . GLU A 1 298 ? -12.046 -4.718 -10.153 1.00 96.19 298 GLU A CA 1
ATOM 2390 C C . GLU A 1 298 ? -11.576 -4.372 -11.586 1.00 96.19 298 GLU A C 1
ATOM 2392 O O . GLU A 1 298 ? -11.929 -5.037 -12.563 1.00 96.19 298 GLU A O 1
ATOM 2397 N N . GLY A 1 299 ? -10.707 -3.364 -11.719 1.00 96.62 299 GLY A N 1
ATOM 2398 C CA . GLY A 1 299 ? -10.067 -2.985 -12.975 1.00 96.62 299 GLY A CA 1
ATOM 2399 C C . GLY A 1 299 ? -9.100 -4.042 -13.520 1.00 96.62 299 GLY A C 1
ATOM 2400 O O . GLY A 1 299 ? -9.079 -4.264 -14.732 1.00 96.62 299 GLY A O 1
ATOM 2401 N N . ILE A 1 300 ? -8.331 -4.721 -12.657 1.00 97.50 300 ILE A N 1
ATOM 2402 C CA . ILE A 1 300 ? -7.472 -5.855 -13.044 1.00 97.50 300 ILE A CA 1
ATOM 2403 C C . ILE A 1 300 ? -8.328 -6.960 -13.656 1.00 97.50 300 ILE A C 1
ATOM 2405 O O . ILE A 1 300 ? -8.028 -7.407 -14.760 1.00 97.50 300 ILE A O 1
ATOM 2409 N N . GLU A 1 301 ? -9.406 -7.365 -12.985 1.00 96.75 301 GLU A N 1
ATOM 2410 C CA . GLU A 1 301 ? -10.298 -8.430 -13.458 1.00 96.75 301 GLU A CA 1
ATOM 2411 C C . GLU A 1 301 ? -10.948 -8.067 -14.799 1.00 96.75 301 GLU A C 1
ATOM 2413 O O . GLU A 1 301 ? -10.905 -8.842 -15.760 1.00 96.75 301 GLU A O 1
ATOM 2418 N N . ALA A 1 302 ? -11.498 -6.853 -14.900 1.00 95.44 302 ALA A N 1
ATOM 2419 C CA . ALA A 1 302 ? -12.120 -6.371 -16.127 1.00 95.44 302 ALA A CA 1
ATOM 2420 C C . ALA A 1 302 ? -11.117 -6.305 -17.287 1.00 95.44 302 ALA A C 1
ATOM 2422 O O . ALA A 1 302 ? -11.454 -6.644 -18.424 1.00 95.44 302 ALA A O 1
ATOM 2423 N N . ARG A 1 303 ? -9.881 -5.869 -17.022 1.00 95.00 303 ARG A N 1
ATOM 2424 C CA . ARG A 1 303 ? -8.830 -5.768 -18.037 1.00 95.00 303 ARG A CA 1
ATOM 2425 C C . ARG A 1 303 ? -8.291 -7.137 -18.442 1.00 95.00 303 ARG A C 1
ATOM 2427 O O . ARG A 1 303 ? -8.153 -7.373 -19.640 1.00 95.00 303 ARG A O 1
ATOM 2434 N N . HIS A 1 304 ? -8.059 -8.039 -17.491 1.00 95.62 304 HIS A N 1
ATOM 2435 C CA . HIS A 1 304 ? -7.646 -9.421 -17.750 1.00 95.62 304 HIS A CA 1
ATOM 2436 C C . HIS A 1 304 ? -8.616 -10.112 -18.713 1.00 95.62 304 HIS A C 1
ATOM 2438 O O . HIS A 1 304 ? -8.195 -10.598 -19.762 1.00 95.62 304 HIS A O 1
ATOM 2444 N N . ALA A 1 305 ? -9.923 -10.027 -18.445 1.00 92.38 305 ALA A N 1
ATOM 2445 C CA . ALA A 1 305 ? -10.952 -10.606 -19.308 1.00 92.38 305 ALA A CA 1
ATOM 2446 C C . ALA A 1 305 ? -10.921 -10.055 -20.749 1.00 92.38 305 ALA A C 1
ATOM 2448 O O . ALA A 1 305 ? -11.096 -10.807 -21.710 1.00 92.38 305 ALA A O 1
ATOM 2449 N N . ARG A 1 306 ? -10.678 -8.745 -20.928 1.00 92.62 306 ARG A N 1
ATOM 2450 C CA . ARG A 1 306 ? -10.522 -8.138 -22.266 1.00 92.62 306 ARG A CA 1
ATOM 2451 C C . ARG A 1 306 ? -9.275 -8.657 -22.975 1.00 92.62 306 ARG A C 1
ATOM 2453 O O . ARG A 1 306 ? -9.309 -8.930 -24.167 1.00 92.62 306 ARG A O 1
ATOM 2460 N N . MET A 1 307 ? -8.186 -8.814 -22.242 1.00 89.94 307 MET A N 1
ATOM 2461 C CA . MET A 1 307 ? -6.889 -9.142 -22.817 1.00 89.94 307 MET A CA 1
ATOM 2462 C C . MET A 1 307 ? -6.737 -10.600 -23.200 1.00 89.94 307 MET A C 1
ATOM 2464 O O . MET A 1 307 ? -6.138 -10.883 -24.230 1.00 89.94 307 MET A O 1
ATOM 2468 N N . VAL A 1 308 ? -7.335 -11.510 -22.436 1.00 87.88 308 VAL A N 1
ATOM 2469 C CA . VAL A 1 308 ? -7.447 -12.915 -22.842 1.00 87.88 308 VAL A CA 1
ATOM 2470 C C . VAL A 1 308 ? -8.217 -13.032 -24.162 1.00 87.88 308 VAL A C 1
ATOM 2472 O O . VAL A 1 308 ? -7.831 -13.808 -25.029 1.00 87.88 308 VAL A O 1
ATOM 2475 N N . ARG A 1 309 ? -9.274 -12.231 -24.348 1.00 91.81 309 ARG A N 1
ATOM 2476 C CA . ARG A 1 309 ? -10.066 -12.221 -25.586 1.00 91.81 309 ARG A CA 1
ATOM 2477 C C . ARG A 1 309 ? -9.303 -11.625 -26.776 1.00 91.81 309 ARG A C 1
ATOM 2479 O O . ARG A 1 309 ? -9.420 -12.147 -27.879 1.00 91.81 309 ARG A O 1
ATOM 2486 N N . ASP A 1 310 ? -8.556 -10.545 -26.550 1.00 92.62 310 ASP A N 1
ATOM 2487 C CA . ASP A 1 310 ? -7.962 -9.730 -27.620 1.00 92.62 310 ASP A CA 1
ATOM 2488 C C . ASP A 1 310 ? -6.452 -10.010 -27.842 1.00 92.62 310 ASP A C 1
ATOM 2490 O O . ASP A 1 310 ? -5.830 -9.378 -28.691 1.00 92.62 310 ASP A O 1
ATOM 2494 N N . ASP A 1 311 ? -5.849 -10.913 -27.057 1.00 90.06 311 ASP A N 1
ATOM 2495 C CA . ASP A 1 311 ? -4.410 -11.251 -27.009 1.00 90.06 311 ASP A CA 1
ATOM 2496 C C . ASP A 1 311 ? -3.453 -10.036 -26.918 1.00 90.06 311 ASP A C 1
ATOM 2498 O O . ASP A 1 311 ? -2.330 -10.022 -27.426 1.00 90.06 311 ASP A O 1
ATOM 2502 N N . SER A 1 312 ? -3.886 -8.973 -26.242 1.00 88.19 312 SER A N 1
ATOM 2503 C CA . SER A 1 312 ? -3.261 -7.643 -26.301 1.00 88.19 312 SER A CA 1
ATOM 2504 C C . SER A 1 312 ? -2.341 -7.330 -25.113 1.00 88.19 312 SER A C 1
ATOM 2506 O O . SER A 1 312 ? -2.503 -6.335 -24.407 1.00 88.19 312 SER A O 1
ATOM 2508 N N . TRP A 1 313 ? -1.342 -8.181 -24.869 1.00 88.69 313 TRP A N 1
ATOM 2509 C CA . TRP A 1 313 ? -0.485 -8.093 -23.679 1.00 88.69 313 TRP A CA 1
ATOM 2510 C C . TRP A 1 313 ? 0.546 -6.960 -23.719 1.00 88.69 313 TRP A C 1
ATOM 2512 O O . TRP A 1 313 ? 1.480 -6.980 -24.519 1.00 88.69 313 TRP A O 1
ATOM 2522 N N . ALA A 1 314 ? 0.424 -6.011 -22.785 1.00 90.38 314 ALA A N 1
ATOM 2523 C CA . ALA A 1 314 ? 1.361 -4.905 -22.594 1.00 90.38 314 ALA A CA 1
ATOM 2524 C C . ALA A 1 314 ? 2.021 -4.966 -21.211 1.00 90.38 314 ALA A C 1
ATOM 2526 O O . ALA A 1 314 ? 1.408 -5.379 -20.234 1.00 90.38 314 ALA A O 1
ATOM 2527 N N . ARG A 1 315 ? 3.271 -4.506 -21.096 1.00 87.31 315 ARG A N 1
ATOM 2528 C CA . ARG A 1 315 ? 4.027 -4.548 -19.832 1.00 87.31 315 ARG A CA 1
ATOM 2529 C C . ARG A 1 315 ? 3.314 -3.835 -18.673 1.00 87.31 315 ARG A C 1
ATOM 2531 O O . ARG A 1 315 ? 3.148 -4.419 -17.615 1.00 87.31 315 ARG A O 1
ATOM 2538 N N . CYS A 1 316 ? 2.903 -2.582 -18.864 1.00 89.88 316 CYS A N 1
ATOM 2539 C CA . CYS A 1 316 ? 2.413 -1.711 -17.782 1.00 89.88 316 CYS A CA 1
ATOM 2540 C C . CYS A 1 316 ? 0.904 -1.849 -17.502 1.00 89.88 316 CYS A C 1
ATOM 2542 O O . CYS A 1 316 ? 0.306 -0.986 -16.858 1.00 89.88 316 CYS A O 1
ATOM 2544 N N . MET A 1 317 ? 0.292 -2.925 -17.998 1.00 93.62 317 MET A N 1
ATOM 2545 C CA . MET A 1 317 ? -1.155 -3.120 -18.051 1.00 93.62 317 MET A CA 1
ATOM 2546 C C . MET A 1 317 ? -1.844 -3.303 -16.696 1.00 93.62 317 MET A C 1
ATOM 2548 O O . MET A 1 317 ? -3.029 -3.020 -16.610 1.00 93.62 317 MET A O 1
ATOM 2552 N N . TYR A 1 318 ? -1.171 -3.789 -15.655 1.00 96.50 318 TYR A N 1
ATOM 2553 C CA . TYR A 1 318 ? -1.765 -3.892 -14.313 1.00 96.50 318 TYR A CA 1
ATOM 2554 C C . TYR A 1 318 ? -1.226 -2.817 -13.364 1.00 96.50 318 TYR A C 1
ATOM 2556 O O . TYR A 1 318 ? -1.808 -2.579 -12.312 1.00 96.50 318 TYR A O 1
ATOM 2564 N N . GLY A 1 319 ? -0.159 -2.125 -13.765 1.00 95.12 319 GLY A N 1
ATOM 2565 C CA . GLY A 1 319 ? 0.451 -1.026 -13.035 1.00 95.12 319 GLY A CA 1
ATOM 2566 C C . GLY A 1 319 ? -0.023 0.350 -13.523 1.00 95.12 319 GLY A C 1
ATOM 2567 O O . GLY A 1 319 ? -1.226 0.625 -13.512 1.00 95.12 319 GLY A O 1
ATOM 2568 N N . PRO A 1 320 ? 0.876 1.247 -13.980 1.00 94.88 320 PRO A N 1
ATOM 2569 C CA . PRO A 1 320 ? 0.530 2.647 -14.248 1.00 94.88 320 PRO A CA 1
ATOM 2570 C C . PRO A 1 320 ? -0.581 2.866 -15.285 1.00 94.88 320 PRO A C 1
ATOM 2572 O O . PRO A 1 320 ? -1.299 3.862 -15.205 1.00 94.88 320 PRO A O 1
ATOM 2575 N N . ASP A 1 321 ? -0.747 1.975 -16.272 1.00 95.06 321 ASP A N 1
ATOM 2576 C CA . ASP A 1 321 ? -1.830 2.116 -17.263 1.00 95.06 321 ASP A CA 1
ATOM 2577 C C . ASP A 1 321 ? -3.195 1.777 -16.674 1.00 95.06 321 ASP A C 1
ATOM 2579 O O . ASP A 1 321 ? -4.224 2.254 -17.153 1.00 95.06 321 ASP A O 1
ATOM 2583 N N . LEU A 1 322 ? -3.235 0.910 -15.661 1.00 96.25 322 LEU A N 1
ATOM 2584 C CA . LEU A 1 322 ? -4.468 0.600 -14.947 1.00 96.25 322 LEU A CA 1
ATOM 2585 C C . LEU A 1 322 ? -4.845 1.750 -14.042 1.00 96.25 322 LEU A C 1
ATOM 2587 O O . LEU A 1 322 ? -5.964 2.240 -14.126 1.00 96.25 322 LEU A O 1
ATOM 2591 N N . LEU A 1 323 ? -3.894 2.218 -13.239 1.00 96.06 323 LEU A N 1
ATOM 2592 C CA . LEU A 1 323 ? -4.139 3.322 -12.324 1.00 96.06 323 LEU A CA 1
ATOM 2593 C C . LEU A 1 323 ? -4.561 4.592 -13.075 1.00 96.06 323 LEU A C 1
ATOM 2595 O O . LEU A 1 323 ? -5.448 5.299 -12.611 1.00 96.06 323 LEU A O 1
ATOM 2599 N N . ARG A 1 324 ? -4.000 4.861 -14.263 1.00 95.00 324 ARG A N 1
ATOM 2600 C CA . ARG A 1 324 ? -4.471 5.964 -15.114 1.00 95.00 324 ARG A CA 1
ATOM 2601 C C . ARG A 1 324 ? -5.925 5.775 -15.561 1.00 95.00 324 ARG A C 1
ATOM 2603 O O . ARG A 1 324 ? -6.710 6.697 -15.378 1.00 95.00 324 ARG A O 1
ATOM 2610 N N . GLU A 1 325 ? -6.280 4.608 -16.111 1.00 93.50 325 GLU A N 1
ATOM 2611 C CA . GLU A 1 325 ? -7.662 4.334 -16.556 1.00 93.50 325 GLU A CA 1
ATOM 2612 C C . GLU A 1 325 ? -8.641 4.478 -15.385 1.00 93.50 325 GLU A C 1
ATOM 2614 O O . GLU A 1 325 ? -9.652 5.163 -15.500 1.00 93.50 325 GLU A O 1
ATOM 2619 N N . VAL A 1 326 ? -8.317 3.874 -14.239 1.00 93.50 326 VAL A N 1
ATOM 2620 C CA . VAL A 1 326 ? -9.197 3.848 -13.067 1.00 93.50 326 VAL A CA 1
ATOM 2621 C C . VAL A 1 326 ? -9.325 5.231 -12.426 1.00 93.50 326 VAL A C 1
ATOM 2623 O O . VAL A 1 326 ? -10.446 5.641 -12.142 1.00 93.50 326 VAL A O 1
ATOM 2626 N N . PHE A 1 327 ? -8.218 5.955 -12.219 1.00 93.62 327 PHE A N 1
ATOM 2627 C CA . PHE A 1 327 ? -8.214 7.152 -11.367 1.00 93.62 327 PHE A CA 1
ATOM 2628 C C . PHE A 1 327 ? -8.088 8.482 -12.104 1.00 93.62 327 PHE A C 1
ATOM 2630 O O . PHE A 1 327 ? -8.536 9.504 -11.602 1.00 93.62 327 PHE A O 1
ATOM 2637 N N . THR A 1 328 ? -7.488 8.507 -13.291 1.00 87.56 328 THR A N 1
ATOM 2638 C CA . THR A 1 328 ? -7.336 9.749 -14.062 1.00 87.56 328 THR A CA 1
ATOM 2639 C C . THR A 1 328 ? -8.440 9.881 -15.096 1.00 87.56 328 THR A C 1
ATOM 2641 O O . THR A 1 328 ? -9.146 10.886 -15.117 1.00 87.56 328 THR A O 1
ATOM 2644 N N . ASP A 1 329 ? -8.620 8.854 -15.923 1.00 88.38 329 ASP A N 1
ATOM 2645 C CA . ASP A 1 329 ? -9.516 8.925 -17.078 1.00 88.38 329 ASP A CA 1
ATOM 2646 C C . ASP A 1 329 ? -10.997 8.935 -16.640 1.00 88.38 329 ASP A C 1
ATOM 2648 O O . ASP A 1 329 ? -11.827 9.577 -17.282 1.00 88.38 329 ASP A O 1
ATOM 2652 N N . ASN A 1 330 ? -11.313 8.319 -15.493 1.00 81.50 330 ASN A N 1
ATOM 2653 C CA . ASN A 1 330 ? -12.659 8.309 -14.906 1.00 81.50 330 ASN A CA 1
ATOM 2654 C C . ASN A 1 330 ? -12.919 9.434 -13.880 1.00 81.50 330 ASN A C 1
ATOM 2656 O O . ASN A 1 330 ? -14.025 9.516 -13.345 1.00 81.50 330 ASN A O 1
ATOM 2660 N N . GLY A 1 331 ? -11.933 10.299 -13.595 1.00 75.94 331 GLY A N 1
ATOM 2661 C CA . GLY A 1 331 ? -12.086 11.436 -12.672 1.00 75.94 331 GLY A CA 1
ATOM 2662 C C . GLY A 1 331 ? -12.303 11.062 -11.199 1.00 75.94 331 GLY A C 1
ATOM 2663 O O . GLY A 1 331 ? -12.935 11.815 -10.457 1.00 75.94 331 GLY A O 1
ATOM 2664 N N . ASP A 1 332 ? -11.811 9.900 -10.781 1.00 77.94 332 ASP A N 1
ATOM 2665 C CA . ASP A 1 332 ? -11.965 9.385 -9.423 1.00 77.94 332 ASP A CA 1
ATOM 2666 C C . ASP A 1 332 ? -11.025 10.101 -8.434 1.00 77.94 332 ASP A C 1
ATOM 2668 O O . ASP A 1 332 ? -9.856 10.348 -8.730 1.00 77.94 332 ASP A O 1
ATOM 2672 N N . GLN A 1 333 ? -11.533 10.426 -7.244 1.00 82.94 333 GLN A N 1
ATOM 2673 C CA . GLN A 1 333 ? -10.796 11.146 -6.199 1.00 82.94 333 GLN A CA 1
ATOM 2674 C C . GLN A 1 333 ? -10.388 10.266 -5.011 1.00 82.94 333 GLN A C 1
ATOM 2676 O O . GLN A 1 333 ? -9.775 10.763 -4.067 1.00 82.94 333 GLN A O 1
ATOM 2681 N N . ASP A 1 334 ? -10.672 8.960 -5.050 1.00 89.31 334 ASP A N 1
ATOM 2682 C CA . ASP A 1 334 ? -10.365 8.049 -3.940 1.00 89.31 334 ASP A CA 1
ATOM 2683 C C . ASP A 1 334 ? -8.857 7.756 -3.780 1.00 89.31 334 ASP A C 1
ATOM 2685 O O . ASP A 1 334 ? -8.436 7.205 -2.759 1.00 89.31 334 ASP A O 1
ATOM 2689 N N . LEU A 1 335 ? -8.028 8.138 -4.761 1.00 94.44 335 LEU A N 1
ATOM 2690 C CA . LEU A 1 335 ? -6.573 7.981 -4.740 1.00 94.44 335 LEU A CA 1
ATOM 2691 C C . LEU A 1 335 ? -5.870 9.343 -4.696 1.00 94.44 335 LEU A C 1
ATOM 2693 O O . LEU A 1 335 ? -5.880 10.107 -5.660 1.00 94.44 335 LEU A O 1
ATOM 2697 N N . THR A 1 336 ? -5.201 9.638 -3.582 1.00 94.81 336 THR A N 1
ATOM 2698 C CA . THR A 1 336 ? -4.443 10.886 -3.434 1.00 94.81 336 THR A CA 1
ATOM 2699 C C . THR A 1 336 ? -3.107 10.816 -4.171 1.00 94.81 336 THR A C 1
ATOM 2701 O O . THR A 1 336 ? -2.319 9.890 -3.984 1.00 94.81 336 THR A O 1
ATOM 2704 N N . MET A 1 337 ? -2.817 11.842 -4.966 1.00 94.62 337 MET A N 1
ATOM 2705 C CA . MET A 1 337 ? -1.546 11.999 -5.671 1.00 94.62 337 MET A CA 1
ATOM 2706 C C . MET A 1 337 ? -0.575 12.840 -4.839 1.00 94.62 337 MET A C 1
ATOM 2708 O O . MET A 1 337 ? -0.719 14.058 -4.744 1.00 94.62 337 MET A O 1
ATOM 2712 N N . LEU A 1 338 ? 0.421 12.195 -4.235 1.00 94.75 338 LEU A N 1
ATOM 2713 C CA . LEU A 1 338 ? 1.493 12.866 -3.502 1.00 94.75 338 LEU A CA 1
ATOM 2714 C C . LEU A 1 338 ? 2.461 13.593 -4.452 1.00 94.75 338 LEU A C 1
ATOM 2716 O O . LEU A 1 338 ? 2.552 13.235 -5.634 1.00 94.75 338 LEU A O 1
ATOM 2720 N N . PRO A 1 339 ? 3.232 14.577 -3.946 1.00 93.38 339 PRO A N 1
ATOM 2721 C CA . PRO A 1 339 ? 4.282 15.220 -4.725 1.00 93.38 339 PRO A CA 1
ATOM 2722 C C . PRO A 1 339 ? 5.260 14.206 -5.332 1.00 93.38 339 PRO A C 1
ATOM 2724 O O . PRO A 1 339 ? 5.640 13.223 -4.695 1.00 93.38 339 PRO A O 1
ATOM 2727 N N . TRP A 1 340 ? 5.665 14.432 -6.581 1.00 92.50 340 TRP A N 1
ATOM 2728 C CA . TRP A 1 340 ? 6.521 13.502 -7.330 1.00 92.50 340 TRP A CA 1
ATOM 2729 C C . TRP A 1 340 ? 7.912 13.364 -6.718 1.00 92.50 340 TRP A C 1
ATOM 2731 O O . TRP A 1 340 ? 8.465 12.266 -6.665 1.00 92.50 340 TRP A O 1
ATOM 2741 N N . HIS A 1 341 ? 8.461 14.462 -6.194 1.00 91.75 341 HIS A N 1
ATOM 2742 C CA . HIS A 1 341 ? 9.801 14.502 -5.614 1.00 91.75 341 HIS A CA 1
ATOM 2743 C C . HIS A 1 341 ? 9.916 13.697 -4.314 1.00 91.75 341 HIS A C 1
ATOM 2745 O O . HIS A 1 341 ? 11.026 13.477 -3.843 1.00 91.75 341 HIS A O 1
ATOM 2751 N N . TYR A 1 342 ? 8.804 13.199 -3.757 1.00 95.00 342 TYR A N 1
ATOM 2752 C CA . TYR A 1 342 ? 8.836 12.275 -2.621 1.00 95.00 342 TYR A CA 1
ATOM 2753 C C . TYR A 1 342 ? 9.453 10.919 -2.970 1.00 95.00 342 TYR A C 1
ATOM 2755 O O . TYR A 1 342 ? 9.999 10.282 -2.067 1.00 95.00 342 TYR A O 1
ATOM 2763 N N . PHE A 1 343 ? 9.370 10.502 -4.241 1.00 95.00 343 PHE A N 1
ATOM 2764 C CA . PHE A 1 343 ? 9.816 9.179 -4.695 1.00 95.00 343 PHE A CA 1
ATOM 2765 C C . PHE A 1 343 ? 10.545 9.175 -6.045 1.00 95.00 343 PHE A C 1
ATOM 2767 O O . PHE A 1 343 ? 11.346 8.280 -6.295 1.00 95.00 343 PHE A O 1
ATOM 2774 N N . TYR A 1 344 ? 10.314 10.161 -6.916 1.00 93.12 344 TYR A N 1
ATOM 2775 C CA . TYR A 1 344 ? 10.838 10.194 -8.287 1.00 93.12 344 TYR A CA 1
ATOM 2776 C C . TYR A 1 344 ? 11.726 11.419 -8.575 1.00 93.12 344 TYR A C 1
ATOM 2778 O O . TYR A 1 344 ? 11.525 12.073 -9.596 1.00 93.12 344 TYR A O 1
ATOM 2786 N N . PRO A 1 345 ? 12.741 11.757 -7.750 1.00 90.12 345 PRO A N 1
ATOM 2787 C CA . PRO A 1 345 ? 13.604 12.915 -8.016 1.00 90.12 345 PRO A CA 1
ATOM 2788 C C . PRO A 1 345 ? 14.421 12.777 -9.317 1.00 90.12 345 PRO A C 1
ATOM 2790 O O . PRO A 1 345 ? 14.913 13.777 -9.845 1.00 90.12 345 PRO A O 1
ATOM 2793 N N . PHE A 1 346 ? 14.535 11.557 -9.856 1.00 88.50 346 PHE A N 1
ATOM 2794 C CA . PHE A 1 346 ? 14.934 11.293 -11.236 1.00 88.50 346 PHE A CA 1
ATOM 2795 C C . PHE A 1 346 ? 13.679 11.120 -12.102 1.00 88.50 346 PHE A C 1
ATOM 2797 O O . PHE A 1 346 ? 13.062 10.049 -12.065 1.00 88.50 346 PHE A O 1
ATOM 2804 N N . PRO A 1 347 ? 13.277 12.128 -12.893 1.00 82.31 347 PRO A N 1
ATOM 2805 C CA . PRO A 1 347 ? 12.133 11.985 -13.780 1.00 82.31 347 PRO A CA 1
ATOM 2806 C C . PRO A 1 347 ? 12.432 10.958 -14.882 1.00 82.31 347 PRO A C 1
ATOM 2808 O O . PRO A 1 347 ? 13.584 10.625 -15.160 1.00 82.31 347 PRO A O 1
ATOM 2811 N N . TYR A 1 348 ? 11.389 10.483 -15.570 1.00 82.38 348 TYR A N 1
ATOM 2812 C CA . TYR A 1 348 ? 11.517 9.445 -16.605 1.00 82.38 348 TYR A CA 1
ATOM 2813 C C . TYR A 1 348 ? 12.634 9.692 -17.649 1.00 82.38 348 TYR A C 1
ATOM 2815 O O . TYR A 1 348 ? 13.331 8.730 -17.989 1.00 82.38 348 TYR A O 1
ATOM 2823 N N . PRO A 1 349 ? 12.866 10.922 -18.164 1.00 84.19 349 PRO A N 1
ATOM 2824 C CA . PRO A 1 349 ? 13.967 11.191 -19.098 1.00 84.19 349 PRO A CA 1
ATOM 2825 C C . PRO A 1 349 ? 15.365 10.937 -18.513 1.00 84.19 349 PRO A C 1
ATOM 2827 O O . PRO A 1 349 ? 16.283 10.609 -19.256 1.00 84.19 349 PRO A O 1
ATOM 2830 N N . GLU A 1 350 ? 15.516 11.022 -17.192 1.00 86.19 350 GLU A N 1
ATOM 2831 C CA . GLU A 1 350 ? 16.785 10.875 -16.469 1.00 86.19 350 GLU A CA 1
ATOM 2832 C C . GLU A 1 350 ? 16.980 9.481 -15.860 1.00 86.19 350 GLU A C 1
ATOM 2834 O O . GLU A 1 350 ? 17.985 9.220 -15.201 1.00 86.19 350 GLU A O 1
ATOM 2839 N N . ARG A 1 351 ? 16.058 8.546 -16.109 1.00 86.44 351 ARG A N 1
ATOM 2840 C CA . ARG A 1 351 ? 16.113 7.184 -15.553 1.00 86.44 351 ARG A CA 1
ATOM 2841 C C . ARG A 1 351 ? 17.419 6.436 -15.843 1.00 86.44 351 ARG A C 1
ATOM 2843 O O . ARG A 1 351 ? 17.780 5.547 -15.087 1.00 86.44 351 ARG A O 1
ATOM 2850 N N . GLY A 1 352 ? 18.127 6.780 -16.925 1.00 85.50 352 GLY A N 1
ATOM 2851 C CA . GLY A 1 352 ? 19.448 6.217 -17.226 1.00 85.50 352 GLY A CA 1
ATOM 2852 C C . GLY A 1 352 ? 20.471 6.536 -16.136 1.00 85.50 352 GLY A C 1
ATOM 2853 O O . GLY A 1 352 ? 21.145 5.635 -15.655 1.00 85.50 352 GLY A O 1
ATOM 2854 N N . ALA A 1 353 ? 20.499 7.786 -15.663 1.00 83.81 353 ALA A N 1
ATOM 2855 C CA . ALA A 1 353 ? 21.367 8.185 -14.561 1.00 83.81 353 ALA A CA 1
ATOM 2856 C C . ALA A 1 353 ? 20.999 7.452 -13.265 1.00 83.81 353 ALA A C 1
ATOM 2858 O O . ALA A 1 353 ? 21.888 7.036 -12.536 1.00 83.81 353 ALA A O 1
ATOM 2859 N N . ALA A 1 354 ? 19.705 7.242 -12.999 1.00 86.19 354 ALA A N 1
ATOM 2860 C CA . ALA A 1 354 ? 19.258 6.489 -11.828 1.00 86.19 354 ALA A CA 1
ATOM 2861 C C . ALA A 1 354 ? 19.708 5.016 -11.867 1.00 86.19 354 ALA A C 1
ATOM 2863 O O . ALA A 1 354 ? 20.142 4.479 -10.853 1.00 86.19 354 ALA A O 1
ATOM 2864 N N . ARG A 1 355 ? 19.673 4.375 -13.042 1.00 85.25 355 ARG A N 1
ATOM 2865 C CA . ARG A 1 355 ? 20.090 2.972 -13.220 1.00 85.25 355 ARG A CA 1
ATOM 2866 C C . ARG A 1 355 ? 21.565 2.736 -12.933 1.00 85.25 355 ARG A C 1
ATOM 2868 O O . ARG A 1 355 ? 21.907 1.689 -12.384 1.00 85.25 355 ARG A O 1
ATOM 2875 N N . ASP A 1 356 ? 22.412 3.714 -13.247 1.00 85.81 356 ASP A N 1
ATOM 2876 C CA . ASP A 1 356 ? 23.848 3.651 -12.962 1.00 85.81 356 ASP A CA 1
ATOM 2877 C C . ASP A 1 356 ? 24.136 3.495 -11.463 1.00 85.81 356 ASP A C 1
ATOM 2879 O O . ASP A 1 356 ? 25.222 3.058 -11.096 1.00 85.81 356 ASP A O 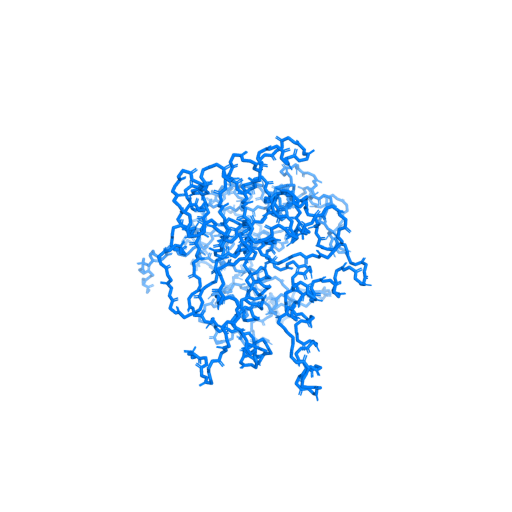1
ATOM 2883 N N . PHE A 1 357 ? 23.186 3.807 -10.576 1.00 85.50 357 PHE A N 1
ATOM 2884 C CA . PHE A 1 357 ? 23.359 3.655 -9.133 1.00 85.50 357 PHE A CA 1
ATOM 2885 C C . PHE A 1 357 ? 23.764 2.239 -8.726 1.00 85.50 357 PHE A C 1
ATOM 2887 O O . PHE A 1 357 ? 24.646 2.082 -7.890 1.00 85.50 357 PHE A O 1
ATOM 2894 N N . TRP A 1 358 ? 23.164 1.209 -9.329 1.00 82.44 358 TRP A N 1
ATOM 2895 C CA . TRP A 1 358 ? 23.409 -0.186 -8.944 1.00 82.44 358 TRP A CA 1
ATOM 2896 C C . TRP A 1 358 ? 24.786 -0.699 -9.360 1.00 82.44 358 TRP A C 1
ATOM 2898 O O . TRP A 1 358 ? 25.295 -1.646 -8.768 1.00 82.44 358 TRP A O 1
ATOM 2908 N N . THR A 1 359 ? 25.381 -0.087 -10.381 1.00 84.75 359 THR A N 1
ATOM 2909 C CA . THR A 1 359 ? 26.696 -0.451 -10.925 1.00 84.75 359 THR A CA 1
ATOM 2910 C C . THR A 1 359 ? 27.800 0.515 -10.490 1.00 84.75 359 THR A C 1
ATOM 2912 O O . THR A 1 359 ? 28.972 0.280 -10.779 1.00 84.75 359 THR A O 1
ATOM 2915 N N . SER A 1 360 ? 27.440 1.597 -9.798 1.00 87.62 360 SER A N 1
ATOM 2916 C CA . SER A 1 360 ? 28.357 2.634 -9.331 1.00 87.62 360 SER A CA 1
ATOM 2917 C C . SER A 1 360 ? 29.011 2.282 -7.995 1.00 87.62 360 SER A C 1
ATOM 2919 O O . SER A 1 360 ? 28.407 1.648 -7.129 1.00 87.62 360 SER A O 1
ATOM 2921 N N . ASP A 1 361 ? 30.234 2.775 -7.791 1.00 91.19 361 ASP A N 1
ATOM 2922 C CA . ASP A 1 361 ? 30.880 2.753 -6.479 1.00 91.19 361 ASP A CA 1
ATOM 2923 C C . ASP A 1 361 ? 30.143 3.634 -5.446 1.00 91.19 361 ASP A C 1
ATOM 2925 O O . ASP A 1 361 ? 29.234 4.409 -5.756 1.00 91.19 361 ASP A O 1
ATOM 2929 N N . GLU A 1 362 ? 30.507 3.495 -4.171 1.00 88.62 362 GLU A N 1
ATOM 2930 C CA . GLU A 1 362 ? 29.890 4.234 -3.062 1.00 88.62 362 GLU A CA 1
ATOM 2931 C C . GLU A 1 362 ? 30.033 5.759 -3.189 1.00 88.62 362 GLU A C 1
ATOM 2933 O O . GLU A 1 362 ? 29.088 6.490 -2.877 1.00 88.62 362 GLU A O 1
ATOM 2938 N N . ALA A 1 363 ? 31.169 6.250 -3.692 1.00 90.94 363 ALA A N 1
ATOM 2939 C CA . ALA A 1 363 ? 31.407 7.681 -3.857 1.00 90.94 363 ALA A CA 1
ATOM 2940 C C . ALA A 1 363 ? 30.453 8.276 -4.903 1.00 90.94 363 ALA A C 1
ATOM 2942 O O . ALA A 1 363 ? 29.815 9.302 -4.654 1.00 90.94 363 ALA A O 1
ATOM 2943 N N . ARG A 1 364 ? 30.283 7.599 -6.043 1.00 89.50 364 ARG A N 1
ATOM 2944 C CA . ARG A 1 364 ? 29.349 8.003 -7.097 1.00 89.50 364 ARG A CA 1
ATOM 2945 C C . ARG A 1 364 ? 27.892 7.869 -6.653 1.00 89.50 364 ARG A C 1
ATOM 2947 O O . ARG A 1 364 ? 27.115 8.787 -6.907 1.00 89.50 364 ARG A O 1
ATOM 2954 N N . ARG A 1 365 ? 27.522 6.803 -5.930 1.00 88.69 365 ARG A N 1
ATOM 2955 C CA . ARG A 1 365 ? 26.177 6.663 -5.332 1.00 88.69 365 ARG A CA 1
ATOM 2956 C C . ARG A 1 365 ? 25.865 7.811 -4.372 1.00 88.69 365 ARG A C 1
ATOM 2958 O O . ARG A 1 365 ? 24.799 8.416 -4.460 1.00 88.69 365 ARG A O 1
ATOM 2965 N N . THR A 1 366 ? 26.819 8.164 -3.514 1.00 88.00 366 THR A N 1
ATOM 2966 C CA . THR A 1 366 ? 26.697 9.298 -2.588 1.00 88.00 366 THR A CA 1
ATOM 2967 C C . THR A 1 366 ? 26.538 10.612 -3.350 1.00 88.00 366 THR A C 1
ATOM 2969 O O . THR A 1 366 ? 25.619 11.375 -3.064 1.00 88.00 366 THR A O 1
ATOM 2972 N N . ALA A 1 367 ? 27.368 10.860 -4.367 1.00 88.12 367 ALA A N 1
ATOM 2973 C CA . ALA A 1 367 ? 27.281 12.066 -5.189 1.00 88.12 367 ALA A CA 1
ATOM 2974 C C . ALA A 1 367 ? 25.928 12.190 -5.916 1.00 88.12 367 ALA A C 1
ATOM 2976 O O . ALA A 1 367 ? 25.371 13.284 -5.988 1.00 88.12 367 ALA A O 1
ATOM 2977 N N . MET A 1 368 ? 25.364 11.077 -6.399 1.00 88.12 368 MET A N 1
ATOM 2978 C CA . MET A 1 368 ? 24.021 11.046 -6.992 1.00 88.12 368 MET A CA 1
ATOM 2979 C C . MET A 1 368 ? 22.924 11.386 -5.976 1.00 88.12 368 MET A C 1
ATOM 2981 O O . MET A 1 368 ? 22.013 12.147 -6.289 1.00 88.12 368 MET A O 1
ATOM 2985 N N . LEU A 1 369 ? 23.003 10.856 -4.752 1.00 85.06 369 LEU A N 1
ATOM 2986 C CA . LEU A 1 369 ? 22.041 11.180 -3.690 1.00 85.06 369 LEU A CA 1
ATOM 2987 C C . LEU A 1 369 ? 22.177 12.629 -3.196 1.00 85.06 369 LEU A C 1
ATOM 2989 O O . LEU A 1 369 ? 21.192 13.244 -2.791 1.00 85.06 369 LEU A O 1
ATOM 2993 N N . VAL A 1 370 ? 23.379 13.203 -3.252 1.00 85.75 370 VAL A N 1
ATOM 2994 C CA . VAL A 1 370 ? 23.599 14.624 -2.956 1.00 85.75 370 VAL A CA 1
ATOM 2995 C C . VAL A 1 370 ? 23.038 15.507 -4.071 1.00 85.75 370 VAL A C 1
ATOM 2997 O O . VAL A 1 370 ? 22.386 16.503 -3.770 1.00 85.75 370 VAL A O 1
ATOM 3000 N N . SER A 1 371 ? 23.213 15.149 -5.346 1.00 85.88 371 SER A N 1
ATOM 3001 C CA . SER A 1 371 ? 22.762 15.989 -6.468 1.00 85.88 371 SER A CA 1
ATOM 3002 C C . SER A 1 371 ? 21.240 16.092 -6.585 1.00 85.88 371 SER A C 1
ATOM 3004 O O . SER A 1 371 ? 20.721 17.106 -7.050 1.00 85.88 371 SER A O 1
ATOM 3006 N N . ILE A 1 372 ? 20.494 15.090 -6.110 1.00 84.50 372 ILE A N 1
ATOM 3007 C CA . ILE A 1 372 ? 19.030 15.191 -6.028 1.00 84.50 372 ILE A CA 1
ATOM 3008 C C . ILE A 1 372 ? 18.558 16.127 -4.914 1.00 84.50 372 ILE A C 1
ATOM 3010 O O . ILE A 1 372 ? 17.387 16.498 -4.916 1.00 84.50 372 ILE A O 1
ATOM 3014 N N . SER A 1 373 ? 19.434 16.529 -3.981 1.00 77.12 373 SER A N 1
ATOM 3015 C CA . SER A 1 373 ? 19.034 17.377 -2.852 1.00 77.12 373 SER A CA 1
ATOM 3016 C C . SER A 1 373 ? 18.561 18.770 -3.237 1.00 77.12 373 SER A C 1
ATOM 3018 O O . SER A 1 373 ? 17.718 19.358 -2.565 1.00 77.12 373 SER A O 1
ATOM 3020 N N . GLU A 1 374 ? 19.017 19.246 -4.387 1.00 76.62 374 GLU A N 1
ATOM 3021 C CA . GLU A 1 374 ? 18.609 20.521 -4.966 1.00 76.62 374 GLU A CA 1
ATOM 3022 C C . GLU A 1 374 ? 17.214 20.455 -5.615 1.00 76.62 374 GLU A C 1
ATOM 3024 O O . GLU A 1 374 ? 16.659 21.481 -5.997 1.00 76.62 374 GLU A O 1
ATOM 3029 N N . ARG A 1 375 ? 16.622 19.258 -5.741 1.00 79.44 375 ARG A N 1
ATOM 3030 C CA . ARG A 1 375 ? 15.358 19.017 -6.462 1.00 79.44 375 ARG A CA 1
ATOM 3031 C C . ARG A 1 375 ? 14.135 18.936 -5.548 1.00 79.44 375 ARG A C 1
ATOM 3033 O O . ARG A 1 375 ? 13.056 18.540 -5.985 1.00 79.44 375 ARG A O 1
ATOM 3040 N N . PHE A 1 376 ? 14.295 19.267 -4.272 1.00 81.06 376 PHE A N 1
ATOM 3041 C CA . PHE A 1 376 ? 13.220 19.206 -3.286 1.00 81.06 376 PHE A CA 1
ATOM 3042 C C . PHE A 1 376 ? 12.300 20.416 -3.466 1.00 81.06 376 PHE A C 1
ATOM 3044 O O . PHE A 1 376 ? 12.661 21.533 -3.103 1.00 81.06 376 PHE A O 1
ATOM 3051 N N . ALA A 1 377 ? 11.116 20.206 -4.046 1.00 71.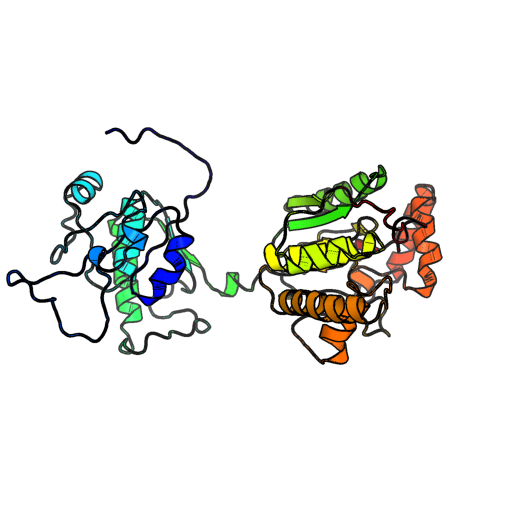88 377 ALA A N 1
ATOM 3052 C CA . ALA A 1 377 ? 10.229 21.308 -4.430 1.00 71.88 377 ALA A CA 1
ATOM 3053 C C . ALA A 1 377 ? 9.578 22.026 -3.231 1.00 71.88 377 ALA A C 1
ATOM 3055 O O . ALA A 1 377 ? 9.214 23.193 -3.338 1.00 71.88 377 ALA A O 1
ATOM 3056 N N . ASP A 1 378 ? 9.448 21.351 -2.088 1.00 80.00 378 ASP A N 1
ATOM 3057 C CA . ASP A 1 378 ? 8.838 21.869 -0.854 1.00 80.00 378 ASP A CA 1
ATOM 3058 C C . ASP A 1 378 ? 9.840 21.976 0.312 1.00 80.00 378 ASP A C 1
ATOM 3060 O O . ASP A 1 378 ? 9.447 22.158 1.463 1.00 80.00 378 ASP A O 1
ATOM 3064 N N . GLY A 1 379 ? 11.142 21.852 0.028 1.00 80.06 379 GLY A N 1
ATOM 3065 C CA . GLY A 1 379 ? 12.187 21.805 1.052 1.00 80.06 379 GLY A CA 1
ATOM 3066 C C . GLY A 1 379 ? 12.205 20.509 1.871 1.00 80.06 379 GLY A C 1
ATOM 3067 O O . GLY A 1 379 ? 13.044 20.372 2.765 1.00 80.06 379 GLY A O 1
ATOM 3068 N N . GLU A 1 380 ? 11.335 19.537 1.573 1.00 84.19 380 GLU A N 1
ATOM 3069 C CA . GLU A 1 380 ? 11.361 18.230 2.211 1.00 84.19 380 GLU A CA 1
ATOM 3070 C C . GLU A 1 380 ? 12.203 17.223 1.423 1.00 84.19 380 GLU A C 1
ATOM 3072 O O . GLU A 1 380 ? 12.086 17.067 0.206 1.00 84.19 380 GLU A O 1
ATOM 3077 N N . ARG A 1 381 ? 13.027 16.463 2.152 1.00 88.31 381 ARG A N 1
ATOM 3078 C CA . ARG A 1 381 ? 13.762 15.329 1.581 1.00 88.31 381 ARG A CA 1
ATOM 3079 C C . ARG A 1 381 ? 12.785 14.257 1.050 1.00 88.31 381 ARG A C 1
ATOM 3081 O O . ARG A 1 381 ? 11.739 14.039 1.666 1.00 88.31 381 ARG A O 1
ATOM 3088 N N . PRO A 1 382 ? 13.122 13.515 -0.018 1.00 93.12 382 PRO A N 1
ATOM 3089 C CA . PRO A 1 382 ? 12.346 12.388 -0.498 1.00 93.12 382 PRO A CA 1
ATOM 3090 C C . PRO A 1 382 ? 12.243 11.339 0.600 1.00 93.12 382 PRO A C 1
ATOM 3092 O O . PRO A 1 382 ? 13.143 11.205 1.430 1.00 93.12 382 PRO A O 1
ATOM 3095 N N . TYR A 1 383 ? 11.145 10.594 0.614 1.00 95.38 383 TYR A N 1
ATOM 3096 C CA . TYR A 1 383 ? 11.005 9.442 1.503 1.00 95.38 383 TYR A CA 1
ATOM 3097 C C . TYR A 1 383 ? 11.846 8.274 0.999 1.00 95.38 383 TYR A C 1
ATOM 3099 O O . TYR A 1 383 ? 12.540 7.619 1.779 1.00 95.38 383 TYR A O 1
ATOM 3107 N N . ALA A 1 384 ? 11.835 8.077 -0.316 1.00 95.88 384 ALA A N 1
ATOM 3108 C CA . ALA A 1 384 ? 12.710 7.156 -1.013 1.00 95.88 384 ALA A CA 1
ATOM 3109 C C . ALA A 1 384 ? 13.065 7.701 -2.403 1.00 95.88 384 ALA A C 1
ATOM 3111 O O . ALA A 1 384 ? 12.528 8.716 -2.841 1.00 95.88 384 ALA A O 1
ATOM 3112 N N . VAL A 1 385 ? 13.974 7.025 -3.096 1.00 93.88 385 VAL A N 1
ATOM 3113 C CA . VAL A 1 385 ? 14.337 7.324 -4.482 1.00 93.88 385 VAL A CA 1
ATOM 3114 C C . VAL A 1 385 ? 14.138 6.074 -5.316 1.00 93.88 385 VAL A C 1
ATOM 3116 O O . VAL A 1 385 ? 14.837 5.084 -5.116 1.00 93.88 385 VAL A O 1
ATOM 3119 N N . HIS A 1 386 ? 13.186 6.124 -6.243 1.00 93.88 386 HIS A N 1
ATOM 3120 C CA . HIS A 1 386 ? 12.943 5.070 -7.220 1.00 93.88 386 HIS A CA 1
ATOM 3121 C C . HIS A 1 386 ? 14.050 5.066 -8.277 1.00 93.88 386 HIS A C 1
ATOM 3123 O O . HIS A 1 386 ? 14.268 6.072 -8.960 1.00 93.88 386 HIS A O 1
ATOM 3129 N N . MET A 1 387 ? 14.755 3.941 -8.417 1.00 91.44 387 MET A N 1
ATOM 3130 C CA . MET A 1 387 ? 15.932 3.836 -9.288 1.00 91.44 387 MET A CA 1
ATOM 3131 C C . MET A 1 387 ? 15.625 3.277 -10.688 1.00 91.44 387 MET A C 1
ATOM 3133 O O . MET A 1 387 ? 16.548 2.992 -11.450 1.00 91.44 387 MET A O 1
ATOM 3137 N N . TRP A 1 388 ? 14.344 3.162 -11.068 1.00 87.75 388 TRP A N 1
ATOM 3138 C CA . TRP A 1 388 ? 13.894 2.771 -12.416 1.00 87.75 388 TRP A CA 1
ATOM 3139 C C . TRP A 1 388 ? 14.362 1.393 -12.916 1.00 87.75 388 TRP A C 1
ATOM 3141 O O . TRP A 1 388 ? 14.530 1.168 -14.129 1.00 87.75 388 TRP A O 1
ATOM 3151 N N . GLY A 1 389 ? 14.502 0.466 -11.979 1.00 81.88 389 GLY A N 1
ATOM 3152 C CA . GLY A 1 389 ? 14.875 -0.924 -12.163 1.00 81.88 389 GLY A CA 1
ATOM 3153 C C . GLY A 1 389 ? 16.363 -1.127 -12.388 1.00 81.88 389 GLY A C 1
ATOM 3154 O O . GLY A 1 389 ? 17.097 -0.224 -12.775 1.00 81.88 389 GLY A O 1
ATOM 3155 N N . VAL A 1 390 ? 16.792 -2.374 -12.228 1.00 75.69 390 VAL A N 1
ATOM 3156 C CA . VAL A 1 390 ? 18.011 -2.870 -12.873 1.00 75.69 390 VAL A CA 1
ATOM 3157 C C . VAL A 1 390 ? 17.623 -3.322 -14.280 1.00 75.69 390 VAL A C 1
ATOM 3159 O O . VAL A 1 390 ? 16.533 -3.865 -14.496 1.00 75.69 390 VAL A O 1
ATOM 3162 N N . GLU A 1 391 ? 18.475 -3.073 -15.270 1.00 67.56 391 GLU A N 1
ATOM 3163 C CA . GLU A 1 391 ? 18.213 -3.529 -16.634 1.00 67.56 391 GLU A CA 1
ATOM 3164 C C . GLU A 1 391 ? 17.983 -5.054 -16.661 1.00 67.56 391 GLU A C 1
ATOM 3166 O O . GLU A 1 391 ? 18.701 -5.821 -16.025 1.00 67.56 391 GLU A O 1
ATOM 3171 N N . GLY A 1 392 ? 16.907 -5.489 -17.323 1.00 64.25 392 GLY A N 1
ATOM 3172 C CA . GLY A 1 392 ? 16.501 -6.897 -17.391 1.00 64.25 392 GLY A CA 1
ATOM 3173 C C . GLY A 1 392 ? 15.674 -7.437 -16.212 1.00 64.25 392 GLY A C 1
ATOM 3174 O O . GLY A 1 392 ? 14.980 -8.433 -16.407 1.00 64.25 392 GLY A O 1
ATOM 3175 N N . SER A 1 393 ? 15.637 -6.795 -15.033 1.00 69.50 393 SER A N 1
ATOM 3176 C CA . SER A 1 393 ? 14.878 -7.339 -13.883 1.00 69.50 393 SER A CA 1
ATOM 3177 C C . SER A 1 393 ? 13.363 -7.281 -14.101 1.00 69.50 393 SER A C 1
ATOM 3179 O O . SER A 1 393 ? 12.650 -8.264 -13.928 1.00 69.50 393 SER A O 1
ATOM 3181 N N . SER A 1 394 ? 12.871 -6.135 -14.572 1.00 64.81 394 SER A N 1
ATOM 3182 C CA . SER A 1 394 ? 11.442 -5.898 -14.818 1.00 64.81 394 SER A CA 1
ATOM 3183 C C . SER A 1 394 ? 10.941 -6.428 -16.166 1.00 64.81 394 SER A C 1
ATOM 3185 O O . SER A 1 394 ? 9.737 -6.471 -16.395 1.00 64.81 394 SER A O 1
ATOM 3187 N N . GLN A 1 395 ? 11.848 -6.796 -17.075 1.00 66.81 395 GLN A N 1
ATOM 3188 C CA . GLN A 1 395 ? 11.520 -7.290 -18.421 1.00 66.81 395 GLN A CA 1
ATOM 3189 C C . GLN A 1 395 ? 11.676 -8.802 -18.557 1.00 66.81 395 GLN A C 1
ATOM 3191 O O . GLN A 1 395 ? 11.438 -9.324 -19.645 1.00 66.81 395 GLN A O 1
ATOM 3196 N N . ARG A 1 396 ? 12.074 -9.500 -17.484 1.00 76.38 396 ARG A N 1
ATOM 3197 C CA . ARG A 1 396 ? 12.219 -10.951 -17.504 1.00 76.38 396 ARG A CA 1
ATOM 3198 C C . ARG A 1 396 ? 10.872 -11.565 -17.884 1.00 76.38 396 ARG A C 1
ATOM 3200 O O . ARG A 1 396 ? 9.892 -11.458 -17.140 1.00 76.38 396 ARG A O 1
ATOM 3207 N N . ALA A 1 397 ? 10.835 -12.137 -19.085 1.00 79.44 397 ALA A N 1
ATOM 3208 C CA . ALA A 1 397 ? 9.713 -12.938 -19.526 1.00 79.44 397 ALA A CA 1
ATOM 3209 C C . ALA A 1 397 ? 9.551 -14.096 -18.544 1.00 79.44 397 ALA A C 1
ATOM 3211 O O . ALA A 1 397 ? 10.536 -14.643 -18.044 1.00 79.44 397 ALA A O 1
ATOM 3212 N N . ILE A 1 398 ? 8.308 -14.444 -18.252 1.00 80.25 398 ILE A N 1
ATOM 3213 C CA . ILE A 1 398 ? 8.019 -15.665 -17.520 1.00 80.25 398 ILE A CA 1
ATOM 3214 C C . ILE A 1 398 ? 8.275 -16.801 -18.510 1.00 80.25 398 ILE A C 1
ATOM 3216 O O . ILE A 1 398 ? 7.489 -17.022 -19.431 1.00 80.25 398 ILE A O 1
ATOM 3220 N N . GLU A 1 399 ? 9.418 -17.473 -18.372 1.00 67.94 399 GLU A N 1
ATOM 3221 C CA . GLU A 1 399 ? 9.635 -18.757 -19.036 1.00 67.94 399 GLU A CA 1
ATOM 3222 C C . GLU A 1 399 ? 8.512 -19.697 -18.584 1.00 67.94 399 GLU A C 1
ATOM 3224 O O . GLU A 1 399 ? 8.122 -19.679 -17.418 1.00 67.94 399 GLU A O 1
ATOM 3229 N N . SER A 1 400 ? 7.918 -20.440 -19.520 1.00 50.25 400 SER A N 1
ATOM 3230 C CA . SER A 1 400 ? 6.706 -21.237 -19.302 1.00 50.25 400 SER A CA 1
ATOM 3231 C C . SER A 1 400 ? 6.811 -22.103 -18.038 1.00 50.25 400 SER A C 1
ATOM 3233 O O . SER A 1 400 ? 7.454 -23.151 -18.061 1.00 50.25 400 SER A O 1
ATOM 3235 N N . GLY A 1 401 ? 6.177 -21.649 -16.951 1.00 53.03 401 GLY A N 1
ATOM 3236 C CA . GLY A 1 401 ? 6.247 -22.269 -15.628 1.00 53.03 401 GLY A CA 1
ATOM 3237 C C . GLY A 1 401 ? 6.554 -21.258 -14.523 1.00 53.03 401 GLY A C 1
ATOM 3238 O O . GLY A 1 401 ? 7.663 -21.234 -13.998 1.00 53.03 401 GLY A O 1
ATOM 3239 N N . VAL A 1 402 ? 5.565 -20.445 -14.128 1.00 52.16 402 VAL A N 1
ATOM 3240 C CA . VAL A 1 402 ? 5.622 -19.775 -12.816 1.00 52.16 402 VAL A CA 1
ATOM 3241 C C . VAL A 1 402 ? 5.693 -20.886 -11.761 1.00 52.16 402 VAL A C 1
ATOM 3243 O O . VAL A 1 402 ? 4.833 -21.771 -11.803 1.00 52.16 402 VAL A O 1
ATOM 3246 N N . PRO A 1 403 ? 6.681 -20.899 -10.847 1.00 45.81 403 PRO A N 1
ATOM 3247 C CA . PRO A 1 403 ? 6.659 -21.822 -9.722 1.00 45.81 403 PRO A CA 1
ATOM 3248 C C . PRO A 1 403 ? 5.367 -21.580 -8.937 1.00 45.81 403 PRO A C 1
ATOM 3250 O O . PRO A 1 403 ? 5.163 -20.476 -8.426 1.00 45.81 403 PRO A O 1
ATOM 3253 N N . ALA A 1 404 ? 4.482 -22.578 -8.952 1.00 43.09 404 ALA A N 1
ATOM 3254 C CA . ALA A 1 404 ? 3.246 -22.588 -8.179 1.00 43.09 404 ALA A CA 1
ATOM 3255 C C . ALA A 1 404 ? 3.528 -22.565 -6.674 1.00 43.09 404 ALA A C 1
ATOM 3257 O O . ALA A 1 404 ? 4.562 -23.147 -6.261 1.00 43.09 404 ALA A O 1
#

Sequence (404 aa):
VQLERRATNSAERFFFAHDDCQSRYVSQCVATAVLPGVRLDDGRPWAESRQKRLFVSDHPEWKDKHHVVTYKWGGLGLSLKETREEVVAGQQLFVRSGTIHSAIHFAWLCGASEIAFIGCDGKPNDYEPRIENRSQGINPGAHPYIRKVQDRMCETLGLDTRYVHTESLDPVIPRIATFVWLGDKPQWVDEIVGAFAEHNPRWHTRLITQVPTMWKSLEDAVRDCRQVCQIADILYCWFLYRDGGIVMDTDSVTLRSFEPLRSKAQAWTTKHNDGHTRPTNGVMGSVPGSVAFRRALEGIEARHARMVRDDSWARCMYGPDLLREVFTDNGDQDLTMLPWHYFYPFPYPERGAARDFWTSDEARRTAMLVSISERFADGERPYAVHMWGVEGSSQRAIESGVPA

InterPro domains:
  IPR029044 Nucleotide-diphospho-sugar transferases [SSF53448] (138-340)

pLDDT: mean 76.96, std 19.81, range [25.53, 98.69]

Foldseek 3Di:
DDPDDDPDVDPQDADEDWAPVCVVCVVVHLDYEFEAQDQDPVRHGPDPDPTDGDHCVVDPVSVPRPDYQYADEDPDDPPLPDDLVRCVVNRHADCPQDDVRRVLRVCLNVPAQADEDEQPPPDLADGNPPDPDPPPDDDRGSSSVVSVVSVVSCVSSNHHYHYHHCVNVPPFFALEEEEEDEDDDDPLLVVQQVQLCVQEVVHHGDYHHAQDDDPPLVVLLLLPDFWPLLNVLLVQLVCCQAPWHKYAYSQKHFDHYCNVVRNVAQKEFADLADPDPFTFRRMITHGHNQPLSVQLNVLSSVQSVVCVVVVDDDLCRSGRVSSCVRPPVVVHDSYHYDYNQLENLPHPVRLVVLLCLVVDDPVSVVVVQVVSCVSPPPNDHHRIYRNNDHPPSRVPTPDNDRPD

Organism: NCBI:txid412755